Protein AF-0000000084933472 (afdb_homodimer)

InterPro domains:
  IPR001647 DNA-binding HTH domain, TetR-type [PF00440] (31-75)
  IPR001647 DNA-binding HTH domain, TetR-type [PS50977] (25-83)
  IPR009057 Homedomain-like superfamily [SSF46689] (23-87)
  IPR036271 Tetracyclin repressor-like, C-terminal domain superfamily [SSF48498] (134-185)
  IPR050109 HTH-type, TetR-like transcriptional regulator [PTHR30055] (14-184)

Solvent-accessible surface area (backbone atoms only — not comparable to full-atom values): 21359 Å² total; per-residue (Å²): 136,81,81,76,77,73,73,67,81,75,76,76,47,76,64,54,54,49,48,53,50,48,51,48,50,51,50,52,48,40,40,51,54,23,34,46,56,47,37,58,78,33,77,80,60,50,70,58,56,23,15,58,66,43,70,50,52,55,67,58,46,35,71,78,29,75,41,72,67,48,44,51,50,48,50,36,52,50,49,54,51,50,48,43,53,32,45,59,72,25,40,58,88,48,77,57,41,65,60,16,51,50,40,33,49,60,43,51,56,76,41,34,65,61,53,50,40,40,70,63,33,63,67,38,44,68,66,45,48,61,83,47,87,43,73,50,52,52,50,49,44,51,35,43,47,51,14,28,74,69,57,62,22,34,66,91,48,58,45,69,55,54,50,42,49,52,53,30,39,49,52,45,24,43,47,39,29,67,75,64,68,36,54,61,70,58,25,49,50,51,33,51,54,33,47,54,40,38,38,39,95,135,80,80,77,78,73,73,68,84,74,76,74,47,74,64,52,54,50,47,52,50,49,50,50,51,51,51,52,48,40,41,51,54,22,35,46,57,47,36,59,77,33,76,78,60,49,69,58,56,23,14,58,66,43,71,47,52,54,67,56,45,35,70,79,30,76,41,72,68,50,44,51,49,48,50,36,53,50,48,54,50,49,48,45,50,31,43,58,72,24,41,58,86,49,76,57,39,66,59,16,52,48,39,32,50,58,42,53,57,77,40,34,65,60,53,49,40,40,69,62,33,63,67,38,41,68,67,43,47,60,82,48,86,43,73,50,51,52,52,50,43,51,36,43,46,50,15,29,74,70,57,60,22,33,65,90,47,58,45,68,56,54,50,42,49,53,51,30,39,48,51,44,23,43,47,39,29,68,75,65,66,36,53,62,70,58,26,49,51,52,32,51,53,34,47,53,40,38,39,39,95

Sequence (402 aa):
MGSDDTSAPGAATRADAGRESATRARTRRAILDAAVSVLSADHTASLGDVAEAAGVGRTTVHRYFPERSDLLAAIGADVRDRVAAATARARLDEGPAPEAMERLCLEFFELGDRLLLLYDVPQFITWSGIEQETPADAALLGLLRRGQKEGTLDAGADAEWLQDVMWSLLYAAWLQARDRATPKHTALSLCLRSLRKAVAPMGSDDTSAPGAATRADAGRESATRARTRRAILDAAVSVLSADHTASLGDVAEAAGVGRTTVHRYFPERSDLLAAIGADVRDRVAAATARARLDEGPAPEAMERLCLEFFELGDRLLLLYDVPQFITWSGIEQETPADAALLGLLRRGQKEGTLDAGADAEWLQDVMWSLLYAAWLQARDRATPKHTALSLCLRSLRKAVAP

Structure (mmCIF, N/CA/C/O backbone):
data_AF-0000000084933472-model_v1
#
loop_
_entity.id
_entity.type
_entity.pdbx_description
1 polymer 'HTH tetR-type domain-containing protein'
#
loop_
_atom_site.group_PDB
_atom_site.id
_atom_site.type_symbol
_atom_site.label_atom_id
_atom_site.label_alt_id
_atom_site.label_comp_id
_atom_site.label_asym_id
_atom_site.label_entity_id
_atom_site.label_seq_id
_atom_site.pdbx_PDB_ins_code
_atom_site.Cartn_x
_atom_site.Cartn_y
_atom_site.Cartn_z
_atom_site.occupancy
_atom_site.B_iso_or_equiv
_atom_site.auth_seq_id
_atom_site.auth_comp_id
_atom_site.auth_asym_id
_atom_site.auth_atom_id
_atom_site.pdbx_PDB_model_num
ATOM 1 N N . MET A 1 1 ? -60.219 -50.031 -14.922 1 36.84 1 MET A N 1
ATOM 2 C CA . MET A 1 1 ? -59.062 -49.969 -14.031 1 36.84 1 MET A CA 1
ATOM 3 C C . MET A 1 1 ? -57.844 -49.5 -14.781 1 36.84 1 MET A C 1
ATOM 5 O O . MET A 1 1 ? -57.25 -50.25 -15.57 1 36.84 1 MET A O 1
ATOM 9 N N . GLY A 1 2 ? -57.844 -48.188 -15.273 1 40 2 GLY A N 1
ATOM 10 C CA . 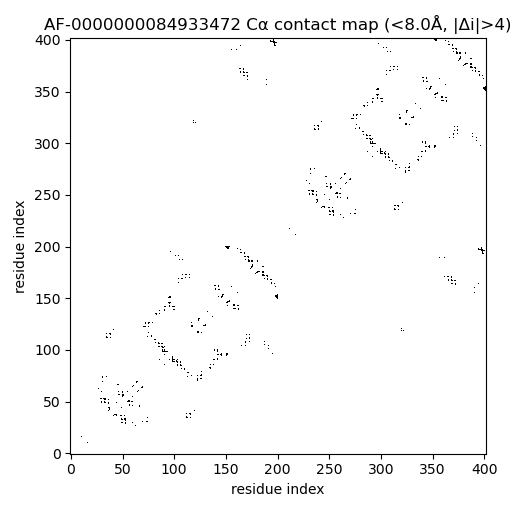GLY A 1 2 ? -56.844 -47.469 -16.047 1 40 2 GLY A CA 1
ATOM 11 C C . GLY A 1 2 ? -55.5 -47.406 -15.352 1 40 2 GLY A C 1
ATOM 12 O O . GLY A 1 2 ? -55.406 -47.031 -14.172 1 40 2 GLY A O 1
ATOM 13 N N . SER A 1 3 ? -54.531 -48.312 -15.641 1 44.22 3 SER A N 1
ATOM 14 C CA . SER A 1 3 ? -53.125 -48.344 -15.211 1 44.22 3 SER A CA 1
ATOM 15 C C . SER A 1 3 ? -52.469 -47 -15.438 1 44.22 3 SER A C 1
ATOM 17 O O . SER A 1 3 ? -52.312 -46.562 -16.578 1 44.22 3 SER A O 1
ATOM 19 N N . ASP A 1 4 ? -52.688 -46.031 -14.57 1 44 4 ASP A N 1
ATOM 20 C CA . ASP A 1 4 ? -51.969 -44.781 -14.531 1 44 4 ASP A CA 1
ATOM 21 C C . ASP A 1 4 ? -50.438 -45 -14.508 1 44 4 ASP A C 1
ATOM 23 O O . ASP A 1 4 ? -49.938 -45.625 -13.578 1 44 4 ASP A O 1
ATOM 27 N N . ASP A 1 5 ? -49.781 -45.281 -15.633 1 43.81 5 ASP A N 1
ATOM 28 C CA . ASP A 1 5 ? -48.344 -45.281 -15.844 1 43.81 5 ASP A CA 1
ATOM 29 C C . ASP A 1 5 ? -47.688 -44.031 -15.242 1 43.81 5 ASP A C 1
ATOM 31 O O . ASP A 1 5 ? -47.75 -42.938 -15.836 1 43.81 5 ASP A O 1
ATOM 35 N N . THR A 1 6 ? -47.875 -43.781 -13.922 1 48.25 6 THR A N 1
ATOM 36 C CA . THR A 1 6 ? -47.094 -42.75 -13.281 1 48.25 6 THR A CA 1
ATOM 37 C C . THR A 1 6 ? -45.594 -42.875 -13.664 1 48.25 6 THR A C 1
ATOM 39 O O . THR A 1 6 ? -44.969 -43.875 -13.305 1 48.25 6 THR A O 1
ATOM 42 N N . SER A 1 7 ? -45.188 -42.562 -14.883 1 45.91 7 SER A N 1
ATOM 43 C CA . SER A 1 7 ? -43.781 -42.406 -15.273 1 45.91 7 SER A CA 1
ATOM 44 C C . SER A 1 7 ? -42.969 -41.812 -14.133 1 45.91 7 SER A C 1
ATOM 46 O O . SER A 1 7 ? -43.312 -40.75 -13.594 1 45.91 7 SER A O 1
ATOM 48 N N . ALA A 1 8 ? -42.312 -42.594 -13.297 1 50.03 8 ALA A N 1
ATOM 49 C CA . ALA A 1 8 ? -41.344 -42.188 -12.266 1 50.03 8 ALA A CA 1
ATOM 50 C C . ALA A 1 8 ? -40.469 -41.031 -12.75 1 50.03 8 ALA A C 1
ATOM 52 O O . ALA A 1 8 ? -40.062 -41 -13.914 1 50.03 8 ALA A O 1
ATOM 53 N N . PRO A 1 9 ? -40.562 -39.844 -12.219 1 52.69 9 PRO A N 1
ATOM 54 C CA . PRO A 1 9 ? -39.594 -38.812 -12.594 1 52.69 9 PRO A CA 1
ATOM 55 C C . PRO A 1 9 ? -38.219 -39.375 -12.867 1 52.69 9 PRO A C 1
ATOM 57 O O . PRO A 1 9 ? -37.781 -40.312 -12.18 1 52.69 9 PRO A O 1
ATOM 60 N N . GLY A 1 10 ? -37.781 -39.688 -14.109 1 50.5 10 GLY A N 1
ATOM 61 C CA . GLY A 1 10 ? -36.531 -40.25 -14.617 1 50.5 10 GLY A CA 1
ATOM 62 C C . GLY A 1 10 ? -35.312 -39.844 -13.797 1 50.5 10 GLY A C 1
ATOM 63 O O . GLY A 1 10 ? -35.281 -38.75 -13.227 1 50.5 10 GLY A O 1
ATOM 64 N N . ALA A 1 11 ? -34.594 -40.688 -13.109 1 53.06 11 ALA A N 1
ATOM 65 C CA . ALA A 1 11 ? -33.281 -40.656 -12.453 1 53.06 11 ALA A CA 1
ATOM 66 C C . ALA A 1 11 ? -32.312 -39.75 -13.234 1 53.06 11 ALA A C 1
ATOM 68 O O . ALA A 1 11 ? -32 -40.031 -14.398 1 53.06 11 ALA A O 1
ATOM 69 N N . ALA A 1 12 ? -32.406 -38.438 -13.039 1 60.31 12 ALA A N 1
ATOM 70 C CA . ALA A 1 12 ? -31.281 -37.656 -13.578 1 60.31 12 ALA A CA 1
ATOM 71 C C . ALA A 1 12 ? -30.016 -38.5 -13.68 1 60.31 12 ALA A C 1
ATOM 73 O O . ALA A 1 12 ? -29.594 -39.094 -12.688 1 60.31 12 ALA A O 1
ATOM 74 N N . THR A 1 13 ? -29.453 -38.844 -14.727 1 68.56 13 THR A N 1
ATOM 75 C CA . THR A 1 13 ? -28.234 -39.656 -14.93 1 68.56 13 THR A CA 1
ATOM 76 C C . THR A 1 13 ? -27.016 -38.938 -14.344 1 68.56 13 THR A C 1
ATOM 78 O O . THR A 1 13 ? -27.031 -37.719 -14.148 1 68.56 13 THR A O 1
ATOM 81 N N . ARG A 1 14 ? -26.031 -39.688 -13.664 1 75 14 ARG A N 1
ATOM 82 C CA . ARG A 1 14 ? -24.75 -39.188 -13.148 1 75 14 ARG A CA 1
ATOM 83 C C . ARG A 1 14 ? -24.156 -38.156 -14.078 1 75 14 ARG A C 1
ATOM 85 O O . ARG A 1 14 ? -23.531 -37.188 -13.617 1 75 14 ARG A O 1
ATOM 92 N N . ALA A 1 15 ? -24.328 -38.281 -15.273 1 80.81 15 ALA A N 1
ATOM 93 C CA . ALA A 1 15 ? -23.812 -37.344 -16.25 1 80.81 15 ALA A CA 1
ATOM 94 C C . ALA A 1 15 ? -24.578 -36 -16.172 1 80.81 15 ALA A C 1
ATOM 96 O O . ALA A 1 15 ? -23.969 -34.938 -16.297 1 80.81 15 ALA A O 1
ATOM 97 N N . ASP A 1 16 ? -25.938 -36.094 -16.016 1 73.31 16 ASP A N 1
ATOM 98 C CA . ASP A 1 16 ? -26.734 -34.875 -15.898 1 73.31 16 ASP A CA 1
ATOM 99 C C . ASP A 1 16 ? -26.375 -34.094 -14.641 1 73.31 16 ASP A C 1
ATOM 101 O O . ASP A 1 16 ? -26.297 -32.875 -14.664 1 73.31 16 ASP A O 1
ATOM 105 N N . ALA A 1 17 ? -26.156 -34.844 -13.625 1 78.31 17 ALA A N 1
ATOM 106 C CA . ALA A 1 17 ? -25.75 -34.25 -12.359 1 78.31 17 ALA A CA 1
ATOM 107 C C . ALA A 1 17 ? -24.375 -33.562 -12.492 1 78.31 17 ALA A C 1
ATOM 109 O O . ALA A 1 17 ? -24.141 -32.5 -11.906 1 78.31 17 ALA A O 1
ATOM 110 N N . GLY A 1 18 ? -23.516 -34.156 -13.156 1 78.94 18 GLY A N 1
ATOM 111 C CA . GLY A 1 18 ? -22.203 -33.594 -13.422 1 78.94 18 GLY A CA 1
ATOM 112 C C . GLY A 1 18 ? -22.266 -32.312 -14.25 1 78.94 18 GLY A C 1
ATOM 113 O O . GLY A 1 18 ? -21.516 -31.359 -13.992 1 78.94 18 GLY A O 1
ATOM 114 N N . ARG A 1 19 ? -23.062 -32.344 -15.227 1 79 19 ARG A N 1
ATOM 115 C CA . ARG A 1 19 ? -23.234 -31.156 -16.078 1 79 19 ARG A CA 1
ATOM 116 C C . ARG A 1 19 ? -23.844 -30 -15.305 1 79 19 ARG A C 1
ATOM 118 O O . ARG A 1 19 ? -23.438 -28.844 -15.477 1 79 19 ARG A O 1
ATOM 125 N N . GLU A 1 20 ? -24.844 -30.281 -14.508 1 75.06 20 GLU A N 1
ATOM 126 C CA . GLU A 1 20 ? -25.469 -29.25 -13.688 1 75.06 20 GLU A CA 1
ATOM 127 C C . GLU A 1 20 ? -24.484 -28.641 -12.703 1 75.06 20 GLU A C 1
ATOM 129 O O . GLU A 1 20 ? -24.484 -27.422 -12.492 1 75.06 20 GLU A O 1
ATOM 134 N N . SER A 1 21 ? -23.703 -29.547 -12.25 1 84.56 21 SER A N 1
ATOM 135 C CA . SER A 1 21 ? -22.672 -29.078 -11.328 1 84.56 21 SER A CA 1
ATOM 136 C C . SER A 1 21 ? -21.656 -28.188 -12.039 1 84.56 21 SER A C 1
ATOM 138 O O . SER A 1 21 ? -21.25 -27.156 -11.508 1 84.56 21 SER A O 1
ATOM 140 N N . ALA A 1 22 ? -21.391 -28.609 -13.227 1 87.81 22 ALA A N 1
ATOM 141 C CA . ALA A 1 22 ? -20.438 -27.812 -14.008 1 87.81 22 ALA A CA 1
ATOM 142 C C . ALA A 1 22 ? -21.031 -26.453 -14.375 1 87.81 22 ALA A C 1
ATOM 144 O O . ALA A 1 22 ? -20.328 -25.438 -14.352 1 87.81 22 ALA A O 1
ATOM 145 N N . THR A 1 23 ? -22.25 -26.453 -14.75 1 86.88 23 THR A N 1
ATOM 146 C CA . THR A 1 23 ? -22.922 -25.203 -15.094 1 86.88 23 THR A CA 1
ATOM 147 C C . THR A 1 23 ? -23 -24.281 -13.883 1 86.88 23 THR A C 1
ATOM 149 O O . THR A 1 23 ? -22.781 -23.062 -14 1 86.88 23 THR A O 1
ATOM 152 N N . ARG A 1 24 ? -23.281 -24.859 -12.781 1 90.06 24 ARG A N 1
ATOM 153 C CA . ARG A 1 24 ? -23.375 -24.094 -11.539 1 90.06 24 ARG A CA 1
ATOM 154 C C . ARG A 1 24 ? -22.016 -23.484 -11.188 1 90.06 24 ARG A C 1
ATOM 156 O O . ARG A 1 24 ? -21.953 -22.328 -10.773 1 90.06 24 ARG A O 1
ATOM 163 N N . ALA A 1 25 ? -21.062 -24.297 -11.398 1 91.5 25 ALA A N 1
ATOM 164 C CA . ALA A 1 25 ? -19.719 -23.812 -11.109 1 91.5 25 ALA A CA 1
ATOM 165 C C . ALA A 1 25 ? -19.312 -22.688 -12.055 1 91.5 25 ALA A C 1
ATOM 167 O O . ALA A 1 25 ? -18.672 -21.719 -11.641 1 91.5 25 ALA A O 1
ATOM 168 N N . ARG A 1 26 ? -19.672 -22.844 -13.258 1 92.69 26 ARG A N 1
ATOM 169 C CA . ARG A 1 26 ? -19.359 -21.812 -14.258 1 92.69 26 ARG A CA 1
ATOM 170 C C . ARG A 1 26 ? -20.078 -20.516 -13.953 1 92.69 26 ARG A C 1
ATOM 172 O O . ARG A 1 26 ? -19.484 -19.438 -14.055 1 92.69 26 ARG A O 1
ATOM 179 N N . THR A 1 27 ? -21.328 -20.641 -13.602 1 94.25 27 THR A N 1
ATOM 180 C CA . THR A 1 27 ? -22.094 -19.453 -13.258 1 94.25 27 THR A CA 1
ATOM 181 C C . THR A 1 27 ? -21.531 -18.766 -12.023 1 94.25 27 THR A C 1
ATOM 183 O O . THR A 1 27 ? -21.391 -17.531 -12 1 94.25 27 THR A O 1
ATOM 186 N N . ARG A 1 28 ? -21.203 -19.531 -11.055 1 95.5 28 ARG A N 1
ATOM 187 C CA . ARG A 1 28 ? -20.609 -18.984 -9.844 1 95.5 28 ARG A CA 1
ATOM 188 C C . ARG A 1 28 ? -19.328 -18.219 -10.156 1 95.5 28 ARG A C 1
ATOM 190 O O . ARG A 1 28 ? -19.109 -17.125 -9.648 1 95.5 28 ARG A O 1
ATOM 197 N N . ARG A 1 29 ? -18.531 -18.828 -10.984 1 95.12 29 ARG A N 1
ATOM 198 C CA . ARG A 1 29 ? -17.266 -18.203 -11.367 1 95.12 29 ARG A CA 1
ATOM 199 C C . ARG A 1 29 ? -17.516 -16.906 -12.141 1 95.12 29 ARG A C 1
ATOM 201 O O . ARG A 1 29 ? -16.812 -15.914 -11.938 1 95.12 29 ARG A O 1
ATOM 208 N N . ALA A 1 30 ? -18.438 -16.922 -12.984 1 96.06 30 ALA A N 1
ATOM 209 C CA . ALA A 1 30 ? -18.766 -15.734 -13.758 1 96.06 30 ALA A CA 1
ATOM 210 C C . ALA A 1 30 ? -19.203 -14.594 -12.852 1 96.06 30 ALA A C 1
ATOM 212 O O . ALA A 1 30 ? -18.828 -13.438 -13.07 1 96.06 30 ALA A O 1
ATOM 213 N N . ILE A 1 31 ? -19.969 -14.945 -11.883 1 97 31 ILE A N 1
ATOM 214 C CA . ILE A 1 31 ? -20.453 -13.938 -10.938 1 97 31 ILE A CA 1
ATOM 215 C C . ILE A 1 31 ? -19.281 -13.383 -10.141 1 97 31 ILE A C 1
ATOM 217 O O . ILE A 1 31 ? -19.156 -12.172 -9.945 1 97 31 ILE A O 1
ATOM 221 N N . LEU A 1 32 ? -18.391 -14.242 -9.727 1 95.44 32 LEU A N 1
ATOM 222 C CA . LEU A 1 32 ? -17.234 -13.82 -8.961 1 95.44 32 LEU A CA 1
ATOM 223 C C . LEU A 1 32 ? -16.328 -12.906 -9.789 1 95.44 32 LEU A C 1
ATOM 225 O O . LEU A 1 32 ? -15.875 -11.867 -9.297 1 95.44 32 LEU A O 1
ATOM 229 N N . ASP A 1 33 ? -16.156 -13.281 -11.039 1 96.19 33 ASP A N 1
ATOM 230 C CA . ASP A 1 33 ? -15.312 -12.484 -11.93 1 96.19 33 ASP A CA 1
ATOM 231 C C . ASP A 1 33 ? -15.93 -11.109 -12.18 1 96.19 33 ASP A C 1
ATOM 233 O O . ASP A 1 33 ? -15.227 -10.094 -12.156 1 96.19 33 ASP A O 1
ATOM 237 N N . ALA A 1 34 ? -17.156 -11.086 -12.352 1 96.94 34 ALA A N 1
ATOM 238 C CA . ALA A 1 34 ? -17.875 -9.828 -12.531 1 96.94 34 ALA A CA 1
ATOM 239 C C . ALA A 1 34 ? -17.797 -8.961 -11.281 1 96.94 34 ALA A C 1
ATOM 241 O O . ALA A 1 34 ? -17.625 -7.746 -11.367 1 96.94 34 ALA A O 1
ATOM 242 N N . ALA A 1 35 ? -17.938 -9.617 -10.172 1 95.19 35 ALA A N 1
ATOM 243 C CA . ALA A 1 35 ? -17.891 -8.898 -8.898 1 95.19 35 ALA A CA 1
ATOM 244 C C . ALA A 1 35 ? -16.531 -8.219 -8.711 1 95.19 35 ALA A C 1
ATOM 246 O O . ALA A 1 35 ? -16.469 -7.059 -8.289 1 95.19 35 ALA A O 1
ATOM 247 N N . VAL A 1 36 ? -15.461 -8.93 -9.023 1 93.06 36 VAL A N 1
ATOM 248 C CA . VAL A 1 36 ? -14.125 -8.367 -8.891 1 93.06 36 VAL A CA 1
ATOM 249 C C . VAL A 1 36 ? -13.984 -7.133 -9.781 1 93.06 36 VAL A C 1
ATOM 251 O O . VAL A 1 36 ? -13.492 -6.094 -9.336 1 93.06 36 VAL A O 1
ATOM 254 N N . SER A 1 37 ? -14.484 -7.254 -10.945 1 92.75 37 SER A N 1
ATOM 255 C CA . SER A 1 37 ? -14.406 -6.152 -11.898 1 92.75 37 SER A CA 1
ATOM 256 C C . SER A 1 37 ? -15.227 -4.953 -11.43 1 92.75 37 SER A C 1
ATOM 258 O O . SER A 1 37 ? -14.727 -3.83 -11.383 1 92.75 37 SER A O 1
ATOM 260 N N . VAL A 1 38 ? -16.406 -5.164 -11.008 1 93.75 38 VAL A N 1
ATOM 261 C CA . VAL A 1 38 ? -17.359 -4.113 -10.641 1 93.75 38 VAL A CA 1
ATOM 262 C C . VAL A 1 38 ? -16.922 -3.451 -9.336 1 93.75 38 VAL A C 1
ATOM 264 O O . VAL A 1 38 ? -16.875 -2.223 -9.242 1 93.75 38 VAL A O 1
ATOM 267 N N . LEU A 1 39 ? -16.516 -4.27 -8.414 1 88.5 39 LEU A N 1
ATOM 268 C CA . LEU A 1 39 ? -16.188 -3.752 -7.086 1 88.5 39 LEU A CA 1
ATOM 269 C C . LEU A 1 39 ? -14.828 -3.07 -7.086 1 88.5 39 LEU A C 1
ATOM 271 O O . LEU A 1 39 ? -14.562 -2.217 -6.238 1 88.5 39 LEU A O 1
ATOM 275 N N . SER A 1 40 ? -13.969 -3.508 -7.996 1 84.19 40 SER A N 1
ATOM 276 C CA . SER A 1 40 ? -12.68 -2.834 -8.133 1 84.19 40 SER A CA 1
ATOM 277 C C . SER A 1 40 ? -12.859 -1.396 -8.617 1 84.19 40 SER A C 1
ATOM 279 O O . SER A 1 40 ? -12.094 -0.509 -8.227 1 84.19 40 SER A O 1
ATOM 281 N N . ALA A 1 41 ? -13.82 -1.228 -9.406 1 80.81 41 ALA A N 1
ATOM 282 C CA . ALA A 1 41 ? -14.109 0.105 -9.93 1 80.81 41 ALA A CA 1
ATOM 283 C C . ALA A 1 41 ? -14.906 0.928 -8.922 1 80.81 41 ALA A C 1
ATOM 285 O O . ALA A 1 41 ? -14.672 2.131 -8.773 1 80.81 41 ALA A O 1
ATOM 286 N N . ASP A 1 42 ? -15.852 0.226 -8.281 1 82.38 42 ASP A N 1
ATOM 287 C CA . ASP A 1 42 ? -16.719 0.841 -7.281 1 82.38 42 ASP A CA 1
ATOM 288 C C . ASP A 1 42 ? -17.031 -0.135 -6.148 1 82.38 42 ASP A C 1
ATOM 290 O O . ASP A 1 42 ? -17.906 -0.996 -6.289 1 82.38 42 ASP A O 1
ATOM 294 N N . HIS A 1 43 ? -16.438 0.108 -5.031 1 77.81 43 HIS A N 1
ATOM 295 C CA . HIS A 1 43 ? -16.562 -0.831 -3.922 1 77.81 43 HIS A CA 1
ATOM 296 C C . HIS A 1 43 ? -17.969 -0.817 -3.348 1 77.81 43 HIS A C 1
ATOM 298 O O . HIS A 1 43 ? -18.344 -1.717 -2.592 1 77.81 43 HIS A O 1
ATOM 304 N N . THR A 1 44 ? -18.734 0.188 -3.684 1 79.88 44 THR A N 1
ATOM 305 C CA . THR A 1 44 ? -20.078 0.298 -3.123 1 79.88 44 THR A CA 1
ATOM 306 C C . THR A 1 44 ? -21.125 -0.263 -4.09 1 79.88 44 THR A C 1
ATOM 308 O O . THR A 1 44 ? -22.312 -0.228 -3.812 1 79.88 44 THR A O 1
ATOM 311 N N . ALA A 1 45 ? -20.656 -0.719 -5.184 1 89.06 45 ALA A N 1
ATOM 312 C CA . ALA A 1 45 ? -21.578 -1.258 -6.188 1 89.06 45 ALA A CA 1
ATOM 313 C C . ALA A 1 45 ? -22.484 -2.336 -5.586 1 89.06 45 ALA A C 1
ATOM 315 O O . ALA A 1 45 ? -22.062 -3.074 -4.691 1 89.06 45 ALA A O 1
ATOM 316 N N . SER A 1 46 ? -23.688 -2.498 -6.09 1 92.94 46 SER A N 1
ATOM 317 C CA . SER A 1 46 ? -24.688 -3.402 -5.547 1 92.94 46 SER A CA 1
ATOM 318 C C . SER A 1 46 ? -24.578 -4.789 -6.172 1 92.94 46 SER A C 1
ATOM 320 O O . SER A 1 46 ? -23.875 -4.977 -7.164 1 92.94 46 SER A O 1
ATOM 322 N N . LEU A 1 47 ? -25.297 -5.699 -5.547 1 95.19 47 LEU A N 1
ATOM 323 C CA . LEU A 1 47 ? -25.406 -7.023 -6.148 1 95.19 47 LEU A CA 1
ATOM 324 C C . LEU A 1 47 ? -26.078 -6.949 -7.508 1 95.19 47 LEU A C 1
ATOM 326 O O . LEU A 1 47 ? -25.781 -7.742 -8.406 1 95.19 47 LEU A O 1
ATOM 330 N N . GLY A 1 48 ? -27 -5.984 -7.625 1 96.12 48 GLY A N 1
ATOM 331 C CA . GLY A 1 48 ? -27.625 -5.758 -8.922 1 96.12 48 GLY A CA 1
ATOM 332 C C . GLY A 1 48 ? -26.625 -5.367 -10 1 96.12 48 GLY A C 1
ATOM 333 O O . GLY A 1 48 ? -26.703 -5.855 -11.125 1 96.12 48 GLY A O 1
ATOM 334 N N . ASP A 1 49 ? -25.719 -4.523 -9.695 1 96.94 49 ASP A N 1
ATOM 335 C CA . ASP A 1 49 ? -24.672 -4.129 -10.625 1 96.94 49 ASP A CA 1
ATOM 336 C C . ASP A 1 49 ? -23.812 -5.332 -11.031 1 96.94 49 ASP A C 1
ATOM 338 O O . ASP A 1 49 ? -23.438 -5.461 -12.195 1 96.94 49 ASP A O 1
ATOM 342 N N . VAL A 1 50 ? -23.5 -6.195 -10.07 1 97.31 50 VAL A N 1
ATOM 343 C CA . VAL A 1 50 ? -22.719 -7.398 -10.328 1 97.31 50 VAL A CA 1
ATOM 344 C C . VAL A 1 50 ? -23.484 -8.328 -11.258 1 97.31 50 VAL A C 1
ATOM 346 O O . VAL A 1 50 ? -22.922 -8.898 -12.188 1 97.31 50 VAL A O 1
ATOM 349 N N . ALA A 1 51 ? -24.766 -8.484 -10.945 1 97.56 51 ALA A N 1
ATOM 350 C CA . ALA A 1 51 ? -25.625 -9.328 -11.781 1 97.56 51 ALA A CA 1
ATOM 351 C C . ALA A 1 51 ? -25.594 -8.859 -13.234 1 97.56 51 ALA A C 1
ATOM 353 O O . ALA A 1 51 ? -25.422 -9.664 -14.148 1 97.56 51 ALA A O 1
ATOM 354 N N . GLU A 1 52 ? -25.766 -7.574 -13.414 1 97.62 52 GLU A N 1
ATOM 355 C CA . GLU A 1 52 ? -25.75 -6.988 -14.75 1 97.62 52 GLU A CA 1
ATOM 356 C C . GLU A 1 52 ? -24.438 -7.262 -15.461 1 97.62 52 GLU A C 1
ATOM 358 O O . GLU A 1 52 ? -24.422 -7.668 -16.625 1 97.62 52 GLU A O 1
ATOM 363 N N . ALA A 1 53 ? -23.375 -7.109 -14.797 1 97.31 53 ALA A N 1
ATOM 364 C CA . ALA A 1 53 ? -22.047 -7.309 -15.375 1 97.31 53 ALA A CA 1
ATOM 365 C C . ALA A 1 53 ? -21.812 -8.773 -15.719 1 97.31 53 ALA A C 1
ATOM 367 O O . ALA A 1 53 ? -21.125 -9.086 -16.688 1 97.31 53 ALA A O 1
ATOM 368 N N . ALA A 1 54 ? -22.359 -9.68 -14.938 1 97.19 54 ALA A N 1
ATOM 369 C CA . ALA A 1 54 ? -22.188 -11.117 -15.133 1 97.19 54 ALA A CA 1
ATOM 370 C C . ALA A 1 54 ? -23.125 -11.648 -16.203 1 97.19 54 ALA A C 1
ATOM 372 O O . ALA A 1 54 ? -23 -12.789 -16.656 1 97.19 54 ALA A O 1
ATOM 373 N N . GLY A 1 55 ? -24.078 -10.781 -16.531 1 97.5 55 GLY A N 1
ATOM 374 C CA . GLY A 1 55 ? -25.047 -11.195 -17.531 1 97.5 55 GLY A CA 1
ATOM 375 C C . GLY A 1 55 ? -26.078 -12.18 -17 1 97.5 55 GLY A C 1
ATOM 376 O O . GLY A 1 55 ? -26.5 -13.086 -17.719 1 97.5 55 GLY A O 1
ATOM 377 N N . VAL A 1 56 ? -26.375 -12.125 -15.789 1 96.75 56 VAL A N 1
ATOM 378 C CA . VAL A 1 56 ? -27.375 -12.984 -15.164 1 96.75 56 VAL A CA 1
ATOM 379 C C . VAL A 1 56 ? -28.422 -12.133 -14.445 1 96.75 56 VAL A C 1
ATOM 381 O O . VAL A 1 56 ? -28.234 -10.914 -14.297 1 96.75 56 VAL A O 1
ATOM 384 N N . GLY A 1 57 ? -29.531 -12.719 -13.992 1 95.19 57 GLY A N 1
ATOM 385 C CA . GLY A 1 57 ? -30.547 -12.016 -13.242 1 95.19 57 GLY A CA 1
ATOM 386 C C . GLY A 1 57 ? -30.188 -11.812 -11.781 1 95.19 57 GLY A C 1
ATOM 387 O O . GLY A 1 57 ? -29.391 -12.578 -11.227 1 95.19 57 GLY A O 1
ATOM 388 N N . ARG A 1 58 ? -30.734 -10.828 -11.195 1 94.94 58 ARG A N 1
ATOM 389 C CA . ARG A 1 58 ? -30.516 -10.555 -9.781 1 94.94 58 ARG A CA 1
ATOM 390 C C . ARG A 1 58 ? -30.891 -11.758 -8.922 1 94.94 58 ARG A C 1
ATOM 392 O O . ARG A 1 58 ? -30.203 -12.07 -7.953 1 94.94 58 ARG A O 1
ATOM 399 N N . THR A 1 59 ? -31.906 -12.438 -9.297 1 96 59 THR A N 1
ATOM 400 C CA . THR A 1 59 ? -32.375 -13.602 -8.547 1 96 59 THR A CA 1
ATOM 401 C C . THR A 1 59 ? -31.312 -14.703 -8.562 1 96 59 THR A C 1
ATOM 403 O O . THR A 1 59 ? -31.109 -15.383 -7.559 1 96 59 THR A O 1
ATOM 406 N N . THR A 1 60 ? -30.75 -14.844 -9.695 1 95.94 60 THR A N 1
ATOM 407 C CA . THR A 1 60 ? -29.688 -15.844 -9.844 1 95.94 60 THR A CA 1
ATOM 408 C C . THR A 1 60 ? -28.531 -15.531 -8.906 1 95.94 60 THR A C 1
ATOM 410 O O . THR A 1 60 ? -28.047 -16.406 -8.195 1 95.94 60 THR A O 1
ATOM 413 N N . VAL A 1 61 ? -28.031 -14.234 -8.867 1 97 61 VAL A N 1
ATOM 414 C CA . VAL A 1 61 ? -26.938 -13.844 -7.996 1 97 61 VAL A CA 1
ATOM 415 C C . VAL A 1 61 ? -27.297 -14.117 -6.539 1 97 61 VAL A C 1
ATOM 417 O O . VAL A 1 61 ? -26.484 -14.633 -5.773 1 97 61 VAL A O 1
ATOM 420 N N . HIS A 1 62 ? -28.516 -13.914 -6.184 1 95.75 62 HIS A N 1
ATOM 421 C CA . HIS A 1 62 ? -28.969 -14.102 -4.809 1 95.75 62 HIS A CA 1
ATOM 422 C C . HIS A 1 62 ? -29 -15.586 -4.441 1 95.75 62 HIS A C 1
ATOM 424 O O . HIS A 1 62 ? -28.797 -15.945 -3.281 1 95.75 62 HIS A O 1
ATOM 430 N N . ARG A 1 63 ? -29.312 -16.375 -5.461 1 96.06 63 ARG A N 1
ATOM 431 C CA . ARG A 1 63 ? -29.281 -17.812 -5.219 1 96.06 63 ARG A CA 1
ATOM 432 C C . ARG A 1 63 ? -27.875 -18.281 -4.848 1 96.06 63 ARG A C 1
ATOM 434 O O . ARG A 1 63 ? -27.703 -19.141 -3.98 1 96.06 63 ARG A O 1
ATOM 441 N N . TYR A 1 64 ? -26.891 -17.719 -5.441 1 96.5 64 TYR A N 1
ATOM 442 C CA . TYR A 1 64 ? -25.5 -18.109 -5.203 1 96.5 64 TYR A CA 1
ATOM 443 C C . TYR A 1 64 ? -24.922 -17.375 -4 1 96.5 64 TYR A C 1
ATOM 445 O O . TYR A 1 64 ? -24.172 -17.953 -3.209 1 96.5 64 TYR A O 1
ATOM 453 N N . PHE A 1 65 ? -25.266 -16.094 -3.938 1 96.62 65 PHE A N 1
ATOM 454 C CA . PHE A 1 65 ? -24.781 -15.211 -2.887 1 96.62 65 PHE A CA 1
ATOM 455 C C . PHE A 1 65 ? -25.922 -14.391 -2.299 1 96.62 65 PHE A C 1
ATOM 457 O O . PHE A 1 65 ? -26.188 -13.273 -2.744 1 96.62 65 PHE A O 1
ATOM 464 N N . PRO A 1 66 ? -26.484 -14.922 -1.3 1 95.81 66 PRO A N 1
ATOM 465 C CA . PRO A 1 66 ? -27.703 -14.328 -0.755 1 95.81 66 PRO A CA 1
ATOM 466 C C . PRO A 1 66 ? -27.5 -12.898 -0.261 1 95.81 66 PRO A C 1
ATOM 468 O O . PRO A 1 66 ? -28.391 -12.062 -0.392 1 95.81 66 PRO A O 1
ATOM 471 N N . GLU A 1 67 ? -26.234 -12.664 0.314 1 92.88 67 GLU A N 1
ATOM 472 C CA . GLU A 1 67 ? -25.906 -11.328 0.801 1 92.88 67 GLU A CA 1
ATOM 473 C C . GLU A 1 67 ? -24.562 -10.852 0.259 1 92.88 67 GLU A C 1
ATOM 475 O O . GLU A 1 67 ? -23.766 -11.656 -0.235 1 92.88 67 GLU A O 1
ATOM 480 N N . ARG A 1 68 ? -24.375 -9.57 0.325 1 89.06 68 ARG A N 1
ATOM 481 C CA . ARG A 1 68 ? -23.109 -8.984 -0.094 1 89.06 68 ARG A CA 1
ATOM 482 C C . ARG A 1 68 ? -21.953 -9.594 0.677 1 89.06 68 ARG A C 1
ATOM 484 O O . ARG A 1 68 ? -20.875 -9.82 0.113 1 89.06 68 ARG A O 1
ATOM 491 N N . SER A 1 69 ? -22.266 -9.914 1.933 1 86.88 69 SER A N 1
ATOM 492 C CA . SER A 1 69 ? -21.203 -10.492 2.764 1 86.88 69 SER A CA 1
ATOM 493 C C . SER A 1 69 ? -20.797 -11.875 2.264 1 86.88 69 SER A C 1
ATOM 495 O O . SER A 1 69 ? -19.641 -12.258 2.379 1 86.88 69 SER A O 1
ATOM 497 N N . ASP A 1 70 ? -21.734 -12.594 1.708 1 90.62 70 ASP A N 1
ATOM 498 C CA . ASP A 1 70 ? -21.422 -13.914 1.148 1 90.62 70 ASP A CA 1
ATOM 499 C C . ASP A 1 70 ? -20.547 -13.789 -0.088 1 90.62 70 ASP A C 1
ATOM 501 O O . ASP A 1 70 ? -19.625 -14.586 -0.281 1 90.62 70 ASP A O 1
ATOM 505 N N . LEU A 1 71 ? -20.875 -12.82 -0.86 1 91.44 71 LEU A N 1
ATOM 506 C CA . LEU A 1 71 ? -20.109 -12.578 -2.072 1 91.44 71 LEU A CA 1
ATOM 507 C C . LEU A 1 71 ? -18.672 -12.164 -1.73 1 91.44 71 LEU A C 1
ATOM 509 O O . LEU A 1 71 ? -17.719 -12.68 -2.312 1 91.44 71 LEU A O 1
ATOM 513 N N . LEU A 1 72 ? -18.531 -11.328 -0.774 1 87.12 72 LEU A N 1
ATOM 514 C CA . LEU A 1 72 ? -17.203 -10.852 -0.364 1 87.12 72 LEU A CA 1
ATOM 515 C C . LEU A 1 72 ? -16.391 -11.992 0.236 1 87.12 72 LEU A C 1
ATOM 517 O O . LEU A 1 72 ? -15.188 -12.102 -0.035 1 87.12 72 LEU A O 1
ATOM 521 N N . ALA A 1 73 ? -17.016 -12.781 1.021 1 86.38 73 ALA A N 1
ATOM 522 C CA . ALA A 1 73 ? -16.344 -13.945 1.586 1 86.38 73 ALA A CA 1
ATOM 523 C C . ALA A 1 73 ? -15.859 -14.891 0.486 1 86.38 73 ALA A C 1
ATOM 525 O O . ALA A 1 73 ? -14.758 -15.445 0.573 1 86.38 73 ALA A O 1
ATOM 526 N N . ALA A 1 74 ? -16.672 -15.023 -0.485 1 90.81 74 ALA A N 1
ATOM 527 C CA . ALA A 1 74 ? -16.328 -15.898 -1.599 1 90.81 74 ALA A CA 1
ATOM 528 C C . ALA A 1 74 ? -15.148 -15.344 -2.393 1 90.81 74 ALA A C 1
ATOM 530 O O . ALA A 1 74 ? -14.297 -16.094 -2.863 1 90.81 74 ALA A O 1
ATOM 531 N N . ILE A 1 75 ? -15.109 -14.055 -2.576 1 90.44 75 ILE A N 1
ATOM 532 C CA . ILE A 1 75 ? -13.977 -13.422 -3.248 1 90.44 75 ILE A CA 1
ATOM 533 C C . ILE A 1 75 ? -12.695 -13.672 -2.455 1 90.44 75 ILE A C 1
ATOM 535 O O . ILE A 1 75 ? -11.664 -14.023 -3.029 1 90.44 75 ILE A O 1
ATOM 539 N N . GLY A 1 76 ? -12.75 -13.5 -1.142 1 86.44 76 GLY A N 1
ATOM 540 C CA . GLY A 1 76 ? -11.609 -13.781 -0.287 1 86.44 76 GLY A CA 1
ATOM 541 C C . GLY A 1 76 ? -11.102 -15.203 -0.426 1 86.44 76 GLY A C 1
ATOM 542 O O . GLY A 1 76 ? -9.898 -15.43 -0.543 1 86.44 76 GLY A O 1
ATOM 543 N N . ALA A 1 77 ? -12.016 -16.141 -0.395 1 88.06 77 ALA A N 1
ATOM 544 C CA . ALA A 1 77 ? -11.656 -17.547 -0.541 1 88.06 77 ALA A CA 1
ATOM 545 C C . ALA A 1 77 ? -11.031 -17.812 -1.907 1 88.06 77 ALA A C 1
ATOM 547 O O . ALA A 1 77 ? -10.047 -18.547 -2.016 1 88.06 77 ALA A O 1
ATOM 548 N N . ASP A 1 78 ? -11.656 -17.203 -2.889 1 90.56 78 ASP A N 1
ATOM 549 C CA . ASP A 1 78 ? -11.148 -17.344 -4.25 1 90.56 78 ASP A CA 1
ATOM 550 C C . ASP A 1 78 ? -9.719 -16.797 -4.359 1 90.56 78 ASP A C 1
ATOM 552 O O . ASP A 1 78 ? -8.867 -17.422 -4.988 1 90.56 78 ASP A O 1
ATOM 556 N N . VAL A 1 79 ? -9.406 -15.703 -3.766 1 90 79 VAL A N 1
ATOM 557 C CA . VAL A 1 79 ? -8.086 -15.102 -3.795 1 90 79 VAL A CA 1
ATOM 558 C C . VAL A 1 79 ? -7.086 -16 -3.076 1 90 79 VAL A C 1
ATOM 560 O O . VAL A 1 79 ? -5.973 -16.219 -3.564 1 90 79 VAL A O 1
ATOM 563 N N . ARG A 1 80 ? -7.445 -16.484 -1.912 1 88.31 80 ARG A N 1
ATOM 564 C CA . ARG A 1 80 ? -6.574 -17.406 -1.178 1 88.31 80 ARG A CA 1
ATOM 565 C C . ARG A 1 80 ? -6.188 -18.594 -2.039 1 88.31 80 ARG A C 1
ATOM 567 O O . ARG A 1 80 ? -5.016 -18.984 -2.084 1 88.31 80 ARG A O 1
ATOM 574 N N . ASP A 1 81 ? -7.18 -19.141 -2.73 1 91.25 81 ASP A N 1
ATOM 575 C CA . ASP A 1 81 ? -6.93 -20.297 -3.592 1 91.25 81 ASP A CA 1
ATOM 576 C C . ASP A 1 81 ? -6.008 -19.922 -4.75 1 91.25 81 ASP A C 1
ATOM 578 O O . ASP A 1 81 ? -5.098 -20.688 -5.094 1 91.25 81 ASP A O 1
ATOM 582 N N . ARG A 1 82 ? -6.281 -18.828 -5.312 1 93.5 82 ARG A N 1
ATOM 583 C CA . ARG A 1 82 ? -5.488 -18.391 -6.457 1 93.5 82 ARG A CA 1
ATOM 584 C C . ARG A 1 82 ? -4.055 -18.078 -6.039 1 93.5 82 ARG A C 1
ATOM 586 O O . ARG A 1 82 ? -3.113 -18.344 -6.789 1 93.5 82 ARG A O 1
ATOM 593 N N . VAL A 1 83 ? -3.895 -17.5 -4.895 1 93.56 83 VAL A N 1
ATOM 594 C CA . VAL A 1 83 ? -2.562 -17.219 -4.367 1 93.56 83 VAL A CA 1
ATOM 595 C C . VAL A 1 83 ? -1.812 -18.531 -4.133 1 93.56 83 VAL A C 1
ATOM 597 O O . VAL A 1 83 ? -0.638 -18.641 -4.488 1 93.56 83 VAL A O 1
ATOM 600 N N . ALA A 1 84 ? -2.49 -19.484 -3.51 1 93.5 84 ALA A N 1
ATOM 601 C CA . ALA A 1 84 ? -1.88 -20.797 -3.279 1 93.5 84 ALA A CA 1
ATOM 602 C C . ALA A 1 84 ? -1.463 -21.438 -4.594 1 93.5 84 ALA A C 1
ATOM 604 O O . ALA A 1 84 ? -0.348 -21.953 -4.715 1 93.5 84 ALA A O 1
ATOM 605 N N . ALA A 1 85 ? -2.35 -21.406 -5.59 1 96.5 85 ALA A N 1
ATOM 606 C CA . ALA A 1 85 ? -2.064 -22 -6.895 1 96.5 85 ALA A CA 1
ATOM 607 C C . ALA A 1 85 ? -0.902 -21.281 -7.578 1 96.5 85 ALA A C 1
ATOM 609 O O . ALA A 1 85 ? -0.031 -21.922 -8.164 1 96.5 85 ALA A O 1
ATOM 610 N N . ALA A 1 86 ? -0.915 -19.969 -7.527 1 96.94 86 ALA A N 1
ATOM 611 C CA . ALA A 1 86 ? 0.165 -19.172 -8.109 1 96.94 86 ALA A CA 1
ATOM 612 C C . ALA A 1 86 ? 1.503 -19.5 -7.453 1 96.94 86 ALA A C 1
ATOM 614 O O . ALA A 1 86 ? 2.527 -19.609 -8.133 1 96.94 86 ALA A O 1
ATOM 615 N N . THR A 1 87 ? 1.479 -19.641 -6.156 1 97 87 THR A N 1
ATOM 616 C CA . THR A 1 87 ? 2.686 -20 -5.418 1 97 87 THR A CA 1
ATOM 617 C C . THR A 1 87 ? 3.217 -21.359 -5.871 1 97 87 THR A C 1
ATOM 619 O O . THR A 1 87 ? 4.422 -21.516 -6.086 1 97 87 THR A O 1
ATOM 622 N N . ALA A 1 88 ? 2.295 -22.281 -6.027 1 97.06 88 ALA A N 1
ATOM 623 C CA . ALA A 1 88 ? 2.689 -23.609 -6.496 1 97.06 88 ALA A CA 1
ATOM 624 C C . ALA A 1 88 ? 3.291 -23.547 -7.898 1 97.06 88 ALA A C 1
ATOM 626 O O . ALA A 1 88 ? 4.309 -24.172 -8.18 1 97.06 88 ALA A O 1
ATOM 627 N N . ARG A 1 89 ? 2.721 -22.75 -8.766 1 97.75 89 ARG A N 1
ATOM 628 C CA . ARG A 1 89 ? 3.164 -22.641 -10.148 1 97.75 89 ARG A CA 1
ATOM 629 C C . ARG A 1 89 ? 4.535 -21.969 -10.234 1 97.75 89 ARG A C 1
ATOM 631 O O . ARG A 1 89 ? 5.277 -22.188 -11.195 1 97.75 89 ARG A O 1
ATOM 638 N N . ALA A 1 90 ? 4.863 -21.156 -9.266 1 98.06 90 ALA A N 1
ATOM 639 C CA . ALA A 1 90 ? 6.137 -20.438 -9.258 1 98.06 90 ALA A CA 1
ATOM 640 C C . ALA A 1 90 ? 7.297 -21.391 -8.961 1 98.06 90 ALA A C 1
ATOM 642 O O . ALA A 1 90 ? 8.461 -21.047 -9.18 1 98.06 90 ALA A O 1
ATOM 643 N N . ARG A 1 91 ? 7.02 -22.594 -8.43 1 97.69 91 ARG A N 1
ATOM 644 C CA . ARG A 1 91 ? 8.031 -23.609 -8.164 1 97.69 91 ARG A CA 1
ATOM 645 C C . ARG A 1 91 ? 9.195 -23.031 -7.367 1 97.69 91 ARG A C 1
ATOM 647 O O . ARG A 1 91 ? 10.344 -23.078 -7.809 1 97.69 91 ARG A O 1
ATOM 654 N N . LEU A 1 92 ? 8.93 -22.609 -6.109 1 97.81 92 LEU A N 1
ATOM 655 C CA . LEU A 1 92 ? 9.859 -21.844 -5.289 1 97.81 92 LEU A CA 1
ATOM 656 C C . LEU A 1 92 ? 11.047 -22.703 -4.863 1 97.81 92 LEU A C 1
ATOM 658 O O . LEU A 1 92 ? 12.078 -22.172 -4.453 1 97.81 92 LEU A O 1
ATOM 662 N N . ASP A 1 93 ? 10.961 -23.969 -4.984 1 95.38 93 ASP A N 1
ATOM 663 C CA . ASP A 1 93 ? 12.023 -24.859 -4.559 1 95.38 93 ASP A CA 1
ATOM 664 C C . ASP A 1 93 ? 13.016 -25.125 -5.695 1 95.38 93 ASP A C 1
ATOM 666 O O . ASP A 1 93 ? 14.039 -25.781 -5.496 1 95.38 93 ASP A O 1
ATOM 670 N N . GLU A 1 94 ? 12.711 -24.562 -6.848 1 97 94 GLU A N 1
ATOM 671 C CA . GLU A 1 94 ? 13.555 -24.812 -8.008 1 97 94 GLU A CA 1
ATOM 672 C C . GLU A 1 94 ? 14.398 -23.594 -8.352 1 97 94 GLU A C 1
ATOM 674 O O . GLU A 1 94 ? 13.867 -22.484 -8.461 1 97 94 GLU A O 1
ATOM 679 N N . GLY A 1 95 ? 15.727 -23.797 -8.516 1 96.12 95 GLY A N 1
ATOM 680 C CA . GLY A 1 95 ? 16.625 -22.734 -8.969 1 96.12 95 GLY A CA 1
ATOM 681 C C . GLY A 1 95 ? 17 -21.766 -7.871 1 96.12 95 GLY A C 1
ATOM 682 O O . GLY A 1 95 ? 16.625 -21.953 -6.711 1 96.12 95 GLY A O 1
ATOM 683 N N . PRO A 1 96 ? 17.797 -20.734 -8.258 1 97.19 96 PRO A N 1
ATOM 684 C CA . PRO A 1 96 ? 18.219 -19.734 -7.277 1 97.19 96 PRO A CA 1
ATOM 685 C C . PRO A 1 96 ? 17.062 -18.891 -6.734 1 97.19 96 PRO A C 1
ATOM 687 O O . PRO A 1 96 ? 16.094 -18.641 -7.449 1 97.19 96 PRO A O 1
ATOM 690 N N . ALA A 1 97 ? 17.188 -18.516 -5.52 1 97.62 97 ALA A N 1
ATOM 691 C CA . ALA A 1 97 ? 16.125 -17.828 -4.793 1 97.62 97 ALA A CA 1
ATOM 692 C C . ALA A 1 97 ? 15.664 -16.578 -5.543 1 97.62 97 ALA A C 1
ATOM 694 O O . ALA A 1 97 ? 14.469 -16.328 -5.68 1 97.62 97 ALA A O 1
ATOM 695 N N . PRO A 1 98 ? 16.594 -15.742 -6.137 1 97.5 98 PRO A N 1
ATOM 696 C CA . PRO A 1 98 ? 16.141 -14.547 -6.852 1 97.5 98 PRO A CA 1
ATOM 697 C C . PRO A 1 98 ? 15.266 -14.883 -8.062 1 97.5 98 PRO A C 1
ATOM 699 O O . PRO A 1 98 ? 14.273 -14.203 -8.32 1 97.5 98 PRO A O 1
ATOM 702 N N . GLU A 1 99 ? 15.625 -15.945 -8.773 1 97.44 99 GLU A N 1
ATOM 703 C CA . GLU A 1 99 ? 14.852 -16.344 -9.945 1 97.44 99 GLU A CA 1
ATOM 704 C C . GLU A 1 99 ? 13.469 -16.859 -9.539 1 97.44 99 GLU A C 1
ATOM 706 O O . GLU A 1 99 ? 12.477 -16.578 -10.203 1 97.44 99 GLU A O 1
ATOM 711 N N . ALA A 1 100 ? 13.469 -17.672 -8.492 1 98.12 100 ALA A N 1
ATOM 712 C CA . ALA A 1 100 ? 12.195 -18.172 -7.977 1 98.12 100 ALA A CA 1
ATOM 713 C C . ALA A 1 100 ? 11.297 -17.031 -7.52 1 98.12 100 ALA A C 1
ATOM 715 O O . ALA A 1 100 ? 10.086 -17.062 -7.742 1 98.12 100 ALA A O 1
ATOM 716 N N . MET A 1 101 ? 11.859 -16.016 -6.863 1 97.81 101 MET A N 1
ATOM 717 C CA . MET A 1 101 ? 11.109 -14.852 -6.426 1 97.81 101 MET A CA 1
ATOM 718 C C . MET A 1 101 ? 10.508 -14.109 -7.613 1 97.81 101 MET A C 1
ATOM 720 O O . MET A 1 101 ? 9.367 -13.648 -7.551 1 97.81 101 MET A O 1
ATOM 724 N N . GLU A 1 102 ? 11.234 -14.023 -8.695 1 97.62 102 GLU A N 1
ATOM 725 C CA . GLU A 1 102 ? 10.742 -13.359 -9.898 1 97.62 102 GLU A CA 1
ATOM 726 C C . GLU A 1 102 ? 9.586 -14.133 -10.523 1 97.62 102 GLU A C 1
ATOM 728 O O . GLU A 1 102 ? 8.602 -13.539 -10.969 1 97.62 102 GLU A O 1
ATOM 733 N N . ARG A 1 103 ? 9.727 -15.492 -10.555 1 98.19 103 ARG A N 1
ATOM 734 C CA . ARG A 1 103 ? 8.609 -16.297 -11.047 1 98.19 103 ARG A CA 1
ATOM 735 C C . ARG A 1 103 ? 7.355 -16.062 -10.219 1 98.19 103 ARG A C 1
ATOM 737 O O . ARG A 1 103 ? 6.254 -15.977 -10.766 1 98.19 103 ARG A O 1
ATOM 744 N N . LEU A 1 104 ? 7.57 -15.953 -8.922 1 98.31 104 LEU A N 1
ATOM 745 C CA . LEU A 1 104 ? 6.434 -15.703 -8.039 1 98.31 104 LEU A CA 1
ATOM 746 C C . LEU A 1 104 ? 5.797 -14.352 -8.359 1 98.31 104 LEU A C 1
ATOM 748 O O . LEU A 1 104 ? 4.57 -14.234 -8.406 1 98.31 104 LEU A O 1
ATOM 752 N N . CYS A 1 105 ? 6.594 -13.336 -8.578 1 97.56 105 CYS A N 1
ATOM 753 C CA . CYS A 1 105 ? 6.098 -12.008 -8.938 1 97.56 105 CYS A CA 1
ATOM 754 C C . CYS A 1 105 ? 5.277 -12.062 -10.219 1 97.56 105 CYS A C 1
ATOM 756 O O . CYS A 1 105 ? 4.223 -11.43 -10.312 1 97.56 105 CYS A O 1
ATOM 758 N N . LEU A 1 106 ? 5.789 -12.82 -11.219 1 97.62 106 LEU A N 1
ATOM 759 C CA . LEU A 1 106 ? 5.078 -12.977 -12.484 1 97.62 106 LEU A CA 1
ATOM 760 C C . LEU A 1 106 ? 3.697 -13.578 -12.258 1 97.62 106 LEU A C 1
ATOM 762 O O . LEU A 1 106 ? 2.703 -13.094 -12.805 1 97.62 106 LEU A O 1
ATOM 766 N N . GLU A 1 107 ? 3.689 -14.578 -11.406 1 97.56 107 GLU A N 1
ATOM 767 C CA . GLU A 1 107 ? 2.43 -15.258 -11.117 1 97.56 107 GLU A CA 1
ATOM 768 C C . GLU A 1 107 ? 1.471 -14.344 -10.367 1 97.56 107 GLU A C 1
ATOM 770 O O . GLU A 1 107 ? 0.285 -14.273 -10.695 1 97.56 107 GLU A O 1
ATOM 775 N N . PHE A 1 108 ? 1.954 -13.633 -9.391 1 96.81 108 PHE A N 1
ATOM 776 C CA . PHE A 1 108 ? 1.11 -12.781 -8.562 1 96.81 108 PHE A CA 1
ATOM 777 C C . PHE A 1 108 ? 0.643 -11.562 -9.344 1 96.81 108 PHE A C 1
ATOM 779 O O . PHE A 1 108 ? -0.427 -11.016 -9.062 1 96.81 108 PHE A O 1
ATOM 786 N N . PHE A 1 109 ? 1.45 -11.094 -10.305 1 97.25 109 PHE A N 1
ATOM 787 C CA . PHE A 1 109 ? 1.077 -9.922 -11.078 1 97.25 109 PHE A CA 1
ATOM 788 C C . PHE A 1 109 ? -0.262 -10.133 -11.773 1 97.25 109 PHE A C 1
ATOM 790 O O . PHE A 1 109 ? -1.069 -9.203 -11.875 1 97.25 109 PHE A O 1
ATOM 797 N N . GLU A 1 110 ? -0.515 -11.375 -12.164 1 95.12 110 GLU A N 1
ATOM 798 C CA . GLU A 1 110 ? -1.734 -11.711 -12.891 1 95.12 110 GLU A CA 1
ATOM 799 C C . GLU A 1 110 ? -2.957 -11.648 -11.977 1 95.12 110 GLU A C 1
ATOM 801 O O . GLU A 1 110 ? -4.094 -11.656 -12.453 1 95.12 110 GLU A O 1
ATOM 806 N N . LEU A 1 111 ? -2.719 -11.547 -10.719 1 93.88 111 LEU A N 1
ATOM 807 C CA . LEU A 1 111 ? -3.811 -11.523 -9.75 1 93.88 111 LEU A CA 1
ATOM 808 C C . LEU A 1 111 ? -4.125 -10.094 -9.32 1 93.88 111 LEU A C 1
ATOM 810 O O . LEU A 1 111 ? -4.863 -9.883 -8.352 1 93.88 111 LEU A O 1
ATOM 814 N N . GLY A 1 112 ? -3.643 -9.102 -9.969 1 92.25 112 GLY A N 1
ATOM 815 C CA . GLY A 1 112 ? -3.633 -7.703 -9.562 1 92.25 112 GLY A CA 1
ATOM 816 C C . GLY A 1 112 ? -5.004 -7.188 -9.172 1 92.25 112 GLY A C 1
ATOM 817 O O . GLY A 1 112 ? -5.172 -6.594 -8.109 1 92.25 112 GLY A O 1
ATOM 818 N N . ASP A 1 113 ? -6.043 -7.438 -10 1 87.56 113 ASP A N 1
ATOM 819 C CA . ASP A 1 113 ? -7.375 -6.906 -9.734 1 87.56 113 ASP A CA 1
ATOM 820 C C . ASP A 1 113 ? -7.945 -7.469 -8.438 1 87.56 113 ASP A C 1
ATOM 822 O O . ASP A 1 113 ? -8.508 -6.73 -7.625 1 87.56 113 ASP A O 1
ATOM 826 N N . ARG A 1 114 ? -7.738 -8.734 -8.266 1 89.88 114 ARG A N 1
ATOM 827 C CA . ARG A 1 114 ? -8.25 -9.414 -7.078 1 89.88 114 ARG A CA 1
ATOM 828 C C . ARG A 1 114 ? -7.5 -8.961 -5.828 1 89.88 114 ARG A C 1
ATOM 830 O O . ARG A 1 114 ? -8.117 -8.672 -4.801 1 89.88 114 ARG A O 1
ATOM 837 N N . LEU A 1 115 ? -6.199 -8.844 -5.996 1 88.69 115 LEU A N 1
ATOM 838 C CA . LEU A 1 115 ? -5.387 -8.5 -4.832 1 88.69 115 LEU A CA 1
ATOM 839 C C . LEU A 1 115 ? -5.555 -7.031 -4.469 1 88.69 115 LEU A C 1
ATOM 841 O O . LEU A 1 115 ? -5.59 -6.676 -3.289 1 88.69 115 LEU A O 1
ATOM 845 N N . LEU A 1 116 ? -5.695 -6.156 -5.434 1 86.62 116 LEU A N 1
ATOM 846 C CA . LEU A 1 116 ? -5.969 -4.746 -5.164 1 86.62 116 LEU A CA 1
ATOM 847 C C . LEU A 1 116 ? -7.297 -4.578 -4.434 1 86.62 116 LEU A C 1
ATOM 849 O O . LEU A 1 116 ? -7.402 -3.764 -3.516 1 86.62 116 LEU A O 1
ATOM 853 N N . LEU A 1 117 ? -8.328 -5.355 -4.828 1 83.25 117 LEU A N 1
ATOM 854 C CA . LEU A 1 117 ? -9.633 -5.289 -4.184 1 83.25 117 LEU A CA 1
ATOM 855 C C . LEU A 1 117 ? -9.523 -5.645 -2.705 1 83.25 117 LEU A C 1
ATOM 857 O O . LEU A 1 117 ? -10.125 -4.977 -1.857 1 83.25 117 LEU A O 1
ATOM 861 N N . LEU A 1 118 ? -8.68 -6.621 -2.418 1 78.44 118 LEU A N 1
ATOM 862 C CA . LEU A 1 118 ? -8.531 -7.062 -1.035 1 78.44 118 LEU A CA 1
ATOM 863 C C . LEU A 1 118 ? -7.781 -6.023 -0.21 1 78.44 118 LEU A C 1
ATOM 865 O O . LEU A 1 118 ? -8.07 -5.836 0.974 1 78.44 118 LEU A O 1
ATOM 869 N N . TYR A 1 119 ? -6.848 -5.34 -0.856 1 73.75 119 TYR A N 1
ATOM 870 C CA . TYR A 1 119 ? -6.09 -4.305 -0.159 1 73.75 119 TYR A CA 1
ATOM 871 C C . TYR A 1 119 ? -6.949 -3.07 0.081 1 73.75 119 TYR A C 1
ATOM 873 O O . TYR A 1 119 ? -6.812 -2.402 1.107 1 73.75 119 TYR A O 1
ATOM 881 N N . ASP A 1 120 ? -7.812 -2.781 -0.819 1 69.31 120 ASP A N 1
ATOM 882 C CA . ASP A 1 120 ? -8.594 -1.546 -0.786 1 69.31 120 ASP A CA 1
ATOM 883 C C . ASP A 1 120 ? -9.797 -1.682 0.137 1 69.31 120 ASP A C 1
ATOM 885 O O . ASP A 1 120 ? -10.367 -0.68 0.581 1 69.31 120 ASP A O 1
ATOM 889 N N . VAL A 1 121 ? -10.266 -2.887 0.338 1 61.69 121 VAL A N 1
ATOM 890 C CA . VAL A 1 121 ? -11.477 -3.068 1.125 1 61.69 121 VAL A CA 1
ATOM 891 C C . VAL A 1 121 ? -11.125 -3.625 2.502 1 61.69 121 VAL A C 1
ATOM 893 O O . VAL A 1 121 ? -10.805 -4.809 2.637 1 61.69 121 VAL A O 1
ATOM 896 N N . PRO A 1 122 ? -11 -2.693 3.527 1 56.09 122 PRO A N 1
ATOM 897 C CA . PRO A 1 122 ? -10.609 -3.123 4.871 1 56.09 122 PRO A CA 1
ATOM 898 C C . PRO A 1 122 ? -11.336 -4.387 5.32 1 56.09 122 PRO A C 1
ATOM 900 O O . PRO A 1 122 ? -10.766 -5.219 6.027 1 56.09 122 PRO A O 1
ATOM 903 N N . GLN A 1 123 ? -12.641 -4.434 5.059 1 54.53 123 GLN A N 1
ATOM 904 C CA . GLN A 1 123 ? -13.438 -5.594 5.453 1 54.53 123 GLN A CA 1
ATOM 905 C C . GLN A 1 123 ? -12.812 -6.883 4.926 1 54.53 123 GLN A C 1
ATOM 907 O O . GLN A 1 123 ? -12.969 -7.945 5.535 1 54.53 123 GLN A O 1
ATOM 912 N N . PHE A 1 124 ? -12.203 -6.688 3.822 1 54.75 124 PHE A N 1
ATOM 913 C CA . PHE A 1 124 ? -11.656 -7.891 3.201 1 54.75 124 PHE A CA 1
ATOM 914 C C . PHE A 1 124 ? -10.477 -8.43 4 1 54.75 124 PHE A C 1
ATOM 916 O O . PHE A 1 124 ? -10.281 -9.648 4.09 1 54.75 124 PHE A O 1
ATOM 923 N N . ILE A 1 125 ? -9.734 -7.508 4.551 1 54.81 125 ILE A N 1
ATOM 924 C CA . ILE A 1 125 ? -8.609 -7.957 5.355 1 54.81 125 ILE A CA 1
ATOM 925 C C . ILE A 1 125 ? -9.102 -8.82 6.508 1 54.81 125 ILE A C 1
ATOM 927 O O . ILE A 1 125 ? -8.539 -9.883 6.785 1 54.81 125 ILE A O 1
ATOM 931 N N . THR A 1 126 ? -10.109 -8.273 7.168 1 50.91 126 THR A N 1
ATOM 932 C CA . THR A 1 126 ? -10.703 -9.008 8.281 1 50.91 126 THR A CA 1
ATOM 933 C C . THR A 1 126 ? -11.266 -10.344 7.816 1 50.91 126 THR A C 1
ATOM 935 O O . THR A 1 126 ? -11.102 -11.359 8.492 1 50.91 126 THR A O 1
ATOM 938 N N . TRP A 1 127 ? -11.938 -10.25 6.758 1 47.53 127 TRP A N 1
ATOM 939 C CA . TRP A 1 127 ? -12.648 -11.43 6.273 1 47.53 127 TRP A CA 1
ATOM 940 C C . TRP A 1 127 ? -11.68 -12.461 5.707 1 47.53 127 TRP A C 1
ATOM 942 O O . TRP A 1 127 ? -11.961 -13.664 5.738 1 47.53 127 TRP A O 1
ATOM 952 N N . SER A 1 128 ? -10.672 -11.891 5.094 1 46.56 128 SER A N 1
ATOM 953 C CA . SER A 1 128 ? -9.797 -12.797 4.348 1 46.56 128 SER A CA 1
ATOM 954 C C . SER A 1 128 ? -8.953 -13.648 5.289 1 46.56 128 SER A C 1
ATOM 956 O O . SER A 1 128 ? -8.383 -14.656 4.875 1 46.56 128 SER A O 1
ATOM 958 N N . GLY A 1 129 ? -9.211 -13.438 6.555 1 45.66 129 GLY A N 1
ATOM 959 C CA . GLY A 1 129 ? -8.32 -14.164 7.449 1 45.66 129 GLY A CA 1
ATOM 960 C C . GLY A 1 129 ? -6.852 -13.938 7.141 1 45.66 129 GLY A C 1
ATOM 961 O O . GLY A 1 129 ? -6.008 -14.773 7.48 1 45.66 129 GLY A O 1
ATOM 962 N N . ILE A 1 130 ? -6.543 -13.031 6.254 1 49.81 130 ILE A N 1
ATOM 963 C CA . ILE A 1 130 ? -5.188 -12.719 5.82 1 49.81 130 ILE A CA 1
ATOM 964 C C . ILE A 1 130 ? -4.336 -12.344 7.031 1 49.81 130 ILE A C 1
ATOM 966 O O . ILE A 1 130 ? -3.105 -12.398 6.977 1 49.81 130 ILE A O 1
ATOM 970 N N . GLU A 1 131 ? -5.02 -12.172 8.125 1 55.81 131 GLU A N 1
ATOM 971 C CA . GLU A 1 131 ? -4.219 -11.938 9.32 1 55.81 131 GLU A CA 1
ATOM 972 C C . GLU A 1 131 ? -3.385 -13.172 9.672 1 55.81 131 GLU A C 1
ATOM 974 O O . GLU A 1 131 ? -2.35 -13.055 10.328 1 55.81 131 GLU A O 1
ATOM 979 N N . GLN A 1 132 ? -3.842 -14.305 9.07 1 59.56 132 GLN A N 1
ATOM 980 C CA . GLN A 1 132 ? -3.078 -15.508 9.383 1 59.56 132 GLN A CA 1
ATOM 981 C C . GLN A 1 132 ? -2.047 -15.805 8.297 1 59.56 132 GLN A C 1
ATOM 983 O O . GLN A 1 132 ? -2.301 -15.578 7.113 1 59.56 132 GLN A O 1
ATOM 988 N N . GLU A 1 133 ? -0.872 -16.047 8.773 1 73.81 133 GLU A N 1
ATOM 989 C CA . GLU A 1 133 ? 0.173 -16.5 7.859 1 73.81 133 GLU A CA 1
ATOM 990 C C . GLU A 1 133 ? -0.3 -17.688 7.031 1 73.81 133 GLU A C 1
ATOM 992 O O . GLU A 1 133 ? -0.714 -18.703 7.578 1 73.81 133 GLU A O 1
ATOM 997 N N . THR A 1 134 ? -0.428 -17.578 5.738 1 82.56 134 THR A N 1
ATOM 998 C CA . THR A 1 134 ? -0.833 -18.641 4.816 1 82.56 134 THR A CA 1
ATOM 999 C C . THR A 1 134 ? 0.362 -19.5 4.43 1 82.56 134 THR A C 1
ATOM 1001 O O . THR A 1 134 ? 1.513 -19.109 4.629 1 82.56 134 THR A O 1
ATOM 1004 N N . PRO A 1 135 ? 0.022 -20.703 3.877 1 86.81 135 PRO A N 1
ATOM 1005 C CA . PRO A 1 135 ? 1.117 -21.531 3.355 1 86.81 135 PRO A CA 1
ATOM 1006 C C . PRO A 1 135 ? 1.938 -20.812 2.289 1 86.81 135 PRO A C 1
ATOM 1008 O O . PRO A 1 135 ? 3.152 -21.016 2.201 1 86.81 135 PRO A O 1
ATOM 1011 N N . ALA A 1 136 ? 1.29 -20 1.547 1 90.19 136 ALA A N 1
ATOM 1012 C CA . ALA A 1 136 ? 1.997 -19.234 0.523 1 90.19 136 ALA A CA 1
ATOM 1013 C C . ALA A 1 136 ? 2.986 -18.25 1.153 1 90.19 136 ALA A C 1
ATOM 1015 O O . ALA A 1 136 ? 4.109 -18.094 0.667 1 90.19 136 ALA A O 1
ATOM 1016 N N . ASP A 1 137 ? 2.564 -17.688 2.252 1 90.12 137 ASP A N 1
ATOM 1017 C CA . ASP A 1 137 ? 3.457 -16.797 2.986 1 90.12 137 ASP A CA 1
ATOM 1018 C C . ASP A 1 137 ? 4.672 -17.547 3.52 1 90.12 137 ASP A C 1
ATOM 1020 O O . ASP A 1 137 ? 5.805 -17.078 3.393 1 90.12 137 ASP A O 1
ATOM 1024 N N . ALA A 1 138 ? 4.352 -18.641 4.098 1 93.38 138 ALA A N 1
ATOM 1025 C CA . ALA A 1 138 ? 5.426 -19.453 4.66 1 93.38 138 ALA A CA 1
ATOM 1026 C C . ALA A 1 138 ? 6.406 -19.891 3.578 1 93.38 138 ALA A C 1
ATOM 1028 O O . ALA A 1 138 ? 7.617 -19.906 3.801 1 93.38 138 ALA A O 1
ATOM 1029 N N . ALA A 1 139 ? 5.887 -20.281 2.461 1 96.12 139 ALA A N 1
ATOM 1030 C CA . ALA A 1 139 ? 6.727 -20.703 1.348 1 96.12 139 ALA A CA 1
ATOM 1031 C C . ALA A 1 139 ? 7.633 -19.562 0.876 1 96.12 139 ALA A C 1
ATOM 1033 O O . ALA A 1 139 ? 8.82 -19.781 0.625 1 96.12 139 ALA A O 1
ATOM 1034 N N . LEU A 1 140 ? 7.07 -18.422 0.778 1 96.44 140 LEU A N 1
ATOM 1035 C CA . LEU A 1 140 ? 7.852 -17.266 0.355 1 96.44 140 LEU A CA 1
ATOM 1036 C C . LEU A 1 140 ? 8.922 -16.922 1.389 1 96.44 140 LEU A C 1
ATOM 1038 O O . LEU A 1 140 ? 10.078 -16.672 1.035 1 96.44 140 LEU A O 1
ATOM 1042 N N . LEU A 1 141 ? 8.555 -16.938 2.621 1 96.5 141 LEU A N 1
ATOM 1043 C CA . LEU A 1 141 ? 9.523 -16.656 3.674 1 96.5 141 LEU A CA 1
ATOM 1044 C C . LEU A 1 141 ? 10.648 -17.688 3.662 1 96.5 141 LEU A C 1
ATOM 1046 O O . LEU A 1 141 ? 11.82 -17.344 3.846 1 96.5 141 LEU A O 1
ATOM 1050 N N . GLY A 1 142 ? 10.281 -18.922 3.459 1 97.25 142 GLY A N 1
ATOM 1051 C CA . GLY A 1 142 ? 11.297 -19.969 3.316 1 97.25 142 GLY A CA 1
ATOM 1052 C C . GLY A 1 142 ? 12.25 -19.703 2.168 1 97.25 142 GLY A C 1
ATOM 1053 O O . GLY A 1 142 ? 13.461 -19.891 2.311 1 97.25 142 GLY A O 1
ATOM 1054 N N . LEU A 1 143 ? 11.742 -19.297 1.056 1 98.19 143 LEU A N 1
ATOM 1055 C CA . LEU A 1 143 ? 12.547 -18.969 -0.112 1 98.19 143 LEU A CA 1
ATOM 1056 C C . LEU A 1 143 ? 13.523 -17.828 0.205 1 98.19 143 LEU A C 1
ATOM 1058 O O . LEU A 1 143 ? 14.695 -17.906 -0.148 1 98.19 143 LEU A O 1
ATOM 1062 N N . LEU A 1 144 ? 13.031 -16.797 0.891 1 98.06 144 LEU A N 1
ATOM 1063 C CA . LEU A 1 144 ? 13.836 -15.625 1.21 1 98.06 144 LEU A CA 1
ATOM 1064 C C . LEU A 1 144 ? 14.969 -15.992 2.17 1 98.06 144 LEU A C 1
ATOM 1066 O O . LEU A 1 144 ? 16.109 -15.57 1.977 1 98.06 144 LEU A O 1
ATOM 1070 N N . ARG A 1 145 ? 14.672 -16.781 3.107 1 97.94 145 ARG A N 1
ATOM 1071 C CA . ARG A 1 145 ? 15.68 -17.203 4.07 1 97.94 145 ARG A CA 1
ATOM 1072 C C . ARG A 1 145 ? 16.734 -18.094 3.402 1 97.94 145 ARG A C 1
ATOM 1074 O O . ARG A 1 145 ? 17.922 -17.984 3.711 1 97.94 145 ARG A O 1
ATOM 1081 N N . ARG A 1 146 ? 16.297 -18.969 2.527 1 97.81 146 ARG A N 1
ATOM 1082 C CA . ARG A 1 146 ? 17.234 -19.781 1.757 1 97.81 146 ARG A CA 1
ATOM 1083 C C . ARG A 1 146 ? 18.188 -18.906 0.952 1 97.81 146 ARG A C 1
ATOM 1085 O O . ARG A 1 146 ? 19.406 -19.109 0.971 1 97.81 146 ARG A O 1
ATOM 1092 N N . GLY A 1 147 ? 17.625 -17.906 0.263 1 98 147 GLY A N 1
ATOM 1093 C CA . GLY A 1 147 ? 18.453 -17 -0.512 1 98 147 GLY A CA 1
ATOM 1094 C C . GLY A 1 147 ? 19.422 -16.203 0.34 1 98 147 GLY A C 1
ATOM 1095 O O . GLY A 1 147 ? 20.547 -15.938 -0.079 1 98 147 GLY A O 1
ATOM 1096 N N . GLN A 1 148 ? 19 -15.805 1.516 1 97.94 148 GLN A N 1
ATOM 1097 C CA . GLN A 1 148 ? 19.875 -15.078 2.432 1 97.94 148 GLN A CA 1
ATOM 1098 C C . GLN A 1 148 ? 21 -15.969 2.934 1 97.94 148 GLN A C 1
ATOM 1100 O O . GLN A 1 148 ? 22.156 -15.547 2.988 1 97.94 148 GLN A O 1
ATOM 1105 N N . LYS A 1 149 ? 20.656 -17.172 3.215 1 96.88 149 LYS A N 1
ATOM 1106 C CA . LYS A 1 149 ? 21.656 -18.125 3.656 1 96.88 149 LYS A CA 1
ATOM 1107 C C . LYS A 1 149 ? 22.688 -18.406 2.557 1 96.88 149 LYS A C 1
ATOM 1109 O O . LYS A 1 149 ? 23.875 -18.547 2.834 1 96.88 149 LYS A O 1
ATOM 1114 N N . GLU A 1 150 ? 22.234 -18.422 1.349 1 96.12 150 GLU A N 1
ATOM 1115 C CA . GLU A 1 150 ? 23.078 -18.703 0.193 1 96.12 150 GLU A CA 1
ATOM 1116 C C . GLU A 1 150 ? 23.844 -17.453 -0.249 1 96.12 150 GLU A C 1
ATOM 1118 O O . GLU A 1 150 ? 24.719 -17.531 -1.104 1 96.12 150 GLU A O 1
ATOM 1123 N N . GLY A 1 151 ? 23.453 -16.359 0.201 1 97 151 GLY A N 1
ATOM 1124 C CA . GLY A 1 151 ? 24.125 -15.109 -0.123 1 97 151 GLY A CA 1
ATOM 1125 C C . GLY A 1 151 ? 23.656 -14.492 -1.432 1 97 151 GLY A C 1
ATOM 1126 O O . GLY A 1 151 ? 24.344 -13.641 -1.998 1 97 151 GLY A O 1
ATOM 1127 N N . THR A 1 152 ? 22.5 -14.969 -1.905 1 97.44 152 THR A N 1
ATOM 1128 C CA . THR A 1 152 ? 21.984 -14.484 -3.18 1 97.44 152 THR A CA 1
ATOM 1129 C C . THR A 1 152 ? 20.953 -13.375 -2.961 1 97.44 152 THR A C 1
ATOM 1131 O O . THR A 1 152 ? 20.594 -12.664 -3.9 1 97.44 152 THR A O 1
ATOM 1134 N N . LEU A 1 153 ? 20.469 -13.211 -1.761 1 97.81 153 LEU A N 1
ATOM 1135 C CA . LEU A 1 153 ? 19.562 -12.125 -1.374 1 97.81 153 LEU A CA 1
ATOM 1136 C C . LEU A 1 153 ? 20.156 -11.32 -0.214 1 97.81 153 LEU A C 1
ATOM 1138 O O . LEU A 1 153 ? 21.016 -11.812 0.511 1 97.81 153 LEU A O 1
ATOM 1142 N N . ASP A 1 154 ? 19.734 -10.141 -0.098 1 96.44 154 ASP A N 1
ATOM 1143 C CA . ASP A 1 154 ? 20.219 -9.227 0.935 1 96.44 154 ASP A CA 1
ATOM 1144 C C . ASP A 1 154 ? 20.031 -9.828 2.326 1 96.44 154 ASP A C 1
ATOM 1146 O O . ASP A 1 154 ? 18.906 -10.016 2.775 1 96.44 154 ASP A O 1
ATOM 1150 N N . ALA A 1 155 ? 21.094 -10.094 3.029 1 94.19 155 ALA A N 1
ATOM 1151 C CA . ALA A 1 155 ? 21.031 -10.703 4.359 1 94.19 155 ALA A CA 1
ATOM 1152 C C . ALA A 1 155 ? 20.953 -9.633 5.445 1 94.19 155 ALA A C 1
ATOM 1154 O O . ALA A 1 155 ? 20.75 -9.945 6.621 1 94.19 155 ALA A O 1
ATOM 1155 N N . GLY A 1 156 ? 21.109 -8.367 5.07 1 92 156 GLY A N 1
ATOM 1156 C CA . GLY A 1 156 ? 21.047 -7.273 6.027 1 92 156 GLY A CA 1
ATOM 1157 C C . GLY A 1 156 ? 19.625 -6.883 6.383 1 92 156 GLY A C 1
ATOM 1158 O O . GLY A 1 156 ? 19.391 -6.141 7.344 1 92 156 GLY A O 1
ATOM 1159 N N . ALA A 1 157 ? 18.672 -7.379 5.621 1 92.62 157 ALA A N 1
ATOM 1160 C CA . ALA A 1 157 ? 17.25 -7.16 5.887 1 92.62 157 ALA A CA 1
ATOM 1161 C C . ALA A 1 157 ? 16.562 -8.461 6.285 1 92.62 157 ALA A C 1
ATOM 1163 O O . ALA A 1 157 ? 16.859 -9.523 5.734 1 92.62 157 ALA A O 1
ATOM 1164 N N . ASP A 1 158 ? 15.766 -8.383 7.273 1 92.44 158 ASP A N 1
ATOM 1165 C CA . ASP A 1 158 ? 15.062 -9.617 7.633 1 92.44 158 ASP A CA 1
ATOM 1166 C C . ASP A 1 158 ? 14.156 -10.078 6.496 1 92.44 158 ASP A C 1
ATOM 1168 O O . ASP A 1 158 ? 13.781 -9.289 5.629 1 92.44 158 ASP A O 1
ATOM 1172 N N . ALA A 1 159 ? 13.859 -11.359 6.477 1 95.44 159 ALA A N 1
ATOM 1173 C CA . ALA A 1 159 ? 13.086 -11.992 5.406 1 95.44 159 ALA A CA 1
ATOM 1174 C C . ALA A 1 159 ? 11.688 -11.391 5.312 1 95.44 159 ALA A C 1
ATOM 1176 O O . ALA A 1 159 ? 11.148 -11.242 4.215 1 95.44 159 ALA A O 1
ATOM 1177 N N . GLU A 1 160 ? 11.109 -11.031 6.402 1 93.31 160 GLU A N 1
ATOM 1178 C CA . GLU A 1 160 ? 9.773 -10.43 6.43 1 93.31 160 GLU A CA 1
ATOM 1179 C C . GLU A 1 160 ? 9.758 -9.086 5.715 1 93.31 160 GLU A C 1
ATOM 1181 O O . GLU A 1 160 ? 8.797 -8.75 5.023 1 93.31 160 GLU A O 1
ATOM 1186 N N . TRP A 1 161 ? 10.781 -8.328 5.895 1 94.69 161 TRP A N 1
ATOM 1187 C CA . TRP A 1 161 ? 10.883 -7.051 5.195 1 94.69 161 TRP A CA 1
ATOM 1188 C C . TRP A 1 161 ? 10.977 -7.262 3.688 1 94.69 161 TRP A C 1
ATOM 1190 O O . TRP A 1 161 ? 10.297 -6.59 2.914 1 94.69 161 TRP A O 1
ATOM 1200 N N . LEU A 1 162 ? 11.836 -8.195 3.291 1 96.94 162 LEU A N 1
ATOM 1201 C CA . LEU A 1 162 ? 11.969 -8.461 1.86 1 96.94 162 LEU A CA 1
ATOM 1202 C C . LEU A 1 162 ? 10.633 -8.891 1.26 1 96.94 162 LEU A C 1
ATOM 1204 O O . LEU A 1 162 ? 10.32 -8.539 0.12 1 96.94 162 LEU A O 1
ATOM 1208 N N . GLN A 1 163 ? 9.93 -9.68 2.041 1 95.31 163 GLN A N 1
ATOM 1209 C CA . GLN A 1 163 ? 8.578 -10.039 1.616 1 95.31 163 GLN A CA 1
ATOM 1210 C C . GLN A 1 163 ? 7.715 -8.805 1.429 1 95.31 163 GLN A C 1
ATOM 1212 O O . GLN A 1 163 ? 7.031 -8.664 0.411 1 95.31 163 GLN A O 1
ATOM 1217 N N . ASP A 1 164 ? 7.727 -7.887 2.379 1 93.19 164 ASP A N 1
ATOM 1218 C CA . ASP A 1 164 ? 6.961 -6.648 2.312 1 93.19 164 ASP A CA 1
ATOM 1219 C C . ASP A 1 164 ? 7.375 -5.809 1.107 1 93.19 164 ASP A C 1
ATOM 1221 O O . ASP A 1 164 ? 6.531 -5.18 0.462 1 93.19 164 ASP A O 1
ATOM 1225 N N . VAL A 1 165 ? 8.617 -5.797 0.844 1 95.81 165 VAL A N 1
ATOM 1226 C CA . VAL A 1 165 ? 9.148 -5.062 -0.302 1 95.81 165 VAL A CA 1
ATOM 1227 C C . VAL A 1 165 ? 8.555 -5.625 -1.593 1 95.81 165 VAL A C 1
ATOM 1229 O O . VAL A 1 165 ? 8.086 -4.871 -2.449 1 95.81 165 VAL A O 1
ATOM 1232 N N . MET A 1 166 ? 8.578 -6.949 -1.733 1 96.56 166 MET A N 1
ATOM 1233 C CA . MET A 1 166 ? 8.031 -7.574 -2.932 1 96.56 166 MET A CA 1
ATOM 1234 C C . MET A 1 166 ? 6.562 -7.203 -3.115 1 96.56 166 MET A C 1
ATOM 1236 O O . MET A 1 166 ? 6.152 -6.785 -4.199 1 96.56 166 MET A O 1
ATOM 1240 N N . TRP A 1 167 ? 5.789 -7.312 -2.039 1 93.38 167 TRP A N 1
ATOM 1241 C CA . TRP A 1 167 ? 4.363 -7.004 -2.096 1 93.38 167 TRP A CA 1
ATOM 1242 C C . TRP A 1 167 ? 4.137 -5.527 -2.406 1 93.38 167 TRP A C 1
ATOM 1244 O O . TRP A 1 167 ? 3.246 -5.184 -3.188 1 93.38 167 TRP A O 1
ATOM 1254 N N . SER A 1 168 ? 4.918 -4.684 -1.818 1 93 168 SER A N 1
ATOM 1255 C CA . SER A 1 168 ? 4.77 -3.248 -2.025 1 93 168 SER A CA 1
ATOM 1256 C C . SER A 1 168 ? 5.043 -2.867 -3.475 1 93 168 SER A C 1
ATOM 1258 O O . SER A 1 168 ? 4.328 -2.045 -4.051 1 93 168 SER A O 1
ATOM 1260 N N . LEU A 1 169 ? 6.035 -3.445 -4.043 1 95.62 169 LEU A N 1
ATOM 1261 C CA . LEU A 1 169 ? 6.375 -3.141 -5.426 1 95.62 169 LEU A CA 1
ATOM 1262 C C . LEU A 1 169 ? 5.328 -3.701 -6.383 1 95.62 169 LEU A C 1
ATOM 1264 O O . LEU A 1 169 ? 4.992 -3.064 -7.383 1 95.62 169 LEU A O 1
ATOM 1268 N N . LEU A 1 170 ? 4.797 -4.887 -6.074 1 95.5 170 LEU A N 1
ATOM 1269 C CA . LEU A 1 170 ? 3.697 -5.438 -6.859 1 95.5 170 LEU A CA 1
ATOM 1270 C C . LEU A 1 170 ? 2.486 -4.512 -6.82 1 95.5 170 LEU A C 1
ATOM 1272 O O . LEU A 1 170 ? 1.894 -4.215 -7.859 1 95.5 170 LEU A O 1
ATOM 1276 N N . TYR A 1 171 ? 2.178 -4.051 -5.668 1 91.81 171 TYR A N 1
ATOM 1277 C CA . TYR A 1 171 ? 1.054 -3.135 -5.504 1 91.81 171 TYR A CA 1
ATOM 1278 C C . TYR A 1 171 ? 1.239 -1.884 -6.355 1 91.81 171 TYR A C 1
ATOM 1280 O O . TYR A 1 171 ? 0.323 -1.472 -7.07 1 91.81 171 TYR A O 1
ATOM 1288 N N . ALA A 1 172 ? 2.4 -1.31 -6.273 1 91.25 172 ALA A N 1
ATOM 1289 C CA . ALA A 1 172 ? 2.707 -0.13 -7.074 1 91.25 172 ALA A CA 1
ATOM 1290 C C . ALA A 1 172 ? 2.559 -0.427 -8.562 1 91.25 172 ALA A C 1
ATOM 1292 O O . ALA A 1 172 ? 2.01 0.384 -9.312 1 91.25 172 ALA A O 1
ATOM 1293 N N . ALA A 1 173 ? 2.992 -1.537 -8.984 1 94.75 173 ALA A N 1
ATOM 1294 C CA . ALA A 1 173 ? 2.936 -1.914 -10.391 1 94.75 173 ALA A CA 1
ATOM 1295 C C . ALA A 1 173 ? 1.494 -2.127 -10.844 1 94.75 173 ALA A C 1
ATOM 1297 O O . ALA A 1 173 ? 1.123 -1.74 -11.953 1 94.75 173 ALA A O 1
ATOM 1298 N N . TRP A 1 174 ? 0.731 -2.785 -10 1 92.06 174 TRP A N 1
ATOM 1299 C CA . TRP A 1 174 ? -0.682 -2.973 -10.312 1 92.06 174 TRP A CA 1
ATOM 1300 C C . TRP A 1 174 ? -1.379 -1.63 -10.508 1 92.06 174 TRP A C 1
ATOM 1302 O O . TRP A 1 174 ? -2.131 -1.444 -11.469 1 92.06 174 TRP A O 1
ATOM 1312 N N . LEU A 1 175 ? -1.115 -0.709 -9.641 1 88.19 175 LEU A N 1
ATOM 1313 C CA . LEU A 1 175 ? -1.739 0.608 -9.703 1 88.19 175 LEU A CA 1
ATOM 1314 C C . LEU A 1 175 ? -1.302 1.354 -10.961 1 88.19 175 LEU A C 1
ATOM 1316 O O . LEU A 1 175 ? -2.115 2.018 -11.609 1 88.19 175 LEU A O 1
ATOM 1320 N N . GLN A 1 176 ? -0.045 1.23 -11.211 1 89 176 GLN A N 1
ATOM 1321 C CA . GLN A 1 176 ? 0.45 1.869 -12.43 1 89 176 GLN A CA 1
ATOM 1322 C C . GLN A 1 176 ? -0.245 1.31 -13.664 1 89 176 GLN A C 1
ATOM 1324 O O . GLN A 1 176 ? -0.629 2.064 -14.562 1 89 176 GLN A O 1
ATOM 1329 N N . ALA A 1 177 ? -0.347 0.051 -13.734 1 90.38 177 ALA A N 1
ATOM 1330 C CA . ALA A 1 177 ? -0.989 -0.595 -14.883 1 90.38 177 ALA A CA 1
ATOM 1331 C C . ALA A 1 177 ? -2.461 -0.202 -14.977 1 90.38 177 ALA A C 1
ATOM 1333 O O . ALA A 1 177 ? -2.99 -0.013 -16.078 1 90.38 177 ALA A O 1
ATOM 1334 N N . ARG A 1 178 ? -3.092 -0.016 -13.891 1 83.88 178 ARG A N 1
ATOM 1335 C CA . ARG A 1 178 ? -4.516 0.294 -13.844 1 83.88 178 ARG A CA 1
ATOM 1336 C C . ARG A 1 178 ? -4.766 1.774 -14.109 1 83.88 178 ARG A C 1
ATOM 1338 O O . ARG A 1 178 ? -5.633 2.129 -14.914 1 83.88 178 ARG A O 1
ATOM 1345 N N . ASP A 1 179 ? -4.031 2.691 -13.406 1 77.88 179 ASP A N 1
ATOM 1346 C CA . ASP A 1 179 ? -4.355 4.113 -13.359 1 77.88 179 ASP A CA 1
ATOM 1347 C C . ASP A 1 179 ? -3.65 4.875 -14.484 1 77.88 179 ASP A C 1
ATOM 1349 O O . ASP A 1 179 ? -4.145 5.906 -14.945 1 77.88 179 ASP A O 1
ATOM 1353 N N . ARG A 1 180 ? -2.502 4.48 -14.797 1 72.56 180 ARG A N 1
ATOM 1354 C CA . ARG A 1 180 ? -1.716 5.289 -15.727 1 72.56 180 ARG A CA 1
ATOM 1355 C C . ARG A 1 180 ? -1.721 4.676 -17.125 1 72.56 180 ARG A C 1
ATOM 1357 O O . ARG A 1 180 ? -0.986 5.125 -18 1 72.56 180 ARG A O 1
ATOM 1364 N N . ALA A 1 181 ? -2.527 3.723 -17.281 1 80.75 181 ALA A N 1
ATOM 1365 C CA . ALA A 1 181 ? -2.629 3.045 -18.578 1 80.75 181 ALA A CA 1
ATOM 1366 C C . ALA A 1 181 ? -1.265 2.549 -19.047 1 80.75 181 ALA A C 1
ATOM 1368 O O . ALA A 1 181 ? -0.947 2.617 -20.234 1 80.75 181 ALA A O 1
ATOM 1369 N N . THR A 1 182 ? -0.383 2.365 -18.156 1 86.31 182 THR A N 1
ATOM 1370 C CA . THR A 1 182 ? 0.88 1.706 -18.469 1 86.31 182 THR A CA 1
ATOM 1371 C C . THR A 1 182 ? 0.646 0.257 -18.891 1 86.31 182 THR A C 1
ATOM 1373 O O . THR A 1 182 ? -0.079 -0.479 -18.203 1 86.31 182 THR A O 1
ATOM 1376 N N . PRO A 1 183 ? 1.274 -0.037 -20.031 1 92.88 183 PRO A N 1
ATOM 1377 C CA . PRO A 1 183 ? 1.143 -1.446 -20.406 1 92.88 183 PRO A CA 1
ATOM 1378 C C . PRO A 1 183 ? 1.612 -2.398 -19.312 1 92.88 183 PRO A C 1
ATOM 1380 O O . PRO A 1 183 ? 2.5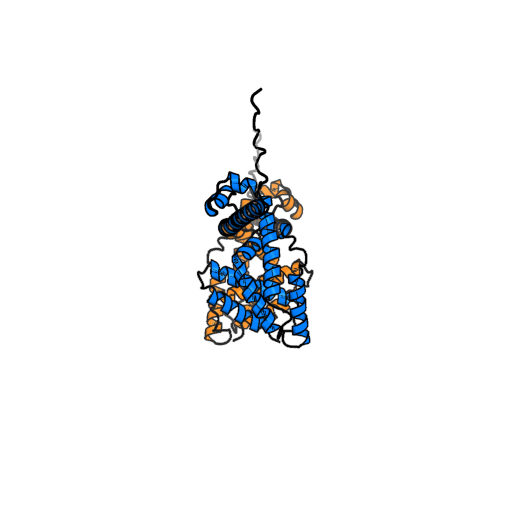88 -2.107 -18.609 1 92.88 183 PRO A O 1
ATOM 1383 N N . LYS A 1 184 ? 0.877 -3.496 -19.188 1 92.75 184 LYS A N 1
ATOM 1384 C CA . LYS A 1 184 ? 1.152 -4.473 -18.141 1 92.75 184 LYS A CA 1
ATOM 1385 C C . LYS A 1 184 ? 2.613 -4.914 -18.156 1 92.75 184 LYS A C 1
ATOM 1387 O O . LYS A 1 184 ? 3.256 -5.02 -17.109 1 92.75 184 LYS A O 1
ATOM 1392 N N . HIS A 1 185 ? 3.102 -5.16 -19.375 1 93.75 185 HIS A N 1
ATOM 1393 C CA . HIS A 1 185 ? 4.473 -5.648 -19.5 1 93.75 185 HIS A CA 1
ATOM 1394 C C . HIS A 1 185 ? 5.473 -4.613 -19 1 93.75 185 HIS A C 1
ATOM 1396 O O . HIS A 1 185 ? 6.484 -4.969 -18.391 1 93.75 185 HIS A O 1
ATOM 1402 N N . THR A 1 186 ? 5.184 -3.326 -19.25 1 94.94 186 THR A N 1
ATOM 1403 C CA . THR A 1 186 ? 6.059 -2.254 -18.781 1 94.94 186 THR A CA 1
ATOM 1404 C C . THR A 1 186 ? 6.02 -2.139 -17.266 1 94.94 186 THR A C 1
ATOM 1406 O O . THR A 1 186 ? 7.066 -2.039 -16.609 1 94.94 186 THR A O 1
ATOM 1409 N N . ALA A 1 187 ? 4.832 -2.223 -16.656 1 95.56 187 ALA A N 1
ATOM 1410 C CA . ALA A 1 187 ? 4.676 -2.145 -15.211 1 95.56 187 ALA A CA 1
ATOM 1411 C C . ALA A 1 187 ? 5.406 -3.295 -14.523 1 95.56 187 ALA A C 1
ATOM 1413 O O . ALA A 1 187 ? 6.102 -3.086 -13.523 1 95.56 187 ALA A O 1
ATOM 1414 N N . LEU A 1 188 ? 5.227 -4.449 -15.094 1 96.5 188 LEU A N 1
ATOM 1415 C CA . LEU A 1 188 ? 5.875 -5.625 -14.531 1 96.5 188 LEU A CA 1
ATOM 1416 C C . LEU A 1 188 ? 7.391 -5.516 -14.641 1 96.5 188 LEU A C 1
ATOM 1418 O O . LEU A 1 188 ? 8.117 -5.871 -13.711 1 96.5 188 LEU A O 1
ATOM 1422 N N . SER A 1 189 ? 7.883 -5.043 -15.781 1 96.81 189 SER A N 1
ATOM 1423 C CA . SER A 1 189 ? 9.32 -4.883 -15.977 1 96.81 189 SER A CA 1
ATOM 1424 C C . SER A 1 189 ? 9.914 -3.908 -14.961 1 96.81 189 SER A C 1
ATOM 1426 O O . SER A 1 189 ? 10.992 -4.148 -14.422 1 96.81 189 SER A O 1
ATOM 1428 N N . LEU A 1 190 ? 9.211 -2.85 -14.711 1 95.69 190 LEU A N 1
ATOM 1429 C CA . LEU A 1 190 ? 9.648 -1.878 -13.719 1 95.69 190 LEU A CA 1
ATOM 1430 C C . LEU A 1 190 ? 9.68 -2.502 -12.328 1 95.69 190 LEU A C 1
ATOM 1432 O O . LEU A 1 190 ? 10.633 -2.311 -11.57 1 95.69 190 LEU A O 1
ATOM 1436 N N . CYS A 1 191 ? 8.641 -3.266 -12.016 1 97.38 191 CYS A N 1
ATOM 1437 C CA . CYS A 1 191 ? 8.547 -3.949 -10.734 1 97.38 191 CYS A CA 1
ATOM 1438 C C . CYS A 1 191 ? 9.727 -4.887 -10.523 1 97.38 191 CYS A C 1
ATOM 1440 O O . CYS A 1 191 ? 10.406 -4.816 -9.492 1 97.38 191 CYS A O 1
ATOM 1442 N N . LEU A 1 192 ? 9.992 -5.68 -11.531 1 97.81 192 LEU A N 1
ATOM 1443 C CA . LEU A 1 192 ? 11.055 -6.68 -11.43 1 97.81 192 LEU A CA 1
ATOM 1444 C C . LEU A 1 192 ? 12.422 -6.012 -11.352 1 97.81 192 LEU A C 1
ATOM 1446 O O . LEU A 1 192 ? 13.297 -6.465 -10.617 1 97.81 192 LEU A O 1
ATOM 1450 N N . ARG A 1 193 ? 12.617 -4.984 -12.078 1 96.88 193 ARG A N 1
ATOM 1451 C CA . ARG A 1 193 ? 13.867 -4.234 -12.039 1 96.88 193 ARG A CA 1
ATOM 1452 C C . ARG A 1 193 ? 14.148 -3.705 -10.641 1 96.88 193 ARG A C 1
ATOM 1454 O O . ARG A 1 193 ? 15.234 -3.902 -10.094 1 96.88 193 ARG A O 1
ATOM 1461 N N . SER A 1 194 ? 13.141 -3.035 -10.07 1 97.06 194 SER A N 1
ATOM 1462 C CA . SER A 1 194 ? 13.297 -2.471 -8.734 1 97.06 194 SER A CA 1
ATOM 1463 C C . SER A 1 194 ? 13.469 -3.568 -7.691 1 97.06 194 SER A C 1
ATOM 1465 O O . SER A 1 194 ? 14.25 -3.416 -6.746 1 97.06 194 SER A O 1
ATOM 1467 N N . LEU A 1 195 ? 12.734 -4.66 -7.844 1 97.56 195 LEU A N 1
ATOM 1468 C CA . LEU A 1 195 ? 12.82 -5.773 -6.902 1 97.56 195 LEU A CA 1
ATOM 1469 C C . LEU A 1 195 ? 14.227 -6.375 -6.906 1 97.56 195 LEU A C 1
ATOM 1471 O O . LEU A 1 195 ? 14.805 -6.602 -5.844 1 97.56 195 LEU A O 1
ATOM 1475 N N . ARG A 1 196 ? 14.766 -6.594 -8.094 1 97.31 196 ARG A N 1
ATOM 1476 C CA . ARG A 1 196 ? 16.109 -7.152 -8.227 1 97.31 196 ARG A CA 1
ATOM 1477 C C . ARG A 1 196 ? 17.125 -6.301 -7.477 1 97.31 196 ARG A C 1
ATOM 1479 O O . ARG A 1 196 ? 17.969 -6.828 -6.75 1 97.31 196 ARG A O 1
ATOM 1486 N N . LYS A 1 197 ? 17.031 -5.043 -7.641 1 97.38 197 LYS A N 1
ATOM 1487 C CA . LYS A 1 197 ? 17.969 -4.125 -6.984 1 97.38 197 LYS A CA 1
ATOM 1488 C C . LYS A 1 197 ? 17.766 -4.125 -5.473 1 97.38 197 LYS A C 1
ATOM 1490 O O . LYS A 1 197 ? 18.734 -4.207 -4.711 1 97.38 197 LYS A O 1
ATOM 1495 N N . ALA A 1 198 ? 16.5 -4.086 -5.035 1 96.69 198 ALA A N 1
ATOM 1496 C CA . ALA A 1 198 ? 16.172 -3.943 -3.619 1 96.69 198 ALA A CA 1
ATOM 1497 C C . ALA A 1 198 ? 16.609 -5.168 -2.826 1 96.69 198 ALA A C 1
ATOM 1499 O O . ALA A 1 198 ? 16.984 -5.059 -1.657 1 96.69 198 ALA A O 1
ATOM 1500 N N . VAL A 1 199 ? 16.625 -6.348 -3.482 1 96.69 199 VAL A N 1
ATOM 1501 C CA . VAL A 1 199 ? 16.844 -7.566 -2.715 1 96.69 199 VAL A CA 1
ATOM 1502 C C . VAL A 1 199 ? 18.281 -8.062 -2.939 1 96.69 199 VAL A C 1
ATOM 1504 O O . VAL A 1 199 ? 18.703 -9.047 -2.33 1 96.69 199 VAL A O 1
ATOM 1507 N N . ALA A 1 200 ? 18.953 -7.445 -3.816 1 96.31 200 ALA A N 1
ATOM 1508 C CA . ALA A 1 200 ? 20.312 -7.867 -4.125 1 96.31 200 ALA A CA 1
ATOM 1509 C C . ALA A 1 200 ? 21.188 -7.848 -2.873 1 96.31 200 ALA A C 1
ATOM 1511 O O . ALA A 1 200 ? 20.984 -7.035 -1.971 1 96.31 200 ALA A O 1
ATOM 1512 N N . PRO A 1 201 ? 22.188 -8.75 -2.799 1 95.06 201 PRO A N 1
ATOM 1513 C CA . PRO A 1 201 ? 23.094 -8.805 -1.646 1 95.06 201 PRO A CA 1
ATOM 1514 C C . PRO A 1 201 ? 23.875 -7.508 -1.459 1 95.06 201 PRO A C 1
ATOM 1516 O O . PRO A 1 201 ? 24.156 -6.797 -2.434 1 95.06 201 PRO A O 1
ATOM 1519 N N . MET B 1 1 ? -33.219 59.281 41.219 1 36.91 1 MET B N 1
ATOM 1520 C CA . MET B 1 1 ? -32.688 59.188 39.844 1 36.91 1 MET B CA 1
ATOM 1521 C C . MET B 1 1 ? -31.391 58.406 39.812 1 36.91 1 MET B C 1
ATOM 1523 O O . MET B 1 1 ? -30.328 58.969 40.156 1 36.91 1 MET B O 1
ATOM 1527 N N . GLY B 1 2 ? -31.422 57.125 40.281 1 39.66 2 GLY B N 1
ATOM 1528 C CA . GLY B 1 2 ? -30.359 56.125 40.406 1 39.66 2 GLY B CA 1
ATOM 1529 C C . GLY B 1 2 ? -29.641 55.844 39.094 1 39.66 2 GLY B C 1
ATOM 1530 O O . GLY B 1 2 ? -30.281 55.562 38.094 1 39.66 2 GLY B O 1
ATOM 1531 N N . SER B 1 3 ? -28.531 56.562 38.781 1 43.59 3 SER B N 1
ATOM 1532 C CA . SER B 1 3 ? -27.625 56.375 37.656 1 43.59 3 SER B CA 1
ATOM 1533 C C . SER B 1 3 ? -27.219 54.906 37.531 1 43.59 3 SER B C 1
ATOM 1535 O O . SER B 1 3 ? -26.641 54.312 38.438 1 43.59 3 SER B O 1
ATOM 1537 N N . ASP B 1 4 ? -28.016 54.062 36.844 1 43.69 4 ASP B N 1
ATOM 1538 C CA . ASP B 1 4 ? -27.719 52.719 36.375 1 43.69 4 ASP B CA 1
ATOM 1539 C C . ASP B 1 4 ? -26.391 52.656 35.656 1 43.69 4 ASP B C 1
ATOM 1541 O O . ASP B 1 4 ? -26.234 53.25 34.594 1 43.69 4 ASP B O 1
ATOM 1545 N N . ASP B 1 5 ? -25.219 52.688 36.312 1 43.75 5 ASP B N 1
ATOM 1546 C CA . ASP B 1 5 ? -23.906 52.375 35.781 1 43.75 5 ASP B CA 1
ATOM 1547 C C . ASP B 1 5 ? -23.922 51.094 34.969 1 43.75 5 ASP B C 1
ATOM 1549 O O . ASP B 1 5 ? -23.922 50 35.531 1 43.75 5 ASP B O 1
ATOM 1553 N N . THR B 1 6 ? -24.734 51.031 33.875 1 47.69 6 THR B N 1
ATOM 1554 C CA . THR B 1 6 ? -24.594 49.938 32.938 1 47.69 6 THR B CA 1
ATOM 1555 C C . THR B 1 6 ? -23.141 49.719 32.562 1 47.69 6 THR B C 1
ATOM 1557 O O . THR B 1 6 ? -22.516 50.594 31.922 1 47.69 6 THR B O 1
ATOM 1560 N N . SER B 1 7 ? -22.281 49.156 33.406 1 45.44 7 SER B N 1
ATOM 1561 C CA . SER B 1 7 ? -20.953 48.688 33.094 1 45.44 7 SER B CA 1
ATOM 1562 C C . SER B 1 7 ? -20.906 48.062 31.688 1 45.44 7 SER B C 1
ATOM 1564 O O . SER B 1 7 ? -21.703 47.156 31.391 1 45.44 7 SER B O 1
ATOM 1566 N N . ALA B 1 8 ? -20.609 48.781 30.625 1 50.34 8 ALA B N 1
ATOM 1567 C CA . ALA B 1 8 ? -20.391 48.312 29.25 1 50.34 8 ALA B CA 1
ATOM 1568 C C . ALA B 1 8 ? -19.656 46.969 29.25 1 50.34 8 ALA B C 1
ATOM 1570 O O . ALA B 1 8 ? -18.766 46.719 30.047 1 50.34 8 ALA B O 1
ATOM 1571 N N . PRO B 1 9 ? -20.234 45.875 28.812 1 53.28 9 PRO B N 1
ATOM 1572 C CA . PRO B 1 9 ? -19.469 44.625 28.641 1 53.28 9 PRO B CA 1
ATOM 1573 C C . PRO B 1 9 ? -18.031 44.875 28.188 1 53.28 9 PRO B C 1
ATOM 1575 O O . PRO B 1 9 ? -17.781 45.75 27.359 1 53.28 9 PRO B O 1
ATOM 1578 N N . GLY B 1 10 ? -16.953 45 29.031 1 51.09 10 GLY B N 1
ATOM 1579 C CA . GLY B 1 10 ? -15.539 45.25 28.859 1 51.09 10 GLY B CA 1
ATOM 1580 C C . GLY B 1 10 ? -14.992 44.719 27.547 1 51.09 10 GLY B C 1
ATOM 1581 O O . GLY B 1 10 ? -15.492 43.719 27.016 1 51.09 10 GLY B O 1
ATOM 1582 N N . ALA B 1 11 ? -14.508 45.5 26.609 1 53.56 11 ALA B N 1
ATOM 1583 C CA . ALA B 1 11 ? -13.711 45.281 25.406 1 53.56 11 ALA B CA 1
ATOM 1584 C C . ALA B 1 11 ? -12.734 44.125 25.594 1 53.56 11 ALA B C 1
ATOM 1586 O O . ALA B 1 11 ? -11.805 44.219 26.391 1 53.56 11 ALA B O 1
ATOM 1587 N N . ALA B 1 12 ? -13.172 42.906 25.547 1 61.06 12 ALA B N 1
ATOM 1588 C CA . ALA B 1 12 ? -12.133 41.875 25.406 1 61.06 12 ALA B CA 1
ATOM 1589 C C . ALA B 1 12 ? -10.883 42.438 24.766 1 61.06 12 ALA B C 1
ATOM 1591 O O . ALA B 1 12 ? -10.938 43 23.656 1 61.06 12 ALA B O 1
ATOM 1592 N N . THR B 1 13 ? -9.82 42.656 25.438 1 69 13 THR B N 1
ATOM 1593 C CA . THR B 1 13 ? -8.562 43.188 24.922 1 69 13 THR B CA 1
ATOM 1594 C C . THR B 1 13 ? -7.988 42.281 23.828 1 69 13 THR B C 1
ATOM 1596 O O . THR B 1 13 ? -8.328 41.125 23.75 1 69 13 THR B O 1
ATOM 1599 N N . ARG B 1 14 ? -7.367 42.906 22.734 1 74.75 14 ARG B N 1
ATOM 1600 C CA . ARG B 1 14 ? -6.656 42.219 21.656 1 74.75 14 ARG B CA 1
ATOM 1601 C C . ARG B 1 14 ? -5.883 41 22.188 1 74.75 14 ARG B C 1
ATOM 1603 O O . ARG B 1 14 ? -5.789 39.969 21.5 1 74.75 14 ARG B O 1
ATOM 1610 N N . ALA B 1 15 ? -5.383 41.125 23.266 1 80.06 15 ALA B N 1
ATOM 1611 C CA . ALA B 1 15 ? -4.652 40.031 23.906 1 80.06 15 ALA B CA 1
ATOM 1612 C C . ALA B 1 15 ? -5.586 38.875 24.266 1 80.06 15 ALA B C 1
ATOM 1614 O O . ALA B 1 15 ? -5.23 37.688 24.125 1 80.06 15 ALA B O 1
ATOM 1615 N N . ASP B 1 16 ? -6.754 39.156 24.812 1 73.56 16 ASP B N 1
ATOM 1616 C CA . ASP B 1 16 ? -7.723 38.125 25.172 1 73.56 16 ASP B CA 1
ATOM 1617 C C . ASP B 1 16 ? -8.219 37.375 23.938 1 73.56 16 ASP B C 1
ATOM 1619 O O . ASP B 1 16 ? -8.391 36.156 23.969 1 73.56 16 ASP B O 1
ATOM 1623 N N . ALA B 1 17 ? -8.43 38.125 22.859 1 81.81 17 ALA B N 1
ATOM 1624 C CA . ALA B 1 17 ? -8.844 37.531 21.594 1 81.81 17 ALA B CA 1
ATOM 1625 C C . ALA B 1 17 ? -7.762 36.594 21.047 1 81.81 17 ALA B C 1
ATOM 1627 O O . ALA B 1 17 ? -8.062 35.562 20.484 1 81.81 17 ALA B O 1
ATOM 1628 N N . GLY B 1 18 ? -6.598 37 21.156 1 79.31 18 GLY B N 1
ATOM 1629 C CA . GLY B 1 18 ? -5.477 36.188 20.734 1 79.31 18 GLY B CA 1
ATOM 1630 C C . GLY B 1 18 ? -5.348 34.875 21.516 1 79.31 18 GLY B C 1
ATOM 1631 O O . GLY B 1 18 ? -5.055 33.844 20.953 1 79.31 18 GLY B O 1
ATOM 1632 N N . ARG B 1 19 ? -5.562 35 22.781 1 78.12 19 ARG B N 1
ATOM 1633 C CA . ARG B 1 19 ? -5.492 33.844 23.656 1 78.12 19 ARG B CA 1
ATOM 1634 C C . ARG B 1 19 ? -6.617 32.875 23.344 1 78.12 19 ARG B C 1
ATOM 1636 O O . ARG B 1 19 ? -6.406 31.656 23.344 1 78.12 19 ARG B O 1
ATOM 1643 N N . GLU B 1 20 ? -7.789 33.375 23.172 1 75.12 20 GLU B N 1
ATOM 1644 C CA . GLU B 1 20 ? -8.938 32.531 22.844 1 75.12 20 GLU B CA 1
ATOM 1645 C C . GLU B 1 20 ? -8.719 31.797 21.516 1 75.12 20 GLU B C 1
ATOM 1647 O O . GLU B 1 20 ? -9.062 30.625 21.391 1 75.12 20 GLU B O 1
ATOM 1652 N N . SER B 1 21 ? -8.141 32.562 20.688 1 84.44 21 SER B N 1
ATOM 1653 C CA . SER B 1 21 ? -7.828 31.969 19.391 1 84.44 21 SER B CA 1
ATOM 1654 C C . SER B 1 21 ? -6.789 30.859 19.531 1 84.44 21 SER B C 1
ATOM 1656 O O . SER B 1 21 ? -6.914 29.797 18.906 1 84.44 21 SER B O 1
ATOM 1658 N N . ALA B 1 22 ? -5.871 31.172 20.406 1 87.56 22 ALA B N 1
ATOM 1659 C CA . ALA B 1 22 ? -4.832 30.172 20.625 1 87.56 22 ALA B CA 1
ATOM 1660 C C . ALA B 1 22 ? -5.402 28.922 21.312 1 87.56 22 ALA B C 1
ATOM 1662 O O . ALA B 1 22 ? -5.023 27.797 20.984 1 87.56 22 ALA B O 1
ATOM 1663 N N . THR B 1 23 ? -6.23 29.125 22.25 1 86.5 23 THR B N 1
ATOM 1664 C CA . THR B 1 23 ? -6.855 28.016 22.953 1 86.5 23 THR B CA 1
ATOM 1665 C C . THR B 1 23 ? -7.723 27.188 22 1 86.5 23 THR B C 1
ATOM 1667 O O . THR B 1 23 ? -7.703 25.969 22.047 1 86.5 23 THR B O 1
ATOM 1670 N N . ARG B 1 24 ? -8.414 27.891 21.156 1 89.88 24 ARG B N 1
ATOM 1671 C CA . ARG B 1 24 ? -9.266 27.234 20.188 1 89.88 24 ARG B CA 1
ATOM 1672 C C . ARG B 1 24 ? -8.43 26.391 19.219 1 89.88 24 ARG B C 1
ATOM 1674 O O . ARG B 1 24 ? -8.805 25.266 18.875 1 89.88 24 ARG B O 1
ATOM 1681 N N . ALA B 1 25 ? -7.371 26.984 18.859 1 91.38 25 ALA B N 1
ATOM 1682 C CA . ALA B 1 25 ? -6.477 26.281 17.953 1 91.38 25 ALA B CA 1
ATOM 1683 C C . ALA B 1 25 ? -5.871 25.047 18.609 1 91.38 25 ALA B C 1
ATOM 1685 O O . ALA B 1 25 ? -5.73 24 17.969 1 91.38 25 ALA B O 1
ATOM 1686 N N . ARG B 1 26 ? -5.543 25.188 19.828 1 92.69 26 ARG B N 1
ATOM 1687 C CA . ARG B 1 26 ? -4.965 24.078 20.578 1 92.69 26 ARG B CA 1
ATOM 1688 C C . ARG B 1 26 ? -5.977 22.938 20.734 1 92.69 26 ARG B C 1
ATOM 1690 O O . ARG B 1 26 ? -5.637 21.766 20.578 1 92.69 26 ARG B O 1
ATOM 1697 N N . THR B 1 27 ? -7.18 23.328 21.062 1 94.31 27 THR B N 1
ATOM 1698 C CA . THR B 1 27 ? -8.234 22.328 21.219 1 94.31 27 THR B CA 1
ATOM 1699 C C . THR B 1 27 ? -8.516 21.625 19.906 1 94.31 27 THR B C 1
ATOM 1701 O O . THR B 1 27 ? -8.641 20.391 19.875 1 94.31 27 THR B O 1
ATOM 1704 N N . ARG B 1 28 ? -8.586 22.375 18.875 1 95.5 28 ARG B N 1
ATOM 1705 C CA . ARG B 1 28 ? -8.812 21.797 17.547 1 95.5 28 ARG B CA 1
ATOM 1706 C C . ARG B 1 28 ? -7.723 20.797 17.203 1 95.5 28 ARG B C 1
ATOM 1708 O O . ARG B 1 28 ? -8.016 19.703 16.703 1 95.5 28 ARG B O 1
ATOM 1715 N N . ARG B 1 29 ? -6.523 21.172 17.469 1 95.12 29 ARG B N 1
ATOM 1716 C CA . ARG B 1 29 ? -5.391 20.297 17.188 1 95.12 29 ARG B CA 1
ATOM 1717 C C . ARG B 1 29 ? -5.449 19.031 18.047 1 95.12 29 ARG B C 1
ATOM 1719 O O . ARG B 1 29 ? -5.16 17.938 17.562 1 95.12 29 ARG B O 1
ATOM 1726 N N . ALA B 1 30 ? -5.797 19.188 19.25 1 96.06 30 ALA B N 1
ATOM 1727 C CA . ALA B 1 30 ? -5.91 18.031 20.141 1 96.06 30 ALA B CA 1
ATOM 1728 C C . ALA B 1 30 ? -6.961 17.047 19.641 1 96.06 30 ALA B C 1
ATOM 1730 O O . ALA B 1 30 ? -6.754 15.836 19.688 1 96.06 30 ALA B O 1
ATOM 1731 N N . ILE B 1 31 ? -8.031 17.594 19.172 1 96.94 31 ILE B N 1
ATOM 1732 C CA . ILE B 1 31 ? -9.102 16.75 18.641 1 96.94 31 ILE B CA 1
ATOM 1733 C C . ILE B 1 31 ? -8.633 16.031 17.39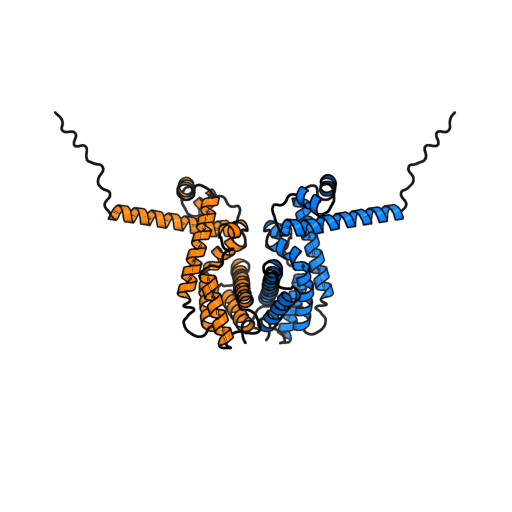1 1 96.94 31 ILE B C 1
ATOM 1735 O O . ILE B 1 31 ? -8.867 14.836 17.234 1 96.94 31 ILE B O 1
ATOM 1739 N N . LEU B 1 32 ? -7.934 16.734 16.547 1 95.44 32 LEU B N 1
ATOM 1740 C CA . LEU B 1 32 ? -7.43 16.141 15.32 1 95.44 32 LEU B CA 1
ATOM 1741 C C . LEU B 1 32 ? -6.434 15.023 15.625 1 95.44 32 LEU B C 1
ATOM 1743 O O . LEU B 1 32 ? -6.496 13.945 15.023 1 95.44 32 LEU B O 1
ATOM 1747 N N . ASP B 1 33 ? -5.566 15.289 16.578 1 96.12 33 ASP B N 1
ATOM 1748 C CA . ASP B 1 33 ? -4.566 14.289 16.953 1 96.12 33 ASP B CA 1
ATOM 1749 C C . ASP B 1 33 ? -5.223 13.047 17.547 1 96.12 33 ASP B C 1
ATOM 1751 O O . ASP B 1 33 ? -4.84 11.922 17.219 1 96.12 33 ASP B O 1
ATOM 1755 N N . ALA B 1 34 ? -6.172 13.258 18.312 1 96.88 34 ALA B N 1
ATOM 1756 C CA . ALA B 1 34 ? -6.922 12.148 18.906 1 96.88 34 ALA B CA 1
ATOM 1757 C C . ALA B 1 34 ? -7.66 11.359 17.828 1 96.88 34 ALA B C 1
ATOM 1759 O O . ALA B 1 34 ? -7.703 10.125 17.875 1 96.88 34 ALA B O 1
ATOM 1760 N N . ALA B 1 35 ? -8.227 12.086 16.922 1 95.12 35 ALA B N 1
ATOM 1761 C CA . ALA B 1 35 ? -8.969 11.445 15.844 1 95.12 35 ALA B CA 1
ATOM 1762 C C . ALA B 1 35 ? -8.062 10.531 15.023 1 95.12 35 ALA B C 1
ATOM 1764 O O . ALA B 1 35 ? -8.445 9.406 14.688 1 95.12 35 ALA B O 1
ATOM 1765 N N . VAL B 1 36 ? -6.875 11 14.703 1 93 36 VAL B N 1
ATOM 1766 C CA . VAL B 1 36 ? -5.926 10.203 13.938 1 93 36 VAL B CA 1
ATOM 1767 C C . VAL B 1 36 ? -5.594 8.922 14.688 1 93 36 VAL B C 1
ATOM 1769 O O . VAL B 1 36 ? -5.609 7.832 14.109 1 93 36 VAL B O 1
ATOM 1772 N N . SER B 1 37 ? -5.395 9.07 15.945 1 92.62 37 SER B N 1
ATOM 1773 C CA . SER B 1 37 ? -5.055 7.914 16.781 1 92.62 37 SER B CA 1
ATOM 1774 C C . SER B 1 37 ? -6.211 6.926 16.844 1 92.62 37 SER B C 1
ATOM 1776 O O . SER B 1 37 ? -6.027 5.73 16.609 1 92.62 37 SER B O 1
ATOM 1778 N N . VAL B 1 38 ? -7.375 7.383 17.078 1 93.62 38 VAL B N 1
ATOM 1779 C CA . VAL B 1 38 ? -8.555 6.555 17.297 1 93.62 38 VAL B CA 1
ATOM 1780 C C . VAL B 1 38 ? -8.977 5.895 15.984 1 93.62 38 VAL B C 1
ATOM 1782 O O . VAL B 1 38 ? -9.227 4.688 15.938 1 93.62 38 VAL B O 1
ATOM 1785 N N . LEU B 1 39 ? -8.953 6.676 14.945 1 88.44 39 LEU B N 1
ATOM 1786 C CA . LEU B 1 39 ? -9.461 6.184 13.672 1 88.44 39 LEU B CA 1
ATOM 1787 C C . LEU B 1 39 ? -8.445 5.254 13.008 1 88.44 39 LEU B C 1
ATOM 1789 O O . LEU B 1 39 ? -8.812 4.414 12.18 1 88.44 39 LEU B O 1
ATOM 1793 N N . SER B 1 40 ? -7.18 5.461 13.328 1 84 40 SER B N 1
ATOM 1794 C CA . SER B 1 40 ? -6.16 4.547 12.82 1 84 40 SER B CA 1
ATOM 1795 C C . SER B 1 40 ? -6.34 3.146 13.391 1 84 40 SER B C 1
ATOM 1797 O O . SER B 1 40 ? -6.066 2.152 12.719 1 84 40 SER B O 1
ATOM 1799 N N . ALA B 1 41 ? -6.781 3.125 14.562 1 80.62 41 ALA B N 1
ATOM 1800 C CA . ALA B 1 41 ? -7.016 1.846 15.227 1 80.62 41 ALA B CA 1
ATOM 1801 C C . ALA B 1 41 ? -8.352 1.249 14.812 1 80.62 41 ALA B C 1
ATOM 1803 O O . ALA B 1 41 ? -8.469 0.035 14.625 1 80.62 41 ALA B O 1
ATOM 1804 N N . ASP B 1 42 ? -9.336 2.152 14.703 1 82.31 42 ASP B N 1
ATOM 1805 C CA . ASP B 1 42 ? -10.695 1.772 14.328 1 82.31 42 ASP B CA 1
ATOM 1806 C C . ASP B 1 42 ? -11.344 2.854 13.469 1 82.31 42 ASP B C 1
ATOM 1808 O O . ASP B 1 42 ? -11.844 3.855 13.992 1 82.31 42 ASP B O 1
ATOM 1812 N N . HIS B 1 43 ? -11.469 2.568 12.211 1 77.75 43 HIS B N 1
ATOM 1813 C CA . HIS B 1 43 ? -11.961 3.574 11.273 1 77.75 43 HIS B CA 1
ATOM 1814 C C . HIS B 1 43 ? -13.438 3.869 11.516 1 77.75 43 HIS B C 1
ATOM 1816 O O . HIS B 1 43 ? -13.961 4.867 11.016 1 77.75 43 HIS B O 1
ATOM 1822 N N . THR B 1 44 ? -14.102 3.018 12.25 1 79.81 44 THR B N 1
ATOM 1823 C CA . THR B 1 44 ? -15.531 3.201 12.461 1 79.81 44 THR B CA 1
ATOM 1824 C C . THR B 1 44 ? -15.805 3.896 13.797 1 79.81 44 THR B C 1
ATOM 1826 O O . THR B 1 44 ? -16.953 4.113 14.164 1 79.81 44 THR B O 1
ATOM 1829 N N . ALA B 1 45 ? -14.781 4.191 14.461 1 89.06 45 ALA B N 1
ATOM 1830 C CA . ALA B 1 45 ? -14.938 4.84 15.766 1 89.06 45 ALA B CA 1
ATOM 1831 C C . ALA B 1 45 ? -15.781 6.102 15.656 1 89.06 45 ALA B C 1
ATOM 1833 O O . ALA B 1 45 ? -15.75 6.793 14.633 1 89.06 45 ALA B O 1
ATOM 1834 N N . SER B 1 46 ? -16.5 6.465 16.703 1 93 46 SER B N 1
ATOM 1835 C CA . SER B 1 46 ? -17.453 7.574 16.703 1 93 46 SER B CA 1
ATOM 1836 C C . SER B 1 46 ? -16.766 8.875 17.109 1 93 46 SER B C 1
ATOM 1838 O O . SER B 1 46 ? -15.633 8.867 17.594 1 93 46 SER B O 1
ATOM 1840 N N . LEU B 1 47 ? -17.516 9.938 16.906 1 95.19 47 LEU B N 1
ATOM 1841 C CA . LEU B 1 47 ? -17.047 11.219 17.406 1 95.19 47 LEU B CA 1
ATOM 1842 C C . LEU B 1 47 ? -16.922 11.195 18.922 1 95.19 47 LEU B C 1
ATOM 1844 O O . LEU B 1 47 ? -16.062 11.867 19.5 1 95.19 47 LEU B O 1
ATOM 1848 N N . GLY B 1 48 ? -17.812 10.422 19.531 1 96.12 48 GLY B N 1
ATOM 1849 C CA . GLY B 1 48 ? -17.719 10.242 20.984 1 96.12 48 GLY B CA 1
ATOM 1850 C C . GLY B 1 48 ? -16.406 9.609 21.406 1 96.12 48 GLY B C 1
ATOM 1851 O O . GLY B 1 48 ? -15.805 10.039 22.391 1 96.12 48 GLY B O 1
ATOM 1852 N N . ASP B 1 49 ? -15.977 8.617 20.734 1 97 49 ASP B N 1
ATOM 1853 C CA . ASP B 1 49 ? -14.695 7.977 21 1 97 49 ASP B CA 1
ATOM 1854 C C . ASP B 1 49 ? -13.539 8.969 20.859 1 97 49 ASP B C 1
ATOM 1856 O O . ASP B 1 49 ? -12.609 8.961 21.672 1 97 49 ASP B O 1
ATOM 1860 N N . VAL B 1 50 ? -13.602 9.812 19.844 1 97.31 50 VAL B N 1
ATOM 1861 C CA . VAL B 1 50 ? -12.586 10.828 19.594 1 97.31 50 VAL B CA 1
ATOM 1862 C C . VAL B 1 50 ? -12.578 11.836 20.75 1 97.31 50 VAL B C 1
ATOM 1864 O O . VAL B 1 50 ? -11.508 12.234 21.234 1 97.31 50 VAL B O 1
ATOM 1867 N N . ALA B 1 51 ? -13.766 12.242 21.141 1 97.56 51 ALA B N 1
ATOM 1868 C CA . ALA B 1 51 ? -13.891 13.18 22.25 1 97.56 51 ALA B CA 1
ATOM 1869 C C . ALA B 1 51 ? -13.227 12.641 23.5 1 97.56 51 ALA B C 1
ATOM 1871 O O . ALA B 1 51 ? -12.453 13.344 24.156 1 97.56 51 ALA B O 1
ATOM 1872 N N . GLU B 1 52 ? -13.523 11.398 23.797 1 97.69 52 GLU B N 1
ATOM 1873 C CA . GLU B 1 52 ? -12.945 10.742 24.969 1 97.69 52 GLU B CA 1
ATOM 1874 C C . GLU B 1 52 ? -11.422 10.711 24.891 1 97.69 52 GLU B C 1
ATOM 1876 O O . GLU B 1 52 ? -10.734 11.039 25.859 1 97.69 52 GLU B O 1
ATOM 1881 N N . ALA B 1 53 ? -10.914 10.398 23.781 1 97.31 53 ALA B N 1
ATOM 1882 C CA . ALA B 1 53 ? -9.469 10.312 23.594 1 97.31 53 ALA B CA 1
ATOM 1883 C C . ALA B 1 53 ? -8.812 11.68 23.703 1 97.31 53 ALA B C 1
ATOM 1885 O O . ALA B 1 53 ? -7.672 11.797 24.156 1 97.31 53 ALA B O 1
ATOM 1886 N N . ALA B 1 54 ? -9.492 12.719 23.266 1 97.19 54 ALA B N 1
ATOM 1887 C CA . ALA B 1 54 ? -8.969 14.078 23.266 1 97.19 54 ALA B CA 1
ATOM 1888 C C . ALA B 1 54 ? -9.102 14.711 24.656 1 97.19 54 ALA B C 1
ATOM 1890 O O . ALA B 1 54 ? -8.547 15.781 24.906 1 97.19 54 ALA B O 1
ATOM 1891 N N . GLY B 1 55 ? -9.906 14.023 25.469 1 97.56 55 GLY B N 1
ATOM 1892 C CA . GLY B 1 55 ? -10.125 14.562 26.797 1 97.56 55 GLY B CA 1
ATOM 1893 C C . GLY B 1 55 ? -11.062 15.75 26.812 1 97.56 55 GLY B C 1
ATOM 1894 O O . GLY B 1 55 ? -10.875 16.688 27.609 1 97.56 55 GLY B O 1
ATOM 1895 N N . VAL B 1 56 ? -11.938 15.836 25.938 1 96.75 56 VAL B N 1
ATOM 1896 C CA . VAL B 1 56 ? -12.93 16.906 25.859 1 96.75 56 VAL B CA 1
ATOM 1897 C C . VAL B 1 56 ? -14.328 16.312 25.812 1 96.75 56 VAL B C 1
ATOM 1899 O O . VAL B 1 56 ? -14.492 15.094 25.656 1 96.75 56 VAL B O 1
ATOM 1902 N N . GLY B 1 57 ? -15.367 17.141 25.969 1 95.25 57 GLY B N 1
ATOM 1903 C CA . GLY B 1 57 ? -16.75 16.688 25.875 1 95.25 57 GLY B CA 1
ATOM 1904 C C . GLY B 1 57 ? -17.219 16.5 24.453 1 95.25 57 GLY B C 1
ATOM 1905 O O . GLY B 1 57 ? -16.688 17.125 23.531 1 95.25 57 GLY B O 1
ATOM 1906 N N . ARG B 1 58 ? -18.188 15.672 24.266 1 94.81 58 ARG B N 1
ATOM 1907 C CA . ARG B 1 58 ? -18.781 15.438 22.953 1 94.81 58 ARG B CA 1
ATOM 1908 C C . ARG B 1 58 ? -19.297 16.734 22.344 1 94.81 58 ARG B C 1
ATOM 1910 O O . ARG B 1 58 ? -19.141 16.969 21.156 1 94.81 58 ARG B O 1
ATOM 1917 N N . THR B 1 59 ? -19.828 17.578 23.156 1 96 59 THR B N 1
ATOM 1918 C CA . THR B 1 59 ? -20.375 18.844 22.688 1 96 59 THR B CA 1
ATOM 1919 C C . THR B 1 59 ? -19.266 19.734 22.125 1 96 59 THR B C 1
ATOM 1921 O O . THR B 1 59 ? -19.469 20.406 21.109 1 96 59 THR B O 1
ATOM 1924 N N . THR B 1 60 ? -18.188 19.703 22.781 1 96 60 THR B N 1
ATOM 1925 C CA . THR B 1 60 ? -17.031 20.469 22.328 1 96 60 THR B CA 1
ATOM 1926 C C . THR B 1 60 ? -16.594 19.984 20.938 1 96 60 THR B C 1
ATOM 1928 O O . THR B 1 60 ? -16.375 20.797 20.047 1 96 60 THR B O 1
ATOM 1931 N N . VAL B 1 61 ? -16.453 18.625 20.734 1 97 61 VAL B N 1
ATOM 1932 C CA . VAL B 1 61 ? -16.047 18.078 19.438 1 97 61 VAL B CA 1
ATOM 1933 C C . VAL B 1 61 ? -17.047 18.5 18.359 1 97 61 VAL B C 1
ATOM 1935 O O . VAL B 1 61 ? -16.641 18.891 17.266 1 97 61 VAL B O 1
ATOM 1938 N N . HIS B 1 62 ? -18.281 18.547 18.688 1 95.75 62 HIS B N 1
ATOM 1939 C CA . HIS B 1 62 ? -19.312 18.906 17.719 1 95.75 62 HIS B CA 1
ATOM 1940 C C . HIS B 1 62 ? -19.25 20.391 17.344 1 95.75 62 HIS B C 1
ATOM 1942 O O . HIS B 1 62 ? -19.594 20.766 16.219 1 95.75 62 HIS B O 1
ATOM 1948 N N . ARG B 1 63 ? -18.844 21.156 18.344 1 96.06 63 ARG B N 1
ATOM 1949 C CA . ARG B 1 63 ? -18.656 22.578 18.062 1 96.06 63 ARG B CA 1
ATOM 1950 C C . ARG B 1 63 ? -17.578 22.781 17 1 96.06 63 ARG B C 1
ATOM 1952 O O . ARG B 1 63 ? -17.719 23.641 16.125 1 96.06 63 ARG B O 1
ATOM 1959 N N . TYR B 1 64 ? -16.547 22.016 17.031 1 96.5 64 TYR B N 1
ATOM 1960 C CA . TYR B 1 64 ? -15.438 22.156 16.109 1 96.5 64 TYR B CA 1
ATOM 1961 C C . TYR B 1 64 ? -15.703 21.391 14.812 1 96.5 64 TYR B C 1
ATOM 1963 O O . TYR B 1 64 ? -15.367 21.859 13.727 1 96.5 64 TYR B O 1
ATOM 1971 N N . PHE B 1 65 ? -16.281 20.203 15.008 1 96.62 65 PHE B N 1
ATOM 1972 C CA . PHE B 1 65 ? -16.578 19.312 13.898 1 96.62 65 PHE B CA 1
ATOM 1973 C C . PHE B 1 65 ? -18 18.766 14.016 1 96.62 65 PHE B C 1
ATOM 1975 O O . PHE B 1 65 ? -18.219 17.688 14.586 1 96.62 65 PHE B O 1
ATOM 1982 N N . PRO B 1 66 ? -18.859 19.469 13.414 1 95.81 66 PRO B N 1
ATOM 1983 C CA . PRO B 1 66 ? -20.281 19.156 13.602 1 95.81 66 PRO B CA 1
ATOM 1984 C C . PRO B 1 66 ? -20.641 17.734 13.141 1 95.81 66 PRO B C 1
ATOM 1986 O O . PRO B 1 66 ? -21.484 17.078 13.742 1 95.81 66 PRO B O 1
ATOM 1989 N N . GLU B 1 67 ? -19.906 17.297 12.008 1 92.94 67 GLU B N 1
ATOM 1990 C CA . GLU B 1 67 ? -20.141 15.953 11.492 1 92.94 67 GLU B CA 1
ATOM 1991 C C . GLU B 1 67 ? -18.828 15.195 11.289 1 92.94 67 GLU B C 1
ATOM 1993 O O . GLU B 1 67 ? -17.766 15.797 11.273 1 92.94 67 GLU B O 1
ATOM 1998 N N . ARG B 1 68 ? -18.984 13.898 11.203 1 89.12 68 ARG B N 1
ATOM 1999 C CA . ARG B 1 68 ? -17.812 13.062 10.945 1 89.12 68 ARG B CA 1
ATOM 2000 C C . ARG B 1 68 ? -17.109 13.477 9.656 1 89.12 68 ARG B C 1
ATOM 2002 O O . ARG B 1 68 ? -15.875 13.461 9.586 1 89.12 68 ARG B O 1
ATOM 2009 N N . SER B 1 69 ? -17.938 13.914 8.711 1 86.94 69 SER B N 1
ATOM 2010 C CA . SER B 1 69 ? -17.375 14.32 7.434 1 86.94 69 SER B CA 1
ATOM 2011 C C . SER B 1 69 ? -16.5 15.57 7.586 1 86.94 69 SER B C 1
ATOM 2013 O O . SER B 1 69 ? -15.508 15.727 6.879 1 86.94 69 SER B O 1
ATOM 2015 N N . ASP B 1 70 ? -16.875 16.422 8.508 1 90.69 70 ASP B N 1
ATOM 2016 C CA . ASP B 1 70 ? -16.078 17.625 8.773 1 90.69 70 ASP B CA 1
ATOM 2017 C C . ASP B 1 70 ? -14.727 17.266 9.391 1 90.69 70 ASP B C 1
ATOM 2019 O O . ASP B 1 70 ? -13.703 17.859 9.047 1 90.69 70 ASP B O 1
ATOM 2023 N N . LEU B 1 71 ? -14.805 16.344 10.266 1 91.44 71 LEU B N 1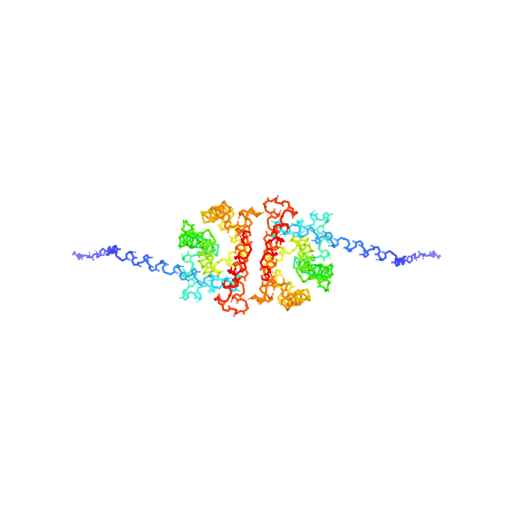
ATOM 2024 C CA . LEU B 1 71 ? -13.586 15.883 10.922 1 91.44 71 LEU B CA 1
ATOM 2025 C C . LEU B 1 71 ? -12.641 15.219 9.922 1 91.44 71 LEU B C 1
ATOM 2027 O O . LEU B 1 71 ? -11.438 15.508 9.906 1 91.44 71 LEU B O 1
ATOM 2031 N N . LEU B 1 72 ? -13.164 14.43 9.078 1 87.25 72 LEU B N 1
ATOM 2032 C CA . LEU B 1 72 ? -12.359 13.734 8.078 1 87.25 72 LEU B CA 1
ATOM 2033 C C . LEU B 1 72 ? -11.758 14.719 7.082 1 87.25 72 LEU B C 1
ATOM 2035 O O . LEU B 1 72 ? -10.594 14.586 6.695 1 87.25 72 LEU B O 1
ATOM 2039 N N . ALA B 1 73 ? -12.531 15.664 6.691 1 86.5 73 ALA B N 1
ATOM 2040 C CA . ALA B 1 73 ? -12.023 16.703 5.801 1 86.5 73 ALA B CA 1
ATOM 2041 C C . ALA B 1 73 ? -10.875 17.469 6.453 1 86.5 73 ALA B C 1
ATOM 2043 O O . ALA B 1 73 ? -9.891 17.812 5.789 1 86.5 73 ALA B O 1
ATOM 2044 N N . ALA B 1 74 ? -11.047 17.703 7.699 1 90.94 74 ALA B N 1
ATOM 2045 C CA . ALA B 1 74 ? -10.016 18.438 8.438 1 90.94 74 ALA B CA 1
ATOM 2046 C C . ALA B 1 74 ? -8.734 17.609 8.547 1 90.94 74 ALA B C 1
ATOM 2048 O O . ALA B 1 74 ? -7.629 18.172 8.477 1 90.94 74 ALA B O 1
ATOM 2049 N N . ILE B 1 75 ? -8.852 16.328 8.742 1 90.38 75 ILE B N 1
ATOM 2050 C CA . ILE B 1 75 ? -7.688 15.453 8.773 1 90.38 75 ILE B CA 1
ATOM 2051 C C . ILE B 1 75 ? -6.965 15.5 7.43 1 90.38 75 ILE B C 1
ATOM 2053 O O . ILE B 1 75 ? -5.738 15.609 7.379 1 90.38 75 ILE B O 1
ATOM 2057 N N . GLY B 1 76 ? -7.719 15.406 6.34 1 86.5 76 GLY B N 1
ATOM 2058 C CA . GLY B 1 76 ? -7.141 15.516 5.012 1 86.5 76 GLY B CA 1
ATOM 2059 C C . GLY B 1 76 ? -6.363 16.797 4.801 1 86.5 76 GLY B C 1
ATOM 2060 O O . GLY B 1 76 ? -5.246 16.781 4.273 1 86.5 76 GLY B O 1
ATOM 2061 N N . ALA B 1 77 ? -6.965 17.891 5.195 1 88.12 77 ALA B N 1
ATOM 2062 C CA . ALA B 1 77 ? -6.312 19.188 5.066 1 88.12 77 ALA B CA 1
ATOM 2063 C C . ALA B 1 77 ? -5.043 19.25 5.91 1 88.12 77 ALA B C 1
ATOM 2065 O O . ALA B 1 77 ? -4.02 19.781 5.465 1 88.12 77 ALA B O 1
ATOM 2066 N N . ASP B 1 78 ? -5.188 18.719 7.102 1 90.69 78 ASP B N 1
ATOM 2067 C CA . ASP B 1 78 ? -4.043 18.672 8.008 1 90.69 78 ASP B CA 1
ATOM 2068 C C . ASP B 1 78 ? -2.896 17.875 7.398 1 90.69 78 ASP B C 1
ATOM 2070 O O . ASP B 1 78 ? -1.735 18.281 7.477 1 90.69 78 ASP B O 1
ATOM 2074 N N . VAL B 1 79 ? -3.145 16.781 6.785 1 90 79 VAL B N 1
ATOM 2075 C CA . VAL B 1 79 ? -2.133 15.93 6.168 1 90 79 VAL B CA 1
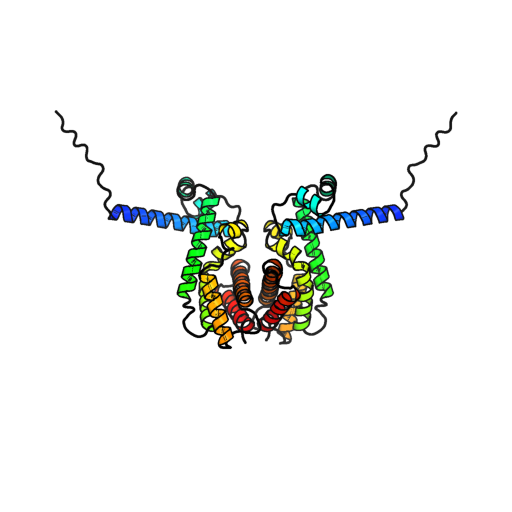ATOM 2076 C C . VAL B 1 79 ? -1.484 16.672 4.996 1 90 79 VAL B C 1
ATOM 2078 O O . VAL B 1 79 ? -0.261 16.641 4.844 1 90 79 VAL B O 1
ATOM 2081 N N . ARG B 1 80 ? -2.291 17.266 4.156 1 88.31 80 ARG B N 1
ATOM 2082 C CA . ARG B 1 80 ? -1.755 18.047 3.035 1 88.31 80 ARG B CA 1
ATOM 2083 C C . ARG B 1 80 ? -0.762 19.094 3.52 1 88.31 80 ARG B C 1
ATOM 2085 O O . ARG B 1 80 ? 0.32 19.234 2.945 1 88.31 80 ARG B O 1
ATOM 2092 N N . ASP B 1 81 ? -1.144 19.766 4.598 1 91.25 81 ASP B N 1
ATOM 2093 C CA . ASP B 1 81 ? -0.275 20.797 5.152 1 91.25 81 ASP B CA 1
ATOM 2094 C C . ASP B 1 81 ? 1.017 20.203 5.699 1 91.25 81 ASP B C 1
ATOM 2096 O O . ASP B 1 81 ? 2.1 20.75 5.5 1 91.25 81 ASP B O 1
ATOM 2100 N N . ARG B 1 82 ? 0.869 19.141 6.367 1 93.44 82 ARG B N 1
ATOM 2101 C CA . ARG B 1 82 ? 2.033 18.5 6.973 1 93.44 82 ARG B CA 1
ATOM 2102 C C . ARG B 1 82 ? 2.965 17.953 5.902 1 93.44 82 ARG B C 1
ATOM 2104 O O . ARG B 1 82 ? 4.188 17.984 6.059 1 93.44 82 ARG B O 1
ATOM 2111 N N . VAL B 1 83 ? 2.4 17.406 4.863 1 93.5 83 VAL B N 1
ATOM 2112 C CA . VAL B 1 83 ? 3.197 16.906 3.75 1 93.5 83 VAL B CA 1
ATOM 2113 C C . VAL B 1 83 ? 3.963 18.047 3.104 1 93.5 83 VAL B C 1
ATOM 2115 O O . VAL B 1 83 ? 5.152 17.922 2.809 1 93.5 83 VAL B O 1
ATOM 2118 N N . ALA B 1 84 ? 3.26 19.156 2.861 1 93.44 84 ALA B N 1
ATOM 2119 C CA . ALA B 1 84 ? 3.91 20.328 2.289 1 93.44 84 ALA B CA 1
ATOM 2120 C C . ALA B 1 84 ? 5.055 20.812 3.178 1 93.44 84 ALA B C 1
ATOM 2122 O O . ALA B 1 84 ? 6.152 21.094 2.689 1 93.44 84 ALA B O 1
ATOM 2123 N N . ALA B 1 85 ? 4.809 20.891 4.484 1 96.44 85 ALA B N 1
ATOM 2124 C CA . ALA B 1 85 ? 5.824 21.344 5.434 1 96.44 85 ALA B CA 1
ATOM 2125 C C . ALA B 1 85 ? 7.008 20.391 5.469 1 96.44 85 ALA B C 1
ATOM 2127 O O . ALA B 1 85 ? 8.164 20.812 5.504 1 96.44 85 ALA B O 1
ATOM 2128 N N . ALA B 1 86 ? 6.715 19.109 5.492 1 96.88 86 ALA B N 1
ATOM 2129 C CA . ALA B 1 86 ? 7.762 18.094 5.488 1 96.88 86 ALA B CA 1
ATOM 2130 C C . ALA B 1 86 ? 8.617 18.188 4.227 1 96.88 86 ALA B C 1
ATOM 2132 O O . ALA B 1 86 ? 9.844 18.047 4.289 1 96.88 86 ALA B O 1
ATOM 2133 N N . THR B 1 87 ? 7.961 18.391 3.115 1 96.94 87 THR B N 1
ATOM 2134 C CA . THR B 1 87 ? 8.672 18.547 1.852 1 96.94 87 THR B CA 1
ATOM 2135 C C . THR B 1 87 ? 9.609 19.75 1.902 1 96.94 87 THR B C 1
ATOM 2137 O O . THR B 1 87 ? 10.766 19.672 1.471 1 96.94 87 THR B O 1
ATOM 2140 N N . ALA B 1 88 ? 9.102 20.828 2.459 1 96.94 88 ALA B N 1
ATOM 2141 C CA . ALA B 1 88 ? 9.93 22.031 2.596 1 96.94 88 ALA B CA 1
ATOM 2142 C C . ALA B 1 88 ? 11.125 21.766 3.502 1 96.94 88 ALA B C 1
ATOM 2144 O O . ALA B 1 88 ? 12.25 22.172 3.191 1 96.94 88 ALA B O 1
ATOM 2145 N N . ARG B 1 89 ? 10.93 21.062 4.578 1 97.69 89 ARG B N 1
ATOM 2146 C CA . ARG B 1 89 ? 11.984 20.781 5.555 1 97.69 89 ARG B CA 1
ATOM 2147 C C . ARG B 1 89 ? 13.047 19.859 4.969 1 97.69 89 ARG B C 1
ATOM 2149 O O . ARG B 1 89 ? 14.195 19.875 5.414 1 97.69 89 ARG B O 1
ATOM 2156 N N . ALA B 1 90 ? 12.672 19.062 4.016 1 98 90 ALA B N 1
ATOM 2157 C CA . ALA B 1 90 ? 13.602 18.109 3.404 1 98 90 ALA B CA 1
ATOM 2158 C C . ALA B 1 90 ? 14.617 18.828 2.516 1 98 90 ALA B C 1
ATOM 2160 O O . ALA B 1 90 ? 15.633 18.25 2.133 1 98 90 ALA B O 1
ATOM 2161 N N . ARG B 1 91 ? 14.352 20.094 2.137 1 97.69 91 ARG B N 1
ATOM 2162 C CA . ARG B 1 91 ? 15.273 20.906 1.343 1 97.69 91 ARG B CA 1
ATOM 2163 C C . ARG B 1 91 ? 15.734 20.156 0.101 1 97.69 91 ARG B C 1
ATOM 2165 O O . ARG B 1 91 ? 16.938 19.953 -0.1 1 97.69 91 ARG B O 1
ATOM 2172 N N . LEU B 1 92 ? 14.797 19.859 -0.825 1 97.81 92 LEU B N 1
ATOM 2173 C CA . LEU B 1 92 ? 15.016 18.984 -1.965 1 97.81 92 LEU B CA 1
ATOM 2174 C C . LEU B 1 92 ? 15.969 19.625 -2.973 1 97.81 92 LEU B C 1
ATOM 2176 O O . LEU B 1 92 ? 16.531 18.922 -3.824 1 97.81 92 LEU B O 1
ATOM 2180 N N . ASP B 1 93 ? 16.203 20.875 -2.885 1 95.38 93 ASP B N 1
ATOM 2181 C CA . ASP B 1 93 ? 17.047 21.578 -3.836 1 95.38 93 ASP B CA 1
ATOM 2182 C C . ASP B 1 93 ? 18.5 21.578 -3.365 1 95.38 93 ASP B C 1
ATOM 2184 O O . ASP B 1 93 ? 19.391 22.031 -4.086 1 95.38 93 ASP B O 1
ATOM 2188 N N . GLU B 1 94 ? 18.734 21.031 -2.188 1 96.94 94 GLU B N 1
ATOM 2189 C CA . GLU B 1 94 ? 20.078 21.047 -1.622 1 96.94 94 GLU B CA 1
ATOM 2190 C C . GLU B 1 94 ? 20.719 19.656 -1.692 1 96.94 94 GLU B C 1
ATOM 2192 O O . GLU B 1 94 ? 20.125 18.672 -1.269 1 96.94 94 GLU B O 1
ATOM 2197 N N . GLY B 1 95 ? 21.969 19.594 -2.232 1 96.19 95 GLY B N 1
ATOM 2198 C CA . GLY B 1 95 ? 22.75 18.375 -2.242 1 96.19 95 GLY B CA 1
ATOM 2199 C C . GLY B 1 95 ? 22.328 17.406 -3.33 1 96.19 95 GLY B C 1
ATOM 2200 O O . GLY B 1 95 ? 21.453 17.719 -4.145 1 96.19 95 GLY B O 1
ATOM 2201 N N . PRO B 1 96 ? 22.984 16.219 -3.334 1 97.25 96 PRO B N 1
ATOM 2202 C CA . PRO B 1 96 ? 22.656 15.203 -4.344 1 97.25 96 PRO B CA 1
ATOM 2203 C C . PRO B 1 96 ? 21.25 14.641 -4.184 1 97.25 96 PRO B C 1
ATOM 2205 O O . PRO B 1 96 ? 20.734 14.547 -3.064 1 97.25 96 PRO B O 1
ATOM 2208 N N . ALA B 1 97 ? 20.672 14.305 -5.277 1 97.62 97 ALA B N 1
ATOM 2209 C CA . ALA B 1 97 ? 19.266 13.867 -5.332 1 97.62 97 ALA B CA 1
ATOM 2210 C C . ALA B 1 97 ? 19.031 12.688 -4.391 1 97.62 97 ALA B C 1
ATOM 2212 O O . ALA B 1 97 ? 18.031 12.672 -3.658 1 97.62 97 ALA B O 1
ATOM 2213 N N . PRO B 1 98 ? 19.953 11.672 -4.297 1 97.5 98 PRO B N 1
ATOM 2214 C CA . PRO B 1 98 ? 19.688 10.555 -3.387 1 97.5 98 PRO B CA 1
ATOM 2215 C C . PRO B 1 98 ? 19.641 10.984 -1.923 1 97.5 98 PRO B C 1
ATOM 2217 O O . PRO B 1 98 ? 18.797 10.492 -1.163 1 97.5 98 PRO B O 1
ATOM 2220 N N . GLU B 1 99 ? 20.5 11.922 -1.55 1 97.44 99 GLU B N 1
ATOM 2221 C CA . GLU B 1 99 ? 20.516 12.406 -0.173 1 97.44 99 GLU B CA 1
ATOM 2222 C C . GLU B 1 99 ? 19.234 13.195 0.14 1 97.44 99 GLU B C 1
ATOM 2224 O O . GLU B 1 99 ? 18.672 13.07 1.229 1 97.44 99 GLU B O 1
ATOM 2229 N N . ALA B 1 100 ? 18.875 14.039 -0.809 1 98.19 100 ALA B N 1
ATOM 2230 C CA . ALA B 1 100 ? 17.641 14.805 -0.64 1 98.19 100 ALA B CA 1
ATOM 2231 C C . ALA B 1 100 ? 16.422 13.875 -0.522 1 98.19 100 ALA B C 1
ATOM 2233 O O . ALA B 1 100 ? 15.523 14.125 0.28 1 98.19 100 ALA B O 1
ATOM 2234 N N . MET B 1 101 ? 16.375 12.812 -1.314 1 97.81 101 MET B N 1
ATOM 2235 C CA . MET B 1 101 ? 15.305 11.836 -1.253 1 97.81 101 MET B CA 1
ATOM 2236 C C . MET B 1 101 ? 15.258 11.164 0.115 1 97.81 101 MET B C 1
ATOM 2238 O O . MET B 1 101 ? 14.172 10.93 0.66 1 97.81 101 MET B O 1
ATOM 2242 N N . GLU B 1 102 ? 16.391 10.875 0.688 1 97.56 102 GLU B N 1
ATOM 2243 C CA . GLU B 1 102 ? 16.453 10.258 2.01 1 97.56 102 GLU B CA 1
ATOM 2244 C C . GLU B 1 102 ? 15.938 11.211 3.086 1 97.56 102 GLU B C 1
ATOM 2246 O O . GLU B 1 102 ? 15.219 10.797 3.996 1 97.56 102 GLU B O 1
ATOM 2251 N N . ARG B 1 103 ? 16.344 12.5 2.973 1 98.19 103 ARG B N 1
ATOM 2252 C CA . ARG B 1 103 ? 15.805 13.484 3.912 1 98.19 103 ARG B CA 1
ATOM 2253 C C . ARG B 1 103 ? 14.281 13.531 3.844 1 98.19 103 ARG B C 1
ATOM 2255 O O . ARG B 1 103 ? 13.609 13.633 4.875 1 98.19 103 ARG B O 1
ATOM 2262 N N . LEU B 1 104 ? 13.781 13.469 2.621 1 98.25 104 LEU B N 1
ATOM 2263 C CA . LEU B 1 104 ? 12.336 13.484 2.447 1 98.25 104 LEU B CA 1
ATOM 2264 C C . LEU B 1 104 ? 11.695 12.266 3.109 1 98.25 104 LEU B C 1
ATOM 2266 O O . LEU B 1 104 ? 10.664 12.391 3.773 1 98.25 104 LEU B O 1
ATOM 2270 N N . CYS B 1 105 ? 12.289 11.102 2.951 1 97.5 105 CYS B N 1
ATOM 2271 C CA . CYS B 1 105 ? 11.797 9.875 3.572 1 97.5 105 CYS B CA 1
ATOM 2272 C C . CYS B 1 105 ? 11.758 10.016 5.09 1 97.5 105 CYS B C 1
ATOM 2274 O O . CYS B 1 105 ? 10.797 9.594 5.73 1 97.5 105 CYS B O 1
ATOM 2276 N N . LEU B 1 106 ? 12.828 10.609 5.664 1 97.56 106 LEU B N 1
ATOM 2277 C CA . LEU B 1 106 ? 12.891 10.828 7.105 1 97.56 106 LEU B CA 1
ATOM 2278 C C . LEU B 1 106 ? 11.734 11.703 7.574 1 97.56 106 LEU B C 1
ATOM 2280 O O . LEU B 1 106 ? 11.078 11.383 8.57 1 97.56 106 LEU B O 1
ATOM 2284 N N . GLU B 1 107 ? 11.5 12.727 6.793 1 97.5 107 GLU B N 1
ATOM 2285 C CA . GLU B 1 107 ? 10.422 13.641 7.141 1 97.5 107 GLU B CA 1
ATOM 2286 C C . GLU B 1 107 ? 9.055 12.969 7.023 1 97.5 107 GLU B C 1
ATOM 2288 O O . GLU B 1 107 ? 8.211 13.102 7.906 1 97.5 107 GLU B O 1
ATOM 2293 N N . PHE B 1 108 ? 8.836 12.234 5.969 1 96.75 108 PHE B N 1
ATOM 2294 C CA . PHE B 1 108 ? 7.543 11.602 5.727 1 96.75 108 PHE B CA 1
ATOM 2295 C C . PHE B 1 108 ? 7.312 10.453 6.699 1 96.75 108 PHE B C 1
ATOM 2297 O O . PHE B 1 108 ? 6.168 10.133 7.035 1 96.75 108 PHE B O 1
ATOM 2304 N N . PHE B 1 109 ? 8.391 9.781 7.137 1 97.19 109 PHE B N 1
ATOM 2305 C CA . PHE B 1 109 ? 8.242 8.664 8.055 1 97.19 109 PHE B CA 1
ATOM 2306 C C . PHE B 1 109 ? 7.516 9.094 9.328 1 97.19 109 PHE B C 1
ATOM 2308 O O . PHE B 1 109 ? 6.711 8.336 9.875 1 97.19 109 PHE B O 1
ATOM 2315 N N . GLU B 1 110 ? 7.738 10.344 9.727 1 95.06 110 GLU B N 1
ATOM 2316 C CA . GLU B 1 110 ? 7.148 10.875 10.953 1 95.06 110 GLU B CA 1
ATOM 2317 C C . GLU B 1 110 ? 5.648 11.102 10.797 1 95.06 110 GLU B C 1
ATOM 2319 O O . GLU B 1 110 ? 4.934 11.297 11.781 1 95.06 110 GLU B O 1
ATOM 2324 N N . LEU B 1 111 ? 5.188 11.023 9.594 1 93.75 111 LEU B N 1
ATOM 2325 C CA . LEU B 1 111 ? 3.773 11.266 9.312 1 93.75 111 LEU B CA 1
ATOM 2326 C C . LEU B 1 111 ? 3.014 9.945 9.172 1 93.75 111 LEU B C 1
ATOM 2328 O O . LEU B 1 111 ? 1.862 9.938 8.734 1 93.75 111 LEU B O 1
ATOM 2332 N N . GLY B 1 112 ? 3.557 8.844 9.539 1 92.19 112 GLY B N 1
ATOM 2333 C CA . GLY B 1 112 ? 3.088 7.496 9.258 1 92.19 112 GLY B CA 1
ATOM 2334 C C . GLY B 1 112 ? 1.638 7.277 9.641 1 92.19 112 GLY B C 1
ATOM 2335 O O . GLY B 1 112 ? 0.843 6.793 8.828 1 92.19 112 GLY B O 1
ATOM 2336 N N . ASP B 1 113 ? 1.23 7.676 10.859 1 87.44 113 ASP B N 1
ATOM 2337 C CA . ASP B 1 113 ? -0.129 7.426 11.328 1 87.44 113 ASP B CA 1
ATOM 2338 C C . ASP B 1 113 ? -1.151 8.164 10.469 1 87.44 113 ASP B C 1
ATOM 2340 O O . ASP B 1 113 ? -2.178 7.598 10.086 1 87.44 113 ASP B O 1
ATOM 2344 N N . ARG B 1 114 ? -0.822 9.367 10.156 1 89.81 114 ARG B N 1
ATOM 2345 C CA . ARG B 1 114 ? -1.716 10.195 9.359 1 89.81 114 ARG B CA 1
ATOM 2346 C C . ARG B 1 114 ? -1.807 9.688 7.922 1 89.81 114 ARG B C 1
ATOM 2348 O O . ARG B 1 114 ? -2.9 9.578 7.363 1 89.81 114 ARG B O 1
ATOM 2355 N N . LEU B 1 115 ? -0.658 9.312 7.41 1 88.5 115 LEU B N 1
ATOM 2356 C CA . LEU B 1 115 ? -0.626 8.883 6.016 1 88.5 115 LEU B CA 1
ATOM 2357 C C . LEU B 1 115 ? -1.234 7.492 5.859 1 88.5 115 LEU B C 1
ATOM 2359 O O . LEU B 1 115 ? -1.928 7.219 4.879 1 88.5 115 LEU B O 1
ATOM 2363 N N . LEU B 1 116 ? -1.037 6.613 6.812 1 86.5 116 LEU B N 1
ATOM 2364 C CA . LEU B 1 116 ? -1.675 5.301 6.789 1 86.5 116 LEU B CA 1
ATOM 2365 C C . LEU B 1 116 ? -3.193 5.434 6.84 1 86.5 116 LEU B C 1
ATOM 2367 O O . LEU B 1 116 ? -3.908 4.707 6.145 1 86.5 116 LEU B O 1
ATOM 2371 N N . LEU B 1 117 ? -3.705 6.371 7.656 1 83.25 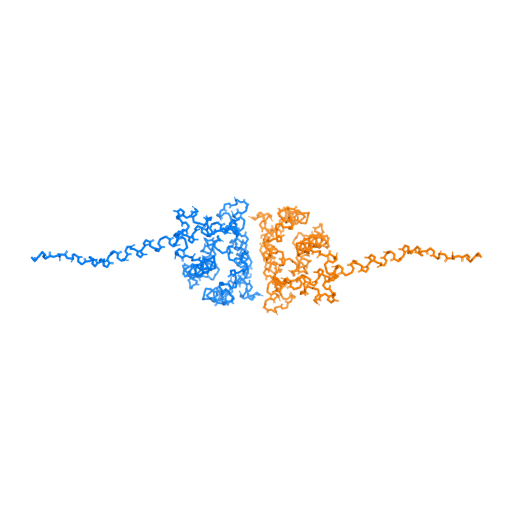117 LEU B N 1
ATOM 2372 C CA . LEU B 1 117 ? -5.141 6.594 7.766 1 83.25 117 LEU B CA 1
ATOM 2373 C C . LEU B 1 117 ? -5.734 7.004 6.422 1 83.25 117 LEU B C 1
ATOM 2375 O O . LEU B 1 117 ? -6.797 6.516 6.031 1 83.25 117 LEU B O 1
ATOM 2379 N N . LEU B 1 118 ? -4.984 7.805 5.699 1 78.12 118 LEU B N 1
ATOM 2380 C CA . LEU B 1 118 ? -5.477 8.289 4.41 1 78.12 118 LEU B CA 1
ATOM 2381 C C . LEU B 1 118 ? -5.461 7.172 3.371 1 78.12 118 LEU B C 1
ATOM 2383 O O . LEU B 1 118 ? -6.336 7.113 2.504 1 78.12 118 LEU B O 1
ATOM 2387 N N . TYR B 1 119 ? -4.48 6.285 3.488 1 73.5 119 TYR B N 1
ATOM 2388 C CA . TYR B 1 119 ? -4.402 5.164 2.561 1 73.5 119 TYR B CA 1
ATOM 2389 C C . TYR B 1 119 ? -5.492 4.141 2.85 1 73.5 119 TYR B C 1
ATOM 2391 O O . TYR B 1 119 ? -6.035 3.521 1.93 1 73.5 119 TYR B O 1
ATOM 2399 N N . ASP B 1 120 ? -5.812 3.979 4.074 1 68.94 120 ASP B N 1
ATOM 2400 C CA . ASP B 1 120 ? -6.727 2.926 4.504 1 68.94 120 ASP B CA 1
ATOM 2401 C C . ASP B 1 120 ? -8.18 3.346 4.309 1 68.94 120 ASP B C 1
ATOM 2403 O O . ASP B 1 120 ? -9.078 2.5 4.254 1 68.94 120 ASP B O 1
ATOM 2407 N N . VAL B 1 121 ? -8.438 4.629 4.32 1 61.47 121 VAL B N 1
ATOM 2408 C CA . VAL B 1 121 ? -9.82 5.09 4.25 1 61.47 121 VAL B CA 1
ATOM 2409 C C . VAL B 1 121 ? -10.102 5.66 2.863 1 61.47 121 VAL B C 1
ATOM 2411 O O . VAL B 1 121 ? -9.672 6.773 2.541 1 61.47 121 VAL B O 1
ATOM 2414 N N . PRO B 1 122 ? -10.703 4.785 1.955 1 56.09 122 PRO B N 1
ATOM 2415 C CA . PRO B 1 122 ? -10.969 5.23 0.585 1 56.09 122 PRO B CA 1
ATOM 2416 C C . PRO B 1 122 ? -11.555 6.637 0.525 1 56.09 122 PRO B C 1
ATOM 2418 O O . PRO B 1 122 ? -11.266 7.391 -0.406 1 56.09 122 PRO B O 1
ATOM 2421 N N . GLN B 1 123 ? -12.516 6.902 1.405 1 54.69 123 GLN B N 1
ATOM 2422 C CA . GLN B 1 123 ? -13.148 8.219 1.434 1 54.69 123 GLN B CA 1
ATOM 2423 C C . GLN B 1 123 ? -12.109 9.328 1.522 1 54.69 123 GLN B C 1
ATOM 2425 O O . GLN B 1 123 ? -12.344 10.438 1.039 1 54.69 123 GLN B O 1
ATOM 2430 N N . PHE B 1 124 ? -11.07 8.945 2.158 1 55.12 124 PHE B N 1
ATOM 2431 C CA . PHE B 1 124 ? -10.07 9.984 2.367 1 55.12 124 PHE B CA 1
ATOM 2432 C C . PHE B 1 124 ? -9.375 10.336 1.056 1 55.12 124 PHE B C 1
ATOM 2434 O O . PHE B 1 124 ? -9.016 11.492 0.827 1 55.12 124 PHE B O 1
ATOM 2441 N N . ILE B 1 125 ? -9.219 9.32 0.244 1 54.91 125 ILE B N 1
ATOM 2442 C CA . ILE B 1 125 ? -8.586 9.594 -1.043 1 54.91 125 ILE B CA 1
ATOM 2443 C C . ILE B 1 125 ? -9.422 10.602 -1.823 1 54.91 125 ILE B C 1
ATOM 2445 O O . ILE B 1 125 ? -8.883 11.547 -2.4 1 54.91 125 ILE B O 1
ATOM 2449 N N . THR B 1 126 ? -10.703 10.305 -1.853 1 51.47 126 THR B N 1
ATOM 2450 C CA . THR B 1 126 ? -11.625 11.195 -2.547 1 51.47 126 THR B CA 1
AT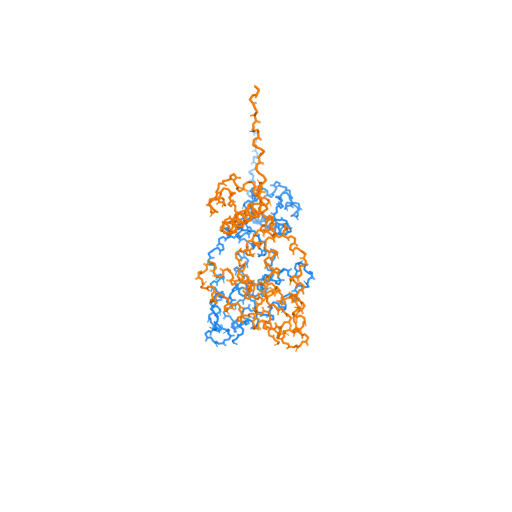OM 2451 C C . THR B 1 126 ? -11.594 12.594 -1.931 1 51.47 126 THR B C 1
ATOM 2453 O O . THR B 1 126 ? -11.594 13.594 -2.648 1 51.47 126 THR B O 1
ATOM 2456 N N . TRP B 1 127 ? -11.648 12.555 -0.672 1 47.84 127 TRP B N 1
ATOM 2457 C CA . TRP B 1 127 ? -11.758 13.828 0.043 1 47.84 127 TRP B CA 1
ATOM 2458 C C . TRP B 1 127 ? -10.445 14.609 -0.032 1 47.84 127 TRP B C 1
ATOM 2460 O O . TRP B 1 127 ? -10.453 15.844 0.012 1 47.84 127 TRP B O 1
ATOM 2470 N N . SER B 1 128 ? -9.414 13.812 0.006 1 46.84 128 SER B N 1
ATOM 2471 C CA . SER B 1 128 ? -8.117 14.477 0.146 1 46.84 128 SER B CA 1
ATOM 2472 C C . SER B 1 128 ? -7.723 15.188 -1.14 1 46.84 128 SER B C 1
ATOM 2474 O O . SER B 1 128 ? -6.824 16.031 -1.134 1 46.84 128 SER B O 1
ATOM 2476 N N . GLY B 1 129 ? -8.617 15.109 -2.078 1 45.78 129 GLY B N 1
ATOM 2477 C CA . GLY B 1 129 ? -8.188 15.688 -3.342 1 45.78 129 GLY B CA 1
ATOM 2478 C C . GLY B 1 129 ? -6.848 15.164 -3.814 1 45.78 129 GLY B C 1
ATOM 2479 O O . GLY B 1 129 ? -6.156 15.828 -4.594 1 45.78 129 GLY B O 1
ATOM 2480 N N . ILE B 1 130 ? -6.312 14.164 -3.154 1 49.84 130 ILE B N 1
ATOM 2481 C CA . ILE B 1 130 ? -5.016 13.57 -3.451 1 49.84 130 ILE B CA 1
ATOM 2482 C C . ILE B 1 130 ? -4.992 13.078 -4.895 1 49.84 130 ILE B C 1
ATOM 2484 O O . ILE B 1 130 ? -3.92 12.828 -5.453 1 49.84 130 ILE B O 1
ATOM 2488 N N . GLU B 1 131 ? -6.145 13.102 -5.473 1 55.88 131 GLU B N 1
ATOM 2489 C CA . GLU B 1 131 ? -6.113 12.766 -6.895 1 55.88 131 GLU B CA 1
ATOM 2490 C C . GLU B 1 131 ? -5.332 13.812 -7.688 1 55.88 131 GLU B C 1
ATOM 2492 O O . GLU B 1 131 ? -4.805 13.516 -8.766 1 55.88 131 GLU B O 1
ATOM 2497 N N . GLN B 1 132 ? -5.184 14.977 -7.031 1 59.5 132 GLN B N 1
ATOM 2498 C CA . GLN B 1 132 ? -4.461 16.016 -7.762 1 59.5 132 GLN B CA 1
ATOM 2499 C C . GLN B 1 132 ? -2.988 16.047 -7.359 1 59.5 132 GLN B C 1
ATOM 2501 O O . GLN B 1 132 ? -2.648 15.781 -6.203 1 59.5 132 GLN B O 1
ATOM 2506 N N . GLU B 1 133 ? -2.195 16.078 -8.367 1 73.38 133 GLU B N 1
ATOM 2507 C CA . GLU B 1 133 ? -0.769 16.266 -8.133 1 73.38 133 GLU B CA 1
ATOM 2508 C C . GLU B 1 133 ? -0.52 17.484 -7.242 1 73.38 133 GLU B C 1
ATOM 2510 O O . GLU B 1 133 ? -0.948 18.594 -7.562 1 73.38 133 GLU B O 1
ATOM 2515 N N . THR B 1 134 ? -0.003 17.328 -6.062 1 82.31 134 THR B N 1
ATOM 2516 C CA . THR B 1 134 ? 0.319 18.391 -5.117 1 82.31 134 THR B CA 1
ATOM 2517 C C . THR B 1 134 ? 1.687 18.984 -5.426 1 82.31 134 THR B C 1
ATOM 2519 O O . THR B 1 134 ? 2.482 18.391 -6.156 1 82.31 134 THR B O 1
ATOM 2522 N N . PRO B 1 135 ? 1.899 20.203 -4.844 1 86.56 135 PRO B N 1
ATOM 2523 C CA . PRO B 1 135 ? 3.24 20.781 -4.992 1 86.56 135 PRO B CA 1
ATOM 2524 C C . PRO B 1 135 ? 4.336 19.859 -4.449 1 86.56 135 PRO B C 1
ATOM 2526 O O . PRO B 1 135 ? 5.438 19.828 -4.996 1 86.56 135 PRO B O 1
ATOM 2529 N N . ALA B 1 136 ? 4.012 19.156 -3.445 1 89.88 136 ALA B N 1
ATOM 2530 C CA . ALA B 1 136 ? 4.98 18.219 -2.881 1 89.88 136 ALA B CA 1
ATOM 2531 C C . ALA B 1 136 ? 5.309 17.109 -3.873 1 89.88 136 ALA B C 1
ATOM 2533 O O . ALA B 1 136 ? 6.469 16.719 -4.012 1 89.88 136 ALA B O 1
ATOM 2534 N N . ASP B 1 137 ? 4.285 16.672 -4.57 1 90 137 ASP B N 1
ATOM 2535 C CA . ASP B 1 137 ? 4.496 15.672 -5.605 1 90 137 ASP B CA 1
ATOM 2536 C C . ASP B 1 137 ? 5.395 16.203 -6.719 1 90 137 ASP B C 1
ATOM 2538 O O . ASP B 1 137 ? 6.324 15.523 -7.152 1 90 137 ASP B O 1
ATOM 2542 N N . ALA B 1 138 ? 5.031 17.359 -7.117 1 93.38 138 ALA B N 1
ATOM 2543 C CA . ALA B 1 138 ? 5.805 17.984 -8.188 1 93.38 138 ALA B CA 1
ATOM 2544 C C . ALA B 1 138 ? 7.258 18.188 -7.77 1 93.38 138 ALA B C 1
ATOM 2546 O O . ALA B 1 138 ? 8.172 17.984 -8.578 1 93.38 138 ALA B O 1
ATOM 2547 N N . ALA B 1 139 ? 7.465 18.594 -6.562 1 96.06 139 ALA B N 1
ATOM 2548 C CA . ALA B 1 139 ? 8.82 18.797 -6.051 1 96.06 139 ALA B CA 1
ATOM 2549 C C . ALA B 1 139 ? 9.602 17.484 -6.039 1 96.06 139 ALA B C 1
ATOM 2551 O O . ALA B 1 139 ? 10.766 17.453 -6.438 1 96.06 139 ALA B O 1
ATOM 2552 N N . LEU B 1 140 ? 8.961 16.469 -5.621 1 96.44 140 LEU B N 1
ATOM 2553 C CA . LEU B 1 140 ? 9.617 15.164 -5.59 1 96.44 140 LEU B CA 1
ATOM 2554 C C . LEU B 1 140 ? 9.93 14.672 -7 1 96.44 140 LEU B C 1
ATOM 2556 O O . LEU B 1 140 ? 11.031 14.195 -7.266 1 96.44 140 LEU B O 1
ATOM 2560 N N . LEU B 1 141 ? 9 14.82 -7.879 1 96.5 141 LEU B N 1
ATOM 2561 C CA . LEU B 1 141 ? 9.234 14.422 -9.258 1 96.5 141 LEU B CA 1
ATOM 2562 C C . LEU B 1 141 ? 10.391 15.211 -9.867 1 96.5 141 LEU B C 1
ATOM 2564 O O . LEU B 1 141 ? 11.211 14.648 -10.594 1 96.5 141 LEU B O 1
ATOM 2568 N N . GLY B 1 142 ? 10.406 16.484 -9.578 1 97.19 142 GLY B N 1
ATOM 2569 C CA . GLY B 1 142 ? 11.531 17.297 -10.023 1 97.19 142 GLY B CA 1
ATOM 2570 C C . GLY B 1 142 ? 12.867 16.812 -9.492 1 97.19 142 GLY B C 1
ATOM 2571 O O . GLY B 1 142 ? 13.852 16.766 -10.234 1 97.19 142 GLY B O 1
ATOM 2572 N N . LEU B 1 143 ? 12.914 16.438 -8.266 1 98.19 143 LEU B N 1
ATOM 2573 C CA . LEU B 1 143 ? 14.125 15.898 -7.645 1 98.19 143 LEU B CA 1
ATOM 2574 C C . LEU B 1 143 ? 14.562 14.617 -8.344 1 98.19 143 LEU B C 1
ATOM 2576 O O . LEU B 1 143 ? 15.75 14.438 -8.641 1 98.19 143 LEU B O 1
ATOM 2580 N N . LEU B 1 144 ? 13.609 13.734 -8.633 1 98.06 144 LEU B N 1
ATOM 2581 C CA . LEU B 1 144 ? 13.906 12.445 -9.258 1 98.06 144 LEU B CA 1
ATOM 2582 C C . LEU B 1 144 ? 14.445 12.633 -10.672 1 98.06 144 LEU B C 1
ATOM 2584 O O . LEU B 1 144 ? 15.43 12 -11.055 1 98.06 144 LEU B O 1
ATOM 2588 N N . ARG B 1 145 ? 13.875 13.516 -11.359 1 97.94 145 ARG B N 1
ATOM 2589 C CA . ARG B 1 145 ? 14.328 13.797 -12.727 1 97.94 145 ARG B CA 1
ATOM 2590 C C . ARG B 1 145 ? 15.719 14.422 -12.719 1 97.94 145 ARG B C 1
ATOM 2592 O O . ARG B 1 145 ? 16.547 14.109 -13.578 1 97.94 145 ARG B O 1
ATOM 2599 N N . ARG B 1 146 ? 15.961 15.32 -11.797 1 97.81 146 ARG B N 1
ATOM 2600 C CA . ARG B 1 146 ? 17.281 15.898 -11.641 1 97.81 146 ARG B CA 1
ATOM 2601 C C . ARG B 1 146 ? 18.328 14.812 -11.383 1 97.81 146 ARG B C 1
ATOM 2603 O O . ARG B 1 146 ? 19.391 14.789 -12.016 1 97.81 146 ARG B O 1
ATOM 2610 N N . GLY B 1 147 ? 18.016 13.906 -10.469 1 98 147 GLY B N 1
ATOM 2611 C CA . GLY B 1 147 ? 18.922 12.812 -10.164 1 98 147 GLY B CA 1
ATOM 2612 C C . GLY B 1 147 ? 19.172 11.898 -11.344 1 98 147 GLY B C 1
ATOM 2613 O O . GLY B 1 147 ? 20.281 11.398 -11.531 1 98 147 GLY B O 1
ATOM 2614 N N . GLN B 1 148 ? 18.141 11.648 -12.117 1 97.94 148 GLN B N 1
ATOM 2615 C CA . GLN B 1 148 ? 18.281 10.82 -13.312 1 97.94 148 GLN B CA 1
ATOM 2616 C C . GLN B 1 148 ? 19.156 11.5 -14.359 1 97.94 148 GLN B C 1
ATOM 2618 O O . GLN B 1 148 ? 20.031 10.867 -14.969 1 97.94 148 GLN B O 1
ATOM 2623 N N . LYS B 1 149 ? 18.953 12.766 -14.5 1 96.88 149 LYS B N 1
ATOM 2624 C CA . LYS B 1 149 ? 19.766 13.539 -15.438 1 96.88 149 LYS B CA 1
ATOM 2625 C C . LYS B 1 149 ? 21.219 13.547 -15.016 1 96.88 149 LYS B C 1
ATOM 2627 O O . LYS B 1 149 ? 22.125 13.484 -15.859 1 96.88 149 LYS B O 1
ATOM 2632 N N . GLU B 1 150 ? 21.453 13.594 -13.742 1 96.19 150 GLU B N 1
ATOM 2633 C CA . GLU B 1 150 ? 22.797 13.648 -13.18 1 96.19 150 GLU B CA 1
ATOM 2634 C C . GLU B 1 150 ? 23.422 12.258 -13.117 1 96.19 150 GLU B C 1
ATOM 2636 O O . GLU B 1 150 ? 24.625 12.125 -12.828 1 96.19 150 GLU B O 1
ATOM 2641 N N . GLY B 1 151 ? 22.672 11.281 -13.258 1 97 151 GLY B N 1
ATOM 2642 C CA . GLY B 1 151 ? 23.156 9.914 -13.25 1 97 151 GLY B CA 1
ATOM 2643 C C . GLY B 1 151 ? 23.312 9.336 -11.859 1 97 151 GLY B C 1
ATOM 2644 O O . GLY B 1 151 ? 24 8.336 -11.664 1 97 151 GLY B O 1
ATOM 2645 N N . THR B 1 152 ? 22.656 9.984 -10.883 1 97.44 152 THR B N 1
ATOM 2646 C CA . THR B 1 152 ? 22.766 9.539 -9.5 1 97.44 152 THR B CA 1
ATOM 2647 C C . THR B 1 152 ? 21.578 8.664 -9.109 1 97.44 152 THR B C 1
ATOM 2649 O O . THR B 1 152 ? 21.609 7.988 -8.078 1 97.44 152 THR B O 1
ATOM 2652 N N . LEU B 1 153 ? 20.531 8.648 -9.891 1 97.81 153 LEU B N 1
ATOM 2653 C CA . LEU B 1 153 ? 19.375 7.781 -9.719 1 97.81 153 LEU B CA 1
ATOM 2654 C C . LEU B 1 153 ? 19.125 6.945 -10.969 1 97.81 153 LEU B C 1
ATOM 2656 O O . LEU B 1 153 ? 19.578 7.301 -12.062 1 97.81 153 LEU B O 1
ATOM 2660 N N . ASP B 1 154 ? 18.484 5.867 -10.805 1 96.5 154 ASP B N 1
ATOM 2661 C CA . ASP B 1 154 ? 18.203 4.941 -11.891 1 96.5 154 ASP B CA 1
ATOM 2662 C C . ASP B 1 154 ? 17.453 5.637 -13.031 1 96.5 154 ASP B C 1
ATOM 2664 O O . ASP B 1 154 ? 16.312 6.066 -12.852 1 96.5 154 ASP B O 1
ATOM 2668 N N . ALA B 1 155 ? 18.047 5.738 -14.172 1 94.25 155 ALA B N 1
ATOM 2669 C CA . ALA B 1 155 ? 17.438 6.414 -15.32 1 94.25 155 ALA B CA 1
ATOM 2670 C C . ALA B 1 155 ? 16.625 5.438 -16.172 1 94.25 155 ALA B C 1
ATOM 2672 O O . ALA B 1 155 ? 15.922 5.848 -17.094 1 94.25 155 ALA B O 1
ATOM 2673 N N . GLY B 1 156 ? 16.688 4.148 -15.859 1 92.12 156 GLY B N 1
ATOM 2674 C CA . GLY B 1 156 ? 15.945 3.143 -16.594 1 92.12 156 GLY B CA 1
ATOM 2675 C C . GLY B 1 156 ? 14.492 3.047 -16.172 1 92.12 156 GLY B C 1
ATOM 2676 O O . GLY B 1 156 ? 13.68 2.41 -16.844 1 92.12 156 GLY B O 1
ATOM 2677 N N . ALA B 1 157 ? 14.18 3.674 -15.062 1 92.75 157 ALA B N 1
ATOM 2678 C CA . ALA B 1 157 ? 12.812 3.748 -14.562 1 92.75 157 ALA B CA 1
ATOM 2679 C C . ALA B 1 157 ? 12.281 5.176 -14.625 1 92.75 157 ALA B C 1
ATOM 2681 O O . ALA B 1 157 ? 13.008 6.129 -14.344 1 92.75 157 ALA B O 1
ATOM 2682 N N . ASP B 1 158 ? 11.086 5.316 -15.078 1 92.5 158 ASP B N 1
ATOM 2683 C CA . ASP B 1 158 ? 10.555 6.672 -15.102 1 92.5 158 ASP B CA 1
ATOM 2684 C C . ASP B 1 158 ? 10.445 7.242 -13.688 1 92.5 158 ASP B C 1
ATOM 2686 O O . ASP B 1 158 ? 10.406 6.488 -12.711 1 92.5 158 ASP B O 1
ATOM 2690 N N . ALA B 1 159 ? 10.453 8.547 -13.586 1 95.44 159 ALA B N 1
ATOM 2691 C CA . ALA B 1 159 ? 10.461 9.258 -12.312 1 95.44 159 ALA B CA 1
ATOM 2692 C C . ALA B 1 159 ? 9.219 8.93 -11.492 1 95.44 159 ALA B C 1
ATOM 2694 O O . ALA B 1 159 ? 9.281 8.828 -10.266 1 95.44 159 ALA B O 1
ATOM 2695 N N . GLU B 1 160 ? 8.109 8.742 -12.117 1 93.38 160 GLU B N 1
ATOM 2696 C CA . GLU B 1 160 ? 6.855 8.414 -11.445 1 93.38 160 GLU B CA 1
ATOM 2697 C C . GLU B 1 160 ? 6.941 7.055 -10.75 1 93.38 160 GLU B C 1
ATOM 2699 O O . GLU B 1 160 ? 6.41 6.883 -9.648 1 93.38 160 GLU B O 1
ATOM 2704 N N . TRP B 1 161 ? 7.566 6.137 -11.383 1 94.75 161 TRP B N 1
ATOM 2705 C CA . TRP B 1 161 ? 7.758 4.832 -10.766 1 94.75 161 TRP B CA 1
ATOM 2706 C C . TRP B 1 161 ? 8.633 4.938 -9.523 1 94.75 161 TRP B C 1
ATOM 2708 O O . TRP B 1 161 ? 8.312 4.371 -8.477 1 94.75 161 TRP B O 1
ATOM 2718 N N . LEU B 1 162 ? 9.734 5.664 -9.648 1 97 162 LEU B N 1
ATOM 2719 C CA . LEU B 1 162 ? 10.609 5.812 -8.5 1 97 162 LEU B CA 1
ATOM 2720 C C . LEU B 1 162 ? 9.875 6.465 -7.332 1 97 162 LEU B C 1
ATOM 2722 O O . LEU B 1 162 ? 10.109 6.121 -6.172 1 97 162 LEU B O 1
ATOM 2726 N N . GLN B 1 163 ? 9.039 7.418 -7.695 1 95.31 163 GLN B N 1
ATOM 2727 C CA . GLN B 1 163 ? 8.188 8.008 -6.672 1 95.31 163 GLN B CA 1
ATOM 2728 C C . GLN B 1 163 ? 7.312 6.953 -6.008 1 95.31 163 GLN B C 1
ATOM 2730 O O . GLN B 1 163 ? 7.219 6.898 -4.777 1 95.31 163 GLN B O 1
ATOM 2735 N N . ASP B 1 164 ? 6.664 6.109 -6.781 1 93.25 164 ASP B N 1
ATOM 2736 C CA . ASP B 1 164 ? 5.809 5.043 -6.273 1 93.25 164 ASP B CA 1
ATOM 2737 C C . ASP B 1 164 ? 6.602 4.074 -5.398 1 93.25 164 ASP B C 1
ATOM 2739 O O . ASP B 1 164 ? 6.094 3.592 -4.383 1 93.25 164 ASP B O 1
ATOM 2743 N N . VAL B 1 165 ? 7.781 3.799 -5.793 1 95.88 165 VAL B N 1
ATOM 2744 C CA . VAL B 1 165 ? 8.656 2.914 -5.031 1 95.88 165 VAL B CA 1
ATOM 2745 C C . VAL B 1 165 ? 8.914 3.512 -3.65 1 95.88 165 VAL B C 1
ATOM 2747 O O . VAL B 1 165 ? 8.805 2.818 -2.635 1 95.88 165 VAL B O 1
ATOM 2750 N N . MET B 1 166 ? 9.266 4.801 -3.615 1 96.56 166 MET B N 1
ATOM 2751 C CA . MET B 1 166 ? 9.523 5.457 -2.336 1 96.56 166 MET B CA 1
ATOM 2752 C C . MET B 1 166 ? 8.312 5.367 -1.42 1 96.56 166 MET B C 1
ATOM 2754 O O . MET B 1 166 ? 8.43 4.984 -0.256 1 96.56 166 MET B O 1
ATOM 2758 N N . TRP B 1 167 ? 7.141 5.684 -1.963 1 93.31 167 TRP B N 1
ATOM 2759 C CA . TRP B 1 167 ? 5.91 5.656 -1.179 1 93.31 167 TRP B CA 1
ATOM 2760 C C . TRP B 1 167 ? 5.586 4.238 -0.718 1 93.31 167 TRP B C 1
ATOM 2762 O O . TRP B 1 167 ? 5.168 4.031 0.423 1 93.31 167 TRP B O 1
ATOM 2772 N N . SER B 1 168 ? 5.781 3.301 -1.577 1 92.94 168 SER B N 1
ATOM 2773 C CA . SER B 1 168 ? 5.477 1.912 -1.248 1 92.94 168 SER B CA 1
ATOM 2774 C C . SER B 1 168 ? 6.367 1.405 -0.117 1 92.94 168 SER B C 1
ATOM 2776 O O . SER B 1 168 ? 5.895 0.708 0.784 1 92.94 168 SER B O 1
ATOM 2778 N N . LEU B 1 169 ? 7.602 1.745 -0.156 1 95.5 169 LEU B N 1
ATOM 2779 C CA . LEU B 1 169 ? 8.531 1.305 0.882 1 95.5 169 LEU B CA 1
ATOM 2780 C C . LEU B 1 169 ? 8.234 2.006 2.205 1 95.5 169 LEU B C 1
ATOM 2782 O O . LEU B 1 169 ? 8.328 1.395 3.271 1 95.5 169 LEU B O 1
ATOM 2786 N N . LEU B 1 170 ? 7.867 3.283 2.143 1 95.44 170 LEU B N 1
ATOM 2787 C CA . LEU B 1 170 ? 7.445 3.994 3.344 1 95.44 170 LEU B CA 1
ATOM 2788 C C . LEU B 1 170 ? 6.227 3.324 3.973 1 95.44 170 LEU B C 1
ATOM 2790 O O . LEU B 1 170 ? 6.195 3.096 5.184 1 95.44 170 LEU B O 1
ATOM 2794 N N . TYR B 1 171 ? 5.289 2.996 3.156 1 91.75 171 TYR B N 1
ATOM 2795 C CA . TYR B 1 171 ? 4.082 2.328 3.629 1 91.75 171 TYR B CA 1
ATOM 2796 C C . TYR B 1 171 ? 4.426 1.021 4.332 1 91.75 171 TYR B C 1
ATOM 2798 O O . TYR B 1 171 ? 3.936 0.754 5.434 1 91.75 171 TYR B O 1
ATOM 2806 N N . ALA B 1 172 ? 5.25 0.237 3.707 1 91.06 172 ALA B N 1
ATOM 2807 C CA . ALA B 1 172 ? 5.684 -1.022 4.309 1 91.06 172 ALA B CA 1
ATOM 2808 C C . ALA B 1 172 ? 6.367 -0.782 5.648 1 91.06 172 ALA B C 1
ATOM 2810 O O . ALA B 1 172 ? 6.125 -1.511 6.617 1 91.06 172 ALA B O 1
ATOM 2811 N N . ALA B 1 173 ? 7.164 0.199 5.738 1 94.62 173 ALA B N 1
ATOM 2812 C CA . ALA B 1 173 ? 7.902 0.503 6.961 1 94.62 173 ALA B CA 1
ATOM 2813 C C . ALA B 1 173 ? 6.957 0.965 8.07 1 94.62 173 ALA B C 1
ATOM 2815 O O . ALA B 1 173 ? 7.133 0.6 9.234 1 94.62 173 ALA B O 1
ATOM 2816 N N . TRP B 1 174 ? 6.02 1.798 7.695 1 91.94 174 TRP B N 1
ATOM 2817 C CA . TRP B 1 174 ? 5.023 2.236 8.672 1 91.94 174 TRP B CA 1
ATOM 2818 C C . TRP B 1 174 ? 4.273 1.044 9.258 1 91.94 174 TRP B C 1
ATOM 2820 O O . TRP B 1 174 ? 4.09 0.956 10.469 1 91.94 174 TRP B O 1
ATOM 2830 N N . LEU B 1 175 ? 3.881 0.141 8.414 1 88 175 LEU B N 1
ATOM 2831 C CA . LEU B 1 175 ? 3.137 -1.033 8.859 1 88 175 LEU B CA 1
ATOM 2832 C C . LEU B 1 175 ? 3.994 -1.916 9.758 1 88 175 LEU B C 1
ATOM 2834 O O . LEU B 1 175 ? 3.51 -2.443 10.758 1 88 175 LEU B O 1
ATOM 2838 N N . GLN B 1 176 ? 5.211 -2.055 9.344 1 88.81 176 GLN B N 1
ATOM 2839 C CA . GLN B 1 176 ? 6.117 -2.838 10.172 1 88.81 176 GLN B CA 1
ATOM 2840 C C . GLN B 1 176 ? 6.262 -2.223 11.562 1 88.81 176 GLN B C 1
ATOM 2842 O O . GLN B 1 176 ? 6.242 -2.934 12.57 1 88.81 176 GLN B O 1
ATOM 2847 N N . ALA B 1 177 ? 6.445 -0.967 11.602 1 90.25 177 ALA B N 1
ATOM 2848 C CA . ALA B 1 177 ? 6.605 -0.271 12.875 1 90.25 177 ALA B CA 1
ATOM 2849 C C . ALA B 1 177 ? 5.34 -0.374 13.719 1 90.25 177 ALA B C 1
ATOM 2851 O O . ALA B 1 177 ? 5.41 -0.512 14.945 1 90.25 177 ALA B O 1
ATOM 2852 N N . ARG B 1 178 ? 4.219 -0.385 13.117 1 83.81 178 ARG B N 1
ATOM 2853 C CA . ARG B 1 178 ? 2.932 -0.408 13.812 1 83.81 178 ARG B CA 1
ATOM 2854 C C . ARG B 1 178 ? 2.57 -1.824 14.25 1 83.81 178 ARG B C 1
ATOM 2856 O O . ARG B 1 178 ? 2.184 -2.047 15.398 1 83.81 178 ARG B O 1
ATOM 2863 N N . ASP B 1 179 ? 2.652 -2.822 13.32 1 77.62 179 ASP B N 1
ATOM 2864 C CA . ASP B 1 179 ? 2.078 -4.152 13.516 1 77.62 179 ASP B CA 1
ATOM 2865 C C . ASP B 1 179 ? 3.086 -5.094 14.164 1 77.62 179 ASP B C 1
ATOM 2867 O O . ASP B 1 179 ? 2.703 -6.031 14.867 1 77.62 179 ASP B O 1
ATOM 2871 N N . ARG B 1 180 ? 4.297 -4.934 13.844 1 72.88 180 ARG B N 1
ATOM 2872 C CA . ARG B 1 180 ? 5.273 -5.922 14.297 1 72.88 180 ARG B CA 1
ATOM 2873 C C . ARG B 1 180 ? 6.09 -5.391 15.469 1 72.88 180 ARG B C 1
ATOM 2875 O O . ARG B 1 180 ? 7.07 -6.016 15.883 1 72.88 180 ARG B O 1
ATOM 2882 N N . ALA B 1 181 ? 5.68 -4.309 15.953 1 80.75 181 ALA B N 1
ATOM 2883 C CA . ALA B 1 181 ? 6.367 -3.686 17.078 1 80.75 181 ALA B CA 1
ATOM 2884 C C . ALA B 1 181 ? 7.852 -3.498 16.781 1 80.75 181 ALA B C 1
ATOM 2886 O O . ALA B 1 181 ? 8.695 -3.682 17.656 1 80.75 181 ALA B O 1
ATOM 2887 N N . THR B 1 182 ? 8.188 -3.449 15.555 1 86.38 182 THR B N 1
ATOM 2888 C CA . THR B 1 182 ? 9.539 -3.068 15.156 1 86.38 182 THR B CA 1
ATOM 2889 C C . THR B 1 182 ? 9.836 -1.628 15.562 1 86.38 182 THR B C 1
ATOM 2891 O O . THR B 1 182 ? 9.031 -0.728 15.312 1 86.38 182 THR B O 1
ATOM 2894 N N . PRO B 1 183 ? 10.992 -1.519 16.219 1 92.94 183 PRO B N 1
ATOM 2895 C CA . PRO B 1 183 ? 11.352 -0.135 16.531 1 92.94 183 PRO B CA 1
ATOM 2896 C C . PRO B 1 183 ? 11.375 0.769 15.305 1 92.94 183 PRO B C 1
ATOM 2898 O O . PRO B 1 183 ? 11.789 0.336 14.227 1 92.94 183 PRO B O 1
ATOM 2901 N N . LYS B 1 184 ? 10.906 1.992 15.508 1 92.88 184 LYS B N 1
ATOM 2902 C CA . LYS B 1 184 ? 10.797 2.953 14.414 1 92.88 184 LYS B CA 1
ATOM 2903 C C . LYS B 1 184 ? 12.133 3.102 13.68 1 92.88 184 LYS B C 1
ATOM 2905 O O . LYS B 1 184 ? 12.164 3.135 12.445 1 92.88 184 LYS B O 1
ATOM 2910 N N . HIS B 1 185 ? 13.195 3.182 14.453 1 93.81 185 HIS B N 1
ATOM 2911 C CA . HIS B 1 185 ? 14.508 3.391 13.852 1 93.81 185 HIS B CA 1
ATOM 2912 C C . HIS B 1 185 ? 14.898 2.209 12.969 1 93.81 185 HIS B C 1
ATOM 2914 O O . HIS B 1 185 ? 15.508 2.395 11.914 1 93.81 185 HIS B O 1
ATOM 2920 N N . THR B 1 186 ? 14.539 0.992 13.391 1 94.94 186 THR B N 1
ATOM 2921 C CA . THR B 1 186 ? 14.836 -0.202 12.609 1 94.94 186 THR B CA 1
ATOM 2922 C C . THR B 1 186 ? 14.016 -0.228 11.328 1 94.94 186 THR B C 1
ATOM 2924 O O . THR B 1 186 ? 14.555 -0.495 10.242 1 94.94 186 THR B O 1
ATOM 2927 N N . ALA B 1 187 ? 12.727 0.114 11.398 1 95.56 187 ALA B N 1
ATOM 2928 C CA . ALA B 1 187 ? 11.852 0.146 10.227 1 95.56 187 ALA B CA 1
ATOM 2929 C C . ALA B 1 187 ? 12.336 1.169 9.203 1 95.56 187 ALA B C 1
ATOM 2931 O O . ALA B 1 187 ? 12.383 0.885 8.008 1 95.56 187 ALA B O 1
ATOM 2932 N N . LEU B 1 188 ? 12.695 2.305 9.727 1 96.56 188 LEU B N 1
ATOM 2933 C CA . LEU B 1 188 ? 13.188 3.361 8.852 1 96.56 188 LEU B CA 1
ATOM 2934 C C . LEU B 1 188 ? 14.5 2.955 8.195 1 96.56 188 LEU B C 1
ATOM 2936 O O . LEU B 1 188 ? 14.711 3.211 7.008 1 96.56 188 LEU B O 1
ATOM 2940 N N . SER B 1 189 ? 15.391 2.34 8.961 1 96.75 189 SER B N 1
ATOM 2941 C CA . SER B 1 189 ? 16.672 1.892 8.414 1 96.75 189 SER B CA 1
ATOM 2942 C C . SER B 1 189 ? 16.469 0.877 7.297 1 96.75 189 SER B C 1
ATOM 2944 O O . SER B 1 189 ? 17.156 0.933 6.273 1 96.75 189 SER B O 1
ATOM 2946 N N . LEU B 1 190 ? 15.555 -0.014 7.48 1 95.62 190 LEU B N 1
ATOM 2947 C CA . LEU B 1 190 ? 15.234 -0.997 6.453 1 95.62 190 LEU B CA 1
ATOM 2948 C C . LEU B 1 190 ? 14.68 -0.316 5.203 1 95.62 190 LEU B C 1
ATOM 2950 O O . LEU B 1 190 ? 15.07 -0.647 4.086 1 95.62 190 LEU B O 1
ATOM 2954 N N . CYS B 1 191 ? 13.789 0.642 5.414 1 97.31 191 CYS B N 1
ATOM 2955 C CA . CYS B 1 191 ? 13.195 1.4 4.32 1 97.31 191 CYS B CA 1
ATOM 2956 C C . CYS B 1 191 ? 14.266 2.102 3.494 1 97.31 191 CYS B C 1
ATOM 2958 O O . CYS B 1 191 ? 14.305 1.954 2.271 1 97.31 191 CYS B O 1
ATOM 2960 N N . LEU B 1 192 ? 15.156 2.779 4.199 1 97.81 192 LEU B N 1
ATOM 2961 C CA . LEU B 1 192 ? 16.188 3.559 3.523 1 97.81 192 LEU B CA 1
ATOM 2962 C C . LEU B 1 192 ? 17.172 2.646 2.807 1 97.81 192 LEU B C 1
ATOM 2964 O O . LEU B 1 192 ? 17.625 2.959 1.704 1 97.81 192 LEU B O 1
ATOM 2968 N N . ARG B 1 193 ? 17.5 1.564 3.385 1 96.88 193 ARG B N 1
ATOM 2969 C CA . ARG B 1 193 ? 18.391 0.591 2.762 1 96.88 193 ARG B CA 1
ATOM 2970 C C . ARG B 1 193 ? 17.812 0.092 1.439 1 96.88 193 ARG B C 1
ATOM 2972 O O . ARG B 1 193 ? 18.5 0.106 0.414 1 96.88 193 ARG B O 1
ATOM 2979 N N . SER B 1 194 ? 16.562 -0.338 1.48 1 97 194 SER B N 1
ATOM 2980 C CA . SER 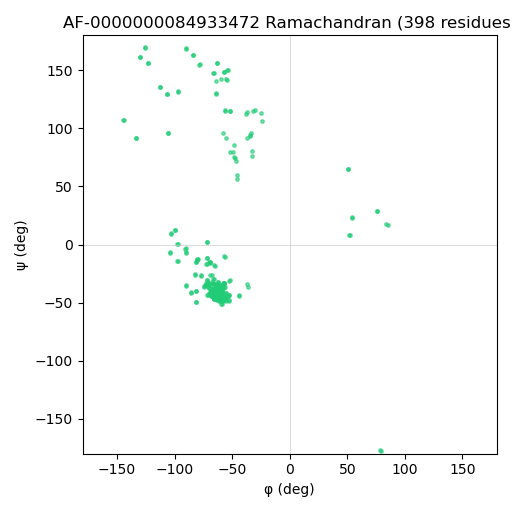B 1 194 ? 15.914 -0.849 0.278 1 97 194 SER B CA 1
ATOM 2981 C C . SER B 1 194 ? 15.742 0.249 -0.767 1 97 194 SER B C 1
ATOM 2983 O O . SER B 1 194 ? 15.898 0.001 -1.966 1 97 194 SER B O 1
ATOM 2985 N N . LEU B 1 195 ? 15.406 1.445 -0.322 1 97.56 195 LEU B N 1
ATOM 2986 C CA . LEU B 1 195 ? 15.219 2.568 -1.233 1 97.56 195 LEU B CA 1
ATOM 2987 C C . LEU B 1 195 ? 16.516 2.889 -1.969 1 97.56 195 LEU B C 1
ATOM 2989 O O . LEU B 1 195 ? 16.516 3.057 -3.191 1 97.56 195 LEU B O 1
ATOM 2993 N N . ARG B 1 196 ? 17.609 2.938 -1.23 1 97.25 196 ARG B N 1
ATOM 2994 C CA . ARG B 1 196 ? 18.922 3.223 -1.822 1 97.25 196 ARG B CA 1
ATOM 2995 C C . ARG B 1 196 ? 19.25 2.232 -2.936 1 97.25 196 ARG B C 1
ATOM 2997 O O . ARG B 1 196 ? 19.688 2.627 -4.016 1 97.25 196 ARG B O 1
ATOM 3004 N N . LYS B 1 197 ? 19.016 1.014 -2.674 1 97.38 197 LYS B N 1
ATOM 3005 C CA . LYS B 1 197 ? 19.281 -0.029 -3.658 1 97.38 197 LYS B CA 1
ATOM 3006 C C . LYS B 1 197 ? 18.359 0.089 -4.859 1 97.38 197 LYS B C 1
ATOM 3008 O O . LYS B 1 197 ? 18.797 0.027 -6.008 1 97.38 197 LYS B O 1
ATOM 3013 N N . ALA B 1 198 ? 17.062 0.312 -4.605 1 96.75 198 ALA B N 1
ATOM 3014 C CA . ALA B 1 198 ? 16.047 0.309 -5.652 1 96.75 198 ALA B CA 1
ATOM 3015 C C . ALA B 1 198 ? 16.25 1.468 -6.621 1 96.75 198 ALA B C 1
ATOM 3017 O O . ALA B 1 198 ? 15.945 1.348 -7.812 1 96.75 198 ALA B O 1
ATOM 3018 N N . VAL B 1 199 ? 16.812 2.578 -6.121 1 96.81 199 VAL B N 1
ATOM 3019 C CA . VAL B 1 199 ? 16.859 3.771 -6.961 1 96.81 199 VAL B CA 1
ATOM 3020 C C . VAL B 1 199 ? 18.266 3.977 -7.508 1 96.81 199 VAL B C 1
ATOM 3022 O O . VAL B 1 199 ? 18.5 4.895 -8.297 1 96.81 199 VAL B O 1
ATOM 3025 N N . ALA B 1 200 ? 19.156 3.195 -7.055 1 96.31 200 ALA B N 1
ATOM 3026 C CA . ALA B 1 200 ? 20.547 3.336 -7.492 1 96.31 200 ALA B CA 1
ATOM 3027 C C . ALA B 1 200 ? 20.656 3.217 -9.008 1 96.31 200 ALA B C 1
ATOM 3029 O O . ALA B 1 200 ? 19.875 2.508 -9.641 1 96.31 200 ALA B O 1
ATOM 3030 N N . PRO B 1 201 ? 21.641 3.928 -9.609 1 95.06 201 PRO B N 1
ATOM 3031 C CA . PRO B 1 201 ? 21.828 3.869 -11.062 1 95.06 201 PRO B CA 1
ATOM 3032 C C . PRO B 1 201 ? 22.156 2.463 -11.562 1 95.06 201 PRO B C 1
ATOM 3034 O O . PRO B 1 201 ? 22.734 1.662 -10.82 1 95.06 201 PRO B O 1
#

Secondary structure (DSSP, 8-state):
-------------HHHHHHHHHHHHHHHHHHHHHHHHHHHH-TT--HHHHHHHHTS-HHHHHHH-SSHHHHHHHHHHHHHHHHHHHHHHTTTTSS-HHHHHHHHHHHHHTTHHHHHHHHH-HHHHHHHTTTS--HHHHHHHHHHHHHHHHTSS-TTS-HHHHHHHHHHHHHHHHHHHHHS---HHHHHHHHHHHHHHHH--/-------------HHHHHHHHHHHHHHHHHHHHHHHHHHHH-TT--HHHHHHHHTS-HHHHHHH-SSHHHHHHHHHHHHHHHHHHHHHHTTTTSS-HHHHHHHHHHHHHTTHHHHHHHHH-HHHHHHHTTTS--HHHHHHHHHHHHHHHHTSS-TTS-HHHHHHHHHHHHHHHHHHHHHS---HHHHHHHHHHHHHHHH--

Radius of gyration: 27.51 Å; Cα contacts (8 Å, |Δi|>4): 419; chains: 2; bounding box: 83×109×61 Å

pLDDT: mean 87.24, std 15.09, range [36.84, 98.31]

Foldseek 3Di:
DPPPPPVDPPDCDPVNVVVVVVVLVVLLVLLLVLCLVVCLVPVPDDCCSSCVSSVHDSVSSCVNPVDPVSSLLVLLVVLLVQLVVLLVVLVLVDDALLSSLLSSLVSVLVCLSSVVSCVVDVVSCVSSVVVDQDPSNVSQLVSLVVNLVVQAWDVVDHSVVLVVLLVVLSNVLSCCCVPVVPPNVVSSVVSSVVSNVNTGD/DPPPPPVPPDDCPPVNVVVVVVVLVVLLVLLLVLCLVVCLVPVPDDCCSSCVSSVHDSVSSCVNPVDPVSSLLVLLVVLLVQLVVLLVVLVLVDDALLSSLLSSLVSVLVCLSSVSSCVVDVVSCVSSVVVDQDPSNVSQLVSLVVNLVVQFWDVVDHSVVLVVLLVVLSNVLSCCCVPVVPPNVVSSVVSSVVSNVVTGD

Nearest PDB structures (foldseek):
  2v57-assembly2_D  TM=8.116E-01  e=3.439E-08  Mycolicibacterium smegmatis
  2wgb-assembly1_B  TM=8.408E-01  e=7.510E-08  Mycolicibacterium smegmatis
  2v57-assembly1_A  TM=7.884E-01  e=4.609E-08  Mycolicibacterium smegmatis
  2wgb-assembly1_A  TM=7.751E-01  e=1.899E-07  Mycolicibacterium smegmatis
  3vpr-assembly2_C  TM=7.451E-01  e=8.408E-04  Thermus thermophilus HB8

Organism: Streptomyces venezuelae (strain ATCC 10712 / CBS 650.69 / DSM 40230 / JCM 4526 / NBRC 13096 / PD 04745) (NCBI:txid953739)